Protein AF-A0A086LVJ6-F1 (afdb_monomer)

Secondary structure (DSSP, 8-state):
---PPP----S-TTSTTSS----------------PPPPPP------------------PPPP-----------------------------------------------------------------------------PPP----PPPPPSS--HHHHHHHHHHHHHHTTHHHHHHHHTTTSPB-----PPPBTTS---HHHHHHHHHHHHHHHHHHHTT-B---EEEEB--SHHHHHHHHHHHT--SHHHHHHH-HHHHHHHHHHHHHHHHHHHHHHHHHTT---EEEEEEETTSHHHHHHHHHHHHHHHHTT----------EETTTTEE--HHHHTT---------EEEEEEB-S-STTS-EEEEEEES-GGGGGG--EEEE-SSSEEEEEEETTT--EEEEEGGGHHHHHHHHT--HHHHEEEEEEEEGGGGTT-BB--S-TTSSS---TTS-----TTTSSEEEE-TT--SSSTTSEEEE-TTT-HHHHHHHHHH-

Radius of gyration: 41.01 Å; Cα contacts (8 Å, |Δi|>4): 515; chains: 1; bounding box: 78×89×133 Å

InterPro domains:
  IPR001412 Aminoacyl-tRNA synthetase, class I, conserved site [PS00178] (194-205)
  IPR002300 Aminoacyl-tRNA synthetase, class Ia [PF00133] (164-378)
  IPR002301 Isoleucine-tRNA ligase [PR00984] (187-198)
  IPR002301 Isoleucine-tRNA ligase [PR00984] (370-393)
  IPR009008 Valyl/Leucyl/Isoleucyl-tRNA synthetase, editing domain [G3DSA:3.90.740.10] (355-503)
  IPR009008 Valyl/Leucyl/Isoleucyl-tRNA synthetase, editing domain [SSF50677] (345-502)
  IPR014729 Rossmann-like alpha/beta/alpha sandwich fold [G3DSA:3.40.50.620] (151-354)
  IPR023586 Isoleucine-tRNA ligase, type 2 [PTHR42780] (150-502)

pLDDT: mean 73.52, std 30.36, range [18.77, 98.62]

Sequence (503 aa):
MVLLLPRTSFRNPATAAICFIPEFRFLSSQAHELKFFRIPGDQRTSLPSSQGLVSSSQWVLPRYSALSSASLAVISASKSAAPRLLQYRPSARFSSRLSVVSRGLSFLRTPNGSASSPLPSFVNSGPTVENFRAKSDATMASPCATTFEPLPERPDFPKEEERILAEWKDRNTFKRSVELSKGKPIFTFYDGPPFATGLPHYGHILAGTIKDVVTRYAHQTGHYVDRRFGWDCHGLPVEFEIDKSLGITSRHEIVEMGIDKYNDKCRSIVMRYASEWRSVIERMGRWIDFDNDYKTLDTRFMESVWWVFKQLFDKGLVYRANKIMPFSTACSTPLSNFEANQNYKDVKDPSIVIAFSCVEENGGVPLEFLAWTTTPWTLPSNLALCVNPELTYIQIRNKETKKDWVLCESRLDWLLKQLKMDLAKDFEVVDRFPGVALKGKKYQPLFDFFNKEPRKDENIVTFRGTAFRVVADAYVSDDSGTGIVHCAPAFGEDDFRVCMEQG

Organism: NCBI:txid935652

Structure (mmCIF, N/CA/C/O backbone):
data_AF-A0A086LVJ6-F1
#
_entry.id   AF-A0A086LVJ6-F1
#
loop_
_atom_site.group_PDB
_atom_site.id
_atom_site.type_symbol
_atom_site.label_atom_id
_atom_site.label_alt_id
_atom_site.label_comp_id
_atom_site.label_asym_id
_atom_site.label_entity_id
_atom_site.label_seq_id
_atom_site.pdbx_PDB_ins_code
_atom_site.Cartn_x
_atom_site.Cartn_y
_atom_site.Cartn_z
_atom_site.occupancy
_atom_site.B_iso_or_equiv
_atom_site.auth_seq_id
_atom_site.auth_comp_id
_atom_site.auth_asym_id
_atom_site.auth_atom_id
_atom_site.pdbx_PDB_model_num
ATOM 1 N N . MET A 1 1 ? -26.951 11.316 -7.668 1.00 23.91 1 MET A N 1
ATOM 2 C CA . MET A 1 1 ? -26.385 12.597 -8.136 1.00 23.91 1 MET A CA 1
ATOM 3 C C . MET A 1 1 ? -25.229 12.940 -7.207 1.00 23.91 1 MET A C 1
ATOM 5 O O . MET A 1 1 ? -25.466 13.288 -6.060 1.00 23.91 1 MET A O 1
ATOM 9 N N . VAL A 1 2 ? -23.995 12.679 -7.643 1.00 18.77 2 VAL A N 1
ATOM 10 C CA . VAL A 1 2 ? -22.772 12.906 -6.855 1.00 18.77 2 VAL A CA 1
ATOM 11 C C . VAL A 1 2 ? -22.325 14.342 -7.114 1.00 18.77 2 VAL A C 1
ATOM 13 O O . VAL A 1 2 ? -22.003 14.688 -8.246 1.00 18.77 2 VAL A O 1
ATOM 16 N N . LEU A 1 3 ? -22.368 15.190 -6.088 1.00 20.80 3 LEU A N 1
ATOM 17 C CA . LEU A 1 3 ? -21.875 16.565 -6.147 1.00 20.80 3 LEU A CA 1
ATOM 18 C C . LEU A 1 3 ? -20.362 16.558 -5.894 1.00 20.80 3 LEU A C 1
ATOM 20 O O . LEU A 1 3 ? -19.912 16.350 -4.770 1.00 20.80 3 LEU A O 1
ATOM 24 N N . LEU A 1 4 ? -19.584 16.765 -6.956 1.00 23.31 4 LEU A N 1
ATOM 25 C CA . LEU A 1 4 ? -18.157 17.072 -6.886 1.00 23.31 4 LEU A CA 1
ATOM 26 C C . LEU A 1 4 ? -17.997 18.568 -6.579 1.00 23.31 4 LEU A C 1
ATOM 28 O O . LEU A 1 4 ? -18.450 19.404 -7.358 1.00 23.31 4 LEU A O 1
ATOM 32 N N . LEU A 1 5 ? -17.352 18.908 -5.461 1.00 24.28 5 LEU A N 1
ATOM 33 C CA . LEU A 1 5 ? -16.943 20.281 -5.148 1.00 24.28 5 LEU A CA 1
ATOM 34 C C . LEU A 1 5 ? -15.443 20.471 -5.451 1.00 24.28 5 LEU A C 1
ATOM 36 O O . LEU A 1 5 ? -14.646 19.578 -5.152 1.00 24.28 5 LEU A O 1
ATOM 40 N N . PRO A 1 6 ? -15.034 21.611 -6.039 1.00 24.86 6 PRO A N 1
ATOM 41 C CA . PRO A 1 6 ? -13.651 21.857 -6.430 1.00 24.86 6 PRO A CA 1
ATOM 42 C C . PRO A 1 6 ? -12.753 22.191 -5.228 1.00 24.86 6 PRO A C 1
ATOM 44 O O . PRO A 1 6 ? -13.156 22.870 -4.286 1.00 24.86 6 PRO A O 1
ATOM 47 N N . ARG A 1 7 ? -11.497 21.725 -5.287 1.00 24.19 7 ARG A N 1
ATOM 48 C CA . ARG A 1 7 ? -10.436 22.003 -4.305 1.00 24.19 7 ARG A CA 1
ATOM 49 C C . ARG A 1 7 ? -10.111 23.501 -4.261 1.00 24.19 7 ARG A C 1
ATOM 51 O O . ARG A 1 7 ? -9.489 24.016 -5.184 1.00 24.19 7 ARG A O 1
ATOM 58 N N . THR A 1 8 ? -10.421 24.176 -3.156 1.00 28.77 8 THR A N 1
ATOM 59 C CA . THR A 1 8 ? -9.794 25.458 -2.795 1.00 28.77 8 THR A CA 1
ATOM 60 C C . THR A 1 8 ? -8.758 25.238 -1.697 1.00 28.77 8 THR A C 1
ATOM 62 O O . THR A 1 8 ? -9.053 24.706 -0.630 1.00 28.77 8 THR A O 1
ATOM 65 N N . SER A 1 9 ? -7.524 25.641 -1.979 1.00 29.81 9 SER A N 1
ATOM 66 C CA . SER A 1 9 ? -6.356 25.547 -1.107 1.00 29.81 9 SER A CA 1
ATOM 67 C C . SER A 1 9 ? -6.425 26.537 0.062 1.00 29.81 9 SER A C 1
ATOM 69 O O . SER A 1 9 ? -6.272 27.740 -0.148 1.00 29.81 9 SER A O 1
ATOM 71 N N . PHE A 1 10 ? -6.571 26.043 1.294 1.00 29.78 10 PHE A N 1
ATOM 72 C CA . PHE A 1 10 ? -6.370 26.838 2.509 1.00 29.78 10 PHE A CA 1
ATOM 73 C C . PHE A 1 10 ? -4.947 26.633 3.046 1.00 29.78 10 PHE A C 1
ATOM 75 O O . PHE A 1 10 ? -4.578 25.549 3.491 1.00 29.78 10 PHE A O 1
ATOM 82 N N . ARG A 1 11 ? -4.130 27.693 3.013 1.00 31.56 11 ARG A N 1
ATOM 83 C CA . ARG A 1 11 ? -2.846 27.771 3.727 1.00 31.56 11 ARG A CA 1
ATOM 84 C C . ARG A 1 11 ? -3.122 28.233 5.161 1.00 31.56 11 ARG A C 1
ATOM 86 O O . ARG A 1 11 ? -3.096 29.435 5.384 1.00 31.56 11 ARG A O 1
ATOM 93 N N . ASN A 1 12 ? -3.440 27.304 6.070 1.00 29.16 12 ASN A N 1
ATOM 94 C CA . ASN A 1 12 ? -3.250 27.337 7.541 1.00 29.16 12 ASN A CA 1
ATOM 95 C C . ASN A 1 12 ? -4.384 26.541 8.253 1.00 29.16 12 ASN A C 1
ATOM 97 O O . ASN A 1 12 ? -5.549 26.917 8.113 1.00 29.16 12 ASN A O 1
ATOM 101 N N . PRO A 1 13 ? -4.092 25.468 9.021 1.00 31.12 13 PRO A N 1
ATOM 102 C CA . PRO A 1 13 ? -5.117 24.597 9.622 1.00 31.12 13 PRO A CA 1
ATOM 103 C C . PRO A 1 13 ? -5.964 25.228 10.742 1.00 31.12 13 PRO A C 1
ATOM 105 O O . PRO A 1 13 ? -7.003 24.680 11.092 1.00 31.12 13 PRO A O 1
ATOM 108 N N . ALA A 1 14 ? -5.555 26.363 11.317 1.00 30.62 14 ALA A N 1
ATOM 109 C CA . ALA A 1 14 ? -6.219 26.936 12.495 1.00 30.62 14 ALA A CA 1
ATOM 110 C C . ALA A 1 14 ? -7.470 27.786 12.183 1.00 30.62 14 ALA A C 1
ATOM 112 O O . ALA A 1 14 ? -8.263 28.063 13.078 1.00 30.62 14 ALA A O 1
ATOM 113 N N . THR A 1 15 ? -7.685 28.198 10.929 1.00 29.98 15 THR A N 1
ATOM 114 C CA . THR A 1 15 ? -8.781 29.123 10.565 1.00 29.98 15 THR A CA 1
ATOM 115 C C . THR A 1 15 ? -10.043 28.405 10.062 1.00 29.98 15 THR A C 1
ATOM 117 O O . THR A 1 15 ? -11.095 29.022 9.939 1.00 29.98 15 THR A O 1
ATOM 120 N N . ALA A 1 16 ? -9.980 27.092 9.823 1.00 31.84 16 ALA A N 1
ATOM 121 C CA . ALA A 1 16 ? -11.117 26.308 9.331 1.00 31.84 16 ALA A CA 1
ATOM 122 C C . ALA A 1 16 ? -12.140 25.927 10.425 1.00 31.84 16 ALA A C 1
ATOM 124 O O . ALA A 1 16 ? -13.244 25.503 10.101 1.00 31.84 16 ALA A O 1
ATOM 125 N N . ALA A 1 17 ? -11.802 26.082 1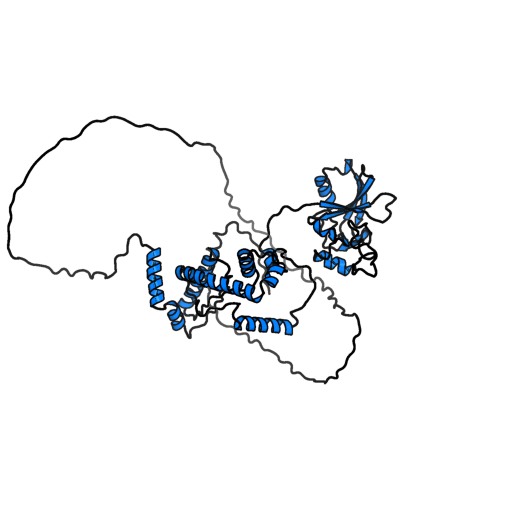1.711 1.00 28.52 17 ALA A N 1
ATOM 126 C CA . ALA A 1 17 ? -12.604 25.553 12.819 1.00 28.52 17 ALA A CA 1
ATOM 127 C C . ALA A 1 17 ? -13.659 26.521 13.404 1.00 28.52 17 ALA A C 1
ATOM 129 O O . ALA A 1 17 ? -14.406 26.111 14.286 1.00 28.52 17 ALA A O 1
ATOM 130 N N . ILE A 1 18 ? -13.741 27.784 12.957 1.00 28.16 18 ILE A N 1
ATOM 131 C CA . ILE A 1 18 ? -14.590 28.808 13.618 1.00 28.16 18 ILE A CA 1
ATOM 132 C C . ILE A 1 18 ? -15.753 29.331 12.757 1.00 28.16 18 ILE A C 1
ATOM 134 O O . ILE A 1 18 ? -16.675 29.946 13.283 1.00 28.16 18 ILE A O 1
ATOM 138 N N . CYS A 1 19 ? -15.824 29.019 11.467 1.00 29.25 19 CYS A N 1
ATOM 139 C CA . CYS A 1 19 ? -16.959 29.435 10.642 1.00 29.25 19 CYS A CA 1
ATOM 140 C C . CYS A 1 19 ? -17.582 28.214 9.987 1.00 29.25 19 CYS A C 1
ATOM 142 O O . CYS A 1 19 ? -17.048 27.793 8.980 1.00 29.25 19 CYS A O 1
ATOM 144 N N . PHE A 1 20 ? -18.647 27.650 10.570 1.00 25.62 20 PHE A N 1
ATOM 145 C CA . PHE A 1 20 ? -19.803 27.031 9.891 1.00 25.62 20 PHE A CA 1
ATOM 146 C C . PHE A 1 20 ? -20.736 26.411 10.952 1.00 25.62 20 PHE A C 1
ATOM 148 O O . PHE A 1 20 ? -20.693 25.216 11.224 1.00 25.62 20 PHE A O 1
ATOM 155 N N . ILE A 1 21 ? -21.604 27.235 11.546 1.00 25.75 21 ILE A N 1
ATOM 156 C CA . ILE A 1 21 ? -22.867 26.774 12.140 1.00 25.75 21 ILE A CA 1
ATOM 157 C C . ILE A 1 21 ? -23.967 27.296 11.209 1.00 25.75 21 ILE A C 1
ATOM 159 O O . ILE A 1 21 ? -24.221 28.500 11.223 1.00 25.75 21 ILE A O 1
ATOM 163 N N . PRO A 1 22 ? -24.601 26.467 10.363 1.00 29.28 22 PRO A N 1
ATOM 164 C CA . PRO A 1 22 ? -25.828 26.869 9.700 1.00 29.28 22 PRO A CA 1
ATOM 165 C C . PRO A 1 22 ? -27.008 26.640 10.649 1.00 29.28 22 PRO A C 1
ATOM 167 O O . PRO A 1 22 ? -27.214 25.538 11.158 1.00 29.28 22 PRO A O 1
ATOM 170 N N . GLU A 1 23 ? -27.785 27.698 10.867 1.00 24.53 23 GLU A N 1
ATOM 171 C CA . GLU A 1 23 ? -29.106 27.664 11.489 1.00 24.53 23 GLU A CA 1
ATOM 172 C C . GLU A 1 23 ? -30.005 26.622 10.796 1.00 24.53 23 GLU A C 1
ATOM 174 O O . GLU A 1 23 ? -30.375 26.774 9.632 1.00 24.53 23 GLU A O 1
ATOM 179 N N . PHE A 1 24 ? -30.401 25.570 11.513 1.00 24.80 24 PHE A N 1
ATOM 180 C CA . PHE A 1 24 ? -31.459 24.667 11.062 1.00 24.80 24 PHE A CA 1
ATOM 181 C C . PHE A 1 24 ? -32.826 25.274 11.407 1.00 24.80 24 PHE A C 1
ATOM 183 O O . PHE A 1 24 ? -33.277 25.213 12.550 1.00 24.80 24 PHE A O 1
ATOM 190 N N . ARG A 1 25 ? -33.509 25.847 10.408 1.00 23.97 25 ARG A N 1
ATOM 191 C CA . ARG A 1 25 ? -34.955 26.109 10.469 1.00 23.97 25 ARG A CA 1
ATOM 192 C C . ARG A 1 25 ? -35.716 24.878 9.977 1.00 23.97 25 ARG A C 1
ATOM 194 O O . ARG A 1 25 ? -35.499 24.415 8.862 1.00 23.97 25 ARG A O 1
ATOM 201 N N . PHE A 1 26 ? -36.631 24.380 10.806 1.00 23.83 26 PHE A N 1
ATOM 202 C CA . PHE A 1 26 ? -37.624 23.376 10.427 1.00 23.83 26 PHE A CA 1
ATOM 203 C C . PHE A 1 26 ? -38.565 23.937 9.351 1.00 23.83 26 PHE A C 1
ATOM 205 O O . PHE A 1 26 ? -39.221 24.953 9.575 1.00 23.83 26 PHE A O 1
ATOM 212 N N . LEU A 1 27 ? -38.677 23.244 8.216 1.00 25.38 27 LEU A N 1
ATOM 213 C CA . LEU A 1 27 ? -39.805 23.370 7.294 1.00 25.38 27 LEU A CA 1
ATOM 214 C C . LEU A 1 27 ? -40.456 21.996 7.123 1.00 25.38 27 LEU A C 1
ATOM 216 O O . LEU A 1 27 ? -39.793 20.988 6.884 1.00 25.38 27 LEU A O 1
ATOM 220 N N . SER A 1 28 ? -41.765 21.984 7.340 1.00 26.20 28 SER A N 1
ATOM 221 C CA . SER A 1 28 ? -42.643 20.826 7.417 1.00 26.20 28 SER A CA 1
ATOM 222 C C . SER A 1 28 ? -42.956 20.197 6.058 1.00 26.20 28 SER A C 1
ATOM 224 O O . SER A 1 28 ? -43.105 20.898 5.063 1.00 26.20 28 SER A O 1
ATOM 226 N N . SER A 1 29 ? -43.195 18.881 6.102 1.00 28.44 29 SER A N 1
ATOM 227 C CA . SER A 1 29 ? -44.107 18.089 5.262 1.00 28.44 29 SER A CA 1
ATOM 228 C C . SER A 1 29 ? -44.011 18.229 3.739 1.00 28.44 29 SER A C 1
ATOM 230 O O . SER A 1 29 ? -44.590 19.155 3.189 1.00 28.44 29 SER A O 1
ATOM 232 N N . GLN A 1 30 ? -43.486 17.200 3.063 1.00 25.70 30 GLN A N 1
ATOM 233 C CA . GLN A 1 30 ? -44.221 16.480 2.009 1.00 25.70 30 GLN A CA 1
ATOM 234 C C . GLN A 1 30 ? -43.723 15.029 1.941 1.00 25.70 30 GLN A C 1
ATOM 236 O O . GLN A 1 30 ? -42.533 14.763 1.788 1.00 25.70 30 GLN A O 1
ATOM 241 N N . ALA A 1 31 ? -44.654 14.093 2.115 1.00 25.88 31 ALA A N 1
ATOM 242 C CA . ALA A 1 31 ? -44.439 12.669 1.932 1.00 25.88 31 ALA A CA 1
ATOM 243 C C . ALA A 1 31 ? -44.519 12.333 0.436 1.00 25.88 31 ALA A C 1
ATOM 245 O O . ALA A 1 31 ? -45.499 12.684 -0.219 1.00 25.88 31 ALA A O 1
ATOM 246 N N . HIS A 1 32 ? -43.530 11.610 -0.085 1.00 26.23 32 HIS A N 1
ATOM 247 C CA . HIS A 1 32 ? -43.662 10.891 -1.347 1.00 26.23 32 HIS A CA 1
ATOM 248 C C . HIS A 1 32 ? -43.565 9.391 -1.063 1.00 26.23 32 HIS A C 1
ATOM 250 O O . HIS A 1 32 ? -42.508 8.875 -0.702 1.00 26.23 32 HIS A O 1
ATOM 256 N N . GLU A 1 33 ? -44.705 8.709 -1.188 1.00 23.59 33 GLU A N 1
ATOM 257 C CA . GLU A 1 33 ? -44.814 7.251 -1.209 1.00 23.59 33 GLU A CA 1
ATOM 258 C C . GLU A 1 33 ? -43.973 6.668 -2.355 1.00 23.59 33 GLU A C 1
ATOM 260 O O . GLU A 1 33 ? -44.194 6.980 -3.527 1.00 23.59 33 GLU A O 1
ATOM 265 N N . LEU A 1 34 ? -43.052 5.760 -2.034 1.00 22.89 34 LEU A N 1
ATOM 266 C CA . LEU A 1 34 ? -42.441 4.863 -3.012 1.00 22.89 34 LEU A CA 1
ATOM 267 C C . LEU A 1 34 ? -43.364 3.652 -3.205 1.00 22.89 34 LEU A C 1
ATOM 269 O O . LEU A 1 34 ? -43.415 2.753 -2.366 1.00 22.89 34 LEU A O 1
ATOM 273 N N . LYS A 1 35 ? -44.105 3.629 -4.317 1.00 21.64 35 LYS A N 1
ATOM 274 C CA . LYS A 1 35 ? -44.865 2.453 -4.762 1.00 21.64 35 LYS A CA 1
ATOM 275 C C . LYS A 1 35 ? -43.919 1.458 -5.438 1.00 21.64 35 LYS A C 1
ATOM 277 O O . LYS A 1 35 ? -43.360 1.748 -6.492 1.00 21.64 35 LYS A O 1
ATOM 282 N N . PHE A 1 36 ? -43.765 0.275 -4.848 1.00 22.62 36 PHE A N 1
ATOM 283 C CA . PHE A 1 36 ? -43.078 -0.858 -5.470 1.00 22.62 36 PHE A CA 1
ATOM 284 C C . PHE A 1 36 ? -44.065 -1.647 -6.340 1.00 22.62 36 PHE A C 1
ATOM 286 O O . PHE A 1 36 ? -45.081 -2.131 -5.843 1.00 22.62 36 PHE A O 1
ATOM 293 N N . PHE A 1 37 ? -43.762 -1.804 -7.629 1.00 23.91 37 PHE A N 1
ATOM 294 C CA . PHE A 1 37 ? -44.500 -2.709 -8.511 1.00 23.91 37 PHE A CA 1
ATOM 295 C C . PHE A 1 37 ? -43.884 -4.113 -8.464 1.00 23.91 37 PHE A C 1
ATOM 297 O O . PHE A 1 37 ? -42.695 -4.300 -8.716 1.00 23.91 37 PHE A O 1
ATOM 304 N N . ARG A 1 38 ? -44.720 -5.102 -8.134 1.00 21.45 38 ARG A N 1
ATOM 305 C CA . ARG A 1 38 ? -44.428 -6.541 -8.164 1.00 21.45 38 ARG A CA 1
ATOM 306 C C . ARG A 1 38 ? -44.831 -7.085 -9.535 1.00 21.45 38 ARG A C 1
ATOM 308 O O . ARG A 1 38 ? -46.000 -6.989 -9.892 1.00 21.45 38 ARG A O 1
ATOM 315 N N . ILE A 1 39 ? -43.899 -7.681 -10.273 1.00 25.17 39 ILE A N 1
ATOM 316 C CA . ILE A 1 39 ? -44.215 -8.493 -11.459 1.00 25.17 39 ILE A CA 1
ATOM 317 C C . ILE A 1 39 ? -44.351 -9.952 -10.982 1.00 25.17 39 ILE A C 1
ATOM 319 O O . ILE A 1 39 ? -43.418 -10.449 -10.345 1.00 25.17 39 ILE A O 1
ATOM 323 N N . PRO A 1 40 ? -45.494 -10.634 -11.187 1.00 26.47 40 PRO A N 1
ATOM 324 C CA . PRO A 1 40 ? -45.659 -12.033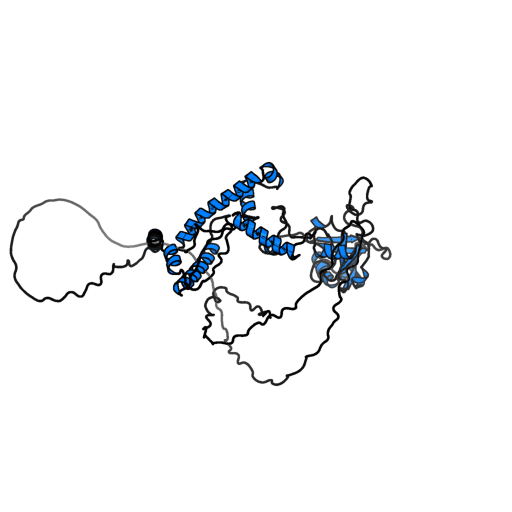 -10.804 1.00 26.47 40 PRO A CA 1
ATOM 325 C C . PRO A 1 40 ? -44.961 -12.958 -11.810 1.00 26.47 40 PRO A C 1
ATOM 327 O O . PRO A 1 40 ? -44.976 -12.704 -13.012 1.00 26.47 40 PRO A O 1
ATOM 330 N N . GLY A 1 41 ? -44.327 -14.013 -11.295 1.00 23.97 41 GLY A N 1
ATOM 331 C CA . GLY A 1 41 ? -43.616 -15.011 -12.092 1.00 23.97 41 GLY A CA 1
ATOM 332 C C . GLY A 1 41 ? -44.510 -16.132 -12.613 1.00 23.97 41 GLY A C 1
ATOM 333 O O . GLY A 1 41 ? -45.621 -16.301 -12.129 1.00 23.97 41 GLY A O 1
ATOM 334 N N . ASP A 1 42 ? -43.989 -16.902 -13.564 1.00 26.28 42 ASP A N 1
ATOM 335 C CA . ASP A 1 42 ? -43.853 -18.363 -13.479 1.00 26.28 42 ASP A CA 1
ATOM 336 C C . ASP A 1 42 ? -43.161 -18.879 -14.752 1.00 26.28 42 ASP A C 1
ATOM 338 O O . ASP A 1 42 ? -43.488 -18.446 -15.853 1.00 26.28 42 ASP A O 1
ATOM 342 N N . GLN A 1 43 ? -42.206 -19.799 -14.612 1.00 25.41 43 GLN A N 1
ATOM 343 C CA . GLN A 1 43 ? -42.388 -21.189 -15.042 1.00 25.41 43 GLN A CA 1
ATOM 344 C C . GLN A 1 43 ? -41.135 -22.020 -14.733 1.00 25.41 43 GLN A C 1
ATOM 346 O O . GLN A 1 43 ? -40.017 -21.734 -15.159 1.00 25.41 43 GLN A O 1
ATOM 351 N N . ARG A 1 44 ? -41.373 -23.081 -13.960 1.00 24.89 44 ARG A N 1
ATOM 352 C CA . ARG A 1 44 ? -40.482 -24.218 -13.734 1.00 24.89 44 ARG A CA 1
ATOM 353 C C . ARG A 1 44 ? -40.361 -25.042 -15.015 1.00 24.89 44 ARG A C 1
ATOM 355 O O . ARG A 1 44 ? -41.389 -25.436 -15.553 1.00 24.89 44 ARG A O 1
ATOM 362 N N . THR A 1 45 ? -39.151 -25.476 -15.353 1.00 26.06 45 THR A N 1
ATOM 363 C CA . THR A 1 45 ? -38.935 -26.771 -16.018 1.00 26.06 45 THR A CA 1
ATOM 364 C C . THR A 1 45 ? -37.663 -27.433 -15.494 1.00 26.06 45 THR A C 1
ATOM 366 O O . THR A 1 45 ? -36.653 -26.785 -15.236 1.00 26.06 45 THR A O 1
ATOM 369 N N . SER A 1 46 ? -37.787 -28.735 -15.274 1.00 25.06 46 SER A N 1
ATOM 370 C CA . SER A 1 46 ? -36.888 -29.686 -14.623 1.00 25.06 46 SER A CA 1
ATOM 371 C C . SER A 1 46 ? -35.607 -30.032 -15.401 1.00 25.06 46 SER A C 1
ATOM 373 O O . SER A 1 46 ? -35.574 -29.961 -16.625 1.00 25.06 46 SER A O 1
ATOM 375 N N . LEU A 1 47 ? -34.593 -30.478 -14.645 1.00 23.98 47 LEU A N 1
ATOM 376 C CA . LEU A 1 47 ? -33.296 -31.062 -15.048 1.00 23.98 47 LEU A CA 1
ATOM 377 C C . LEU A 1 47 ? -33.412 -32.292 -15.983 1.00 23.98 47 LEU A C 1
ATOM 379 O O . LEU A 1 47 ? -34.458 -32.943 -16.006 1.00 23.98 47 LEU A O 1
ATOM 383 N N . PRO A 1 48 ? -32.310 -32.677 -16.666 1.00 26.52 48 PRO A N 1
ATOM 384 C CA . PRO A 1 48 ? -31.493 -33.771 -16.118 1.00 26.52 48 PRO A CA 1
ATOM 385 C C . PRO A 1 48 ? -29.963 -33.572 -16.204 1.00 26.52 48 PRO A C 1
ATOM 387 O O . PRO A 1 48 ? -29.422 -32.830 -17.016 1.00 26.52 48 PRO A O 1
ATOM 390 N N . SER A 1 49 ? -29.280 -34.298 -15.321 1.00 25.84 49 SER A N 1
ATOM 391 C CA . SER A 1 49 ? -27.833 -34.456 -15.144 1.00 25.84 49 SER A CA 1
ATOM 392 C C . SER A 1 49 ? -27.137 -35.268 -16.249 1.00 25.84 49 SER A C 1
ATOM 394 O O . SER A 1 49 ? -27.646 -36.325 -16.613 1.00 25.84 49 SER A O 1
ATOM 396 N N . SER A 1 50 ? -25.921 -34.882 -16.663 1.00 25.67 50 SER A N 1
ATOM 397 C CA . SER A 1 50 ? -24.703 -35.733 -16.683 1.00 25.67 50 SER A CA 1
ATOM 398 C C . SER A 1 50 ? -23.528 -35.097 -17.459 1.00 25.67 50 SER A C 1
ATOM 400 O O . SER A 1 50 ? -23.710 -34.448 -18.479 1.00 25.67 50 SER A O 1
ATOM 402 N N . GLN A 1 51 ? -22.336 -35.274 -16.876 1.00 23.27 51 GLN A N 1
ATOM 403 C CA . GLN A 1 51 ? -20.964 -35.356 -17.416 1.00 23.27 51 GLN A CA 1
ATOM 404 C C . GLN A 1 51 ? -20.637 -34.856 -18.842 1.00 23.27 51 GLN A C 1
ATOM 406 O O . GLN A 1 51 ? -21.185 -35.336 -19.826 1.00 23.27 51 GLN A O 1
ATOM 411 N N . GLY A 1 52 ? -19.574 -34.044 -18.951 1.00 23.73 52 GLY A N 1
ATOM 412 C CA . GLY A 1 52 ? -18.834 -33.857 -20.206 1.00 23.73 52 GLY A CA 1
ATOM 413 C C . GLY A 1 52 ? -17.937 -32.616 -20.236 1.00 23.73 52 GLY A C 1
ATOM 414 O O . GLY A 1 52 ? -18.403 -31.516 -20.500 1.00 23.73 52 GLY A O 1
ATOM 415 N N . LEU A 1 53 ? -16.639 -32.804 -19.986 1.00 24.56 53 LEU A N 1
ATOM 416 C CA . LEU A 1 53 ? -15.558 -31.861 -20.303 1.00 24.56 53 LEU A CA 1
ATOM 417 C C . LEU A 1 53 ? -15.498 -31.595 -21.817 1.00 24.56 53 LEU A C 1
ATOM 419 O O . LEU A 1 53 ? -15.202 -32.549 -22.523 1.00 24.56 53 LEU A O 1
ATOM 423 N N . VAL A 1 54 ? -15.638 -30.343 -22.286 1.00 24.39 54 VAL A N 1
ATOM 424 C CA . VAL A 1 54 ? -14.948 -29.812 -23.490 1.00 24.39 54 VAL A CA 1
ATOM 425 C C . VAL A 1 54 ? -14.815 -28.273 -23.432 1.00 24.39 54 VAL A C 1
ATOM 427 O O . VAL A 1 54 ? -15.797 -27.546 -23.361 1.00 24.39 54 VAL A O 1
ATOM 430 N N . SER A 1 55 ? -13.554 -27.829 -23.455 1.00 22.84 55 SER A N 1
ATOM 431 C CA . SER A 1 55 ? -12.915 -26.730 -24.209 1.00 22.84 55 SER A CA 1
ATOM 432 C C . SER A 1 55 ? -13.702 -25.516 -24.757 1.00 22.84 55 SER A C 1
ATOM 434 O O . SER A 1 55 ? -14.581 -25.640 -25.601 1.00 22.84 55 SER A O 1
ATOM 436 N N . SER A 1 56 ? -13.136 -24.343 -24.427 1.00 24.03 56 SER A N 1
ATOM 437 C CA . SER A 1 56 ? -12.882 -23.145 -25.259 1.00 24.03 56 SER A CA 1
ATOM 438 C C . SER A 1 56 ? -14.024 -22.257 -25.789 1.00 24.03 56 SER A C 1
ATOM 440 O O . SER A 1 56 ? -14.770 -22.619 -26.690 1.00 24.03 56 SER A O 1
ATOM 442 N N . SER A 1 57 ? -13.940 -20.995 -25.335 1.00 22.97 57 SER A N 1
ATOM 443 C CA . SER A 1 57 ? -14.092 -19.729 -26.079 1.00 22.97 57 SER A CA 1
ATOM 444 C C . SER A 1 57 ? -15.422 -19.408 -26.765 1.00 22.97 57 SER A C 1
ATOM 446 O O . SER A 1 57 ? -15.677 -19.878 -27.866 1.00 22.97 57 SER A O 1
ATOM 448 N N . GLN A 1 58 ? -16.160 -18.456 -26.180 1.00 22.31 58 GLN A N 1
ATOM 449 C CA . GLN A 1 58 ? -16.697 -17.251 -26.837 1.00 22.31 58 GLN A CA 1
ATOM 450 C C . GLN A 1 58 ? -17.552 -16.474 -25.823 1.00 22.31 58 GLN A C 1
ATOM 452 O O . GLN A 1 58 ? -18.656 -16.889 -25.495 1.00 22.31 58 GLN A O 1
ATOM 457 N N . TRP A 1 59 ? -17.067 -15.326 -25.346 1.00 22.81 59 TRP A N 1
ATOM 458 C CA . TRP A 1 59 ? -17.940 -14.309 -24.757 1.00 22.81 59 TRP A CA 1
ATOM 459 C C . TRP A 1 59 ? -17.678 -12.987 -25.465 1.00 22.81 59 TRP A C 1
ATOM 461 O O . TRP A 1 59 ? -16.620 -12.375 -25.342 1.00 22.81 59 TRP A O 1
ATOM 471 N N . VAL A 1 60 ? -18.657 -12.613 -26.282 1.00 22.31 60 VAL A N 1
ATOM 472 C CA . VAL A 1 60 ? -18.732 -11.364 -27.031 1.00 22.31 60 VAL A CA 1
ATOM 473 C C . VAL A 1 60 ? -19.124 -10.255 -26.054 1.00 22.31 60 VAL A C 1
ATOM 475 O O . VAL A 1 60 ? -20.202 -10.297 -25.465 1.00 22.31 60 VAL A O 1
ATOM 478 N N . LEU A 1 61 ? -18.254 -9.260 -25.879 1.00 22.42 61 LEU A N 1
ATOM 479 C CA . LEU A 1 61 ? -18.589 -8.009 -25.196 1.00 22.42 61 LEU A CA 1
ATOM 480 C C . LEU A 1 61 ? -19.556 -7.193 -26.075 1.00 22.42 61 LEU A C 1
ATOM 482 O O . LEU A 1 61 ? -19.249 -6.968 -27.251 1.00 22.42 61 LEU A O 1
ATOM 486 N N . PRO A 1 62 ? -20.693 -6.697 -25.554 1.00 24.14 62 PRO A N 1
ATOM 487 C CA . PRO A 1 62 ? -21.518 -5.755 -26.296 1.00 24.14 62 PRO A CA 1
ATOM 488 C C . PRO A 1 62 ? -20.768 -4.429 -26.474 1.00 24.14 62 PRO A C 1
ATOM 490 O O . PRO A 1 62 ? -20.425 -3.754 -25.504 1.00 24.14 62 PRO A O 1
ATOM 493 N N . ARG A 1 63 ? -20.537 -4.045 -27.734 1.00 22.70 63 ARG A N 1
ATOM 494 C CA . ARG A 1 63 ? -20.138 -2.687 -28.120 1.00 22.70 63 ARG A CA 1
ATOM 495 C C . ARG A 1 63 ? -21.258 -1.719 -27.740 1.00 22.70 63 ARG A C 1
ATOM 497 O O . ARG A 1 63 ? -22.355 -1.833 -28.280 1.00 22.70 63 ARG A O 1
ATOM 504 N N . TYR A 1 64 ? -20.972 -0.732 -26.896 1.00 23.83 64 TYR A N 1
ATOM 505 C CA . TYR A 1 64 ? -21.796 0.474 -26.830 1.00 23.83 64 TYR A CA 1
ATOM 506 C C . TYR A 1 64 ? -21.251 1.497 -27.825 1.00 23.83 64 TYR A C 1
ATOM 508 O O . TYR A 1 64 ? -20.154 2.030 -27.677 1.00 23.83 64 TYR A O 1
ATOM 516 N N . SER A 1 65 ? -22.026 1.702 -28.885 1.00 24.89 65 SER A N 1
ATOM 517 C CA . SER A 1 65 ? -21.851 2.743 -29.887 1.00 24.89 65 SER A CA 1
ATOM 518 C C . SER A 1 65 ? -22.168 4.126 -29.318 1.00 24.89 65 SER A C 1
ATOM 520 O O . SER A 1 65 ? -23.071 4.286 -28.498 1.00 24.89 65 SER A O 1
ATOM 522 N N . ALA A 1 66 ? -21.431 5.111 -29.821 1.00 23.80 66 ALA A N 1
ATOM 523 C CA . ALA A 1 66 ? -21.569 6.537 -29.575 1.00 23.80 66 ALA A CA 1
ATOM 524 C C . ALA A 1 66 ? -23.013 7.064 -29.675 1.00 23.80 66 ALA A C 1
ATOM 526 O O . ALA A 1 66 ? -23.763 6.689 -30.576 1.00 23.80 66 ALA A O 1
ATOM 527 N N . LEU A 1 67 ? -23.343 8.026 -28.810 1.00 24.14 67 LEU A N 1
ATOM 528 C CA . LEU A 1 67 ? -24.397 9.007 -29.052 1.00 24.14 67 LEU A CA 1
ATOM 529 C C . LEU A 1 67 ? -23.789 10.409 -29.030 1.00 24.14 67 LEU A C 1
ATOM 531 O O . LEU A 1 67 ? -22.994 10.765 -28.161 1.00 24.14 67 LEU A O 1
ATOM 535 N N . SER A 1 68 ? -24.147 11.148 -30.071 1.00 25.14 68 SER A N 1
ATOM 536 C CA . SER A 1 68 ? -23.618 12.426 -30.513 1.00 25.14 68 SER A CA 1
ATOM 537 C C . SER A 1 68 ? -24.113 13.626 -29.708 1.00 25.14 68 SER A C 1
ATOM 539 O O . SER A 1 68 ? -25.227 13.655 -29.193 1.00 25.14 68 SER A O 1
ATOM 541 N N . SER A 1 69 ? -23.276 14.659 -29.738 1.00 24.38 69 SER A N 1
ATOM 542 C CA . SER A 1 69 ? -23.569 16.093 -29.676 1.00 24.38 69 SER A CA 1
ATOM 543 C C . SER A 1 69 ? -25.014 16.527 -29.975 1.00 24.38 69 SER A C 1
ATOM 545 O O . SER A 1 69 ? -25.441 16.499 -31.125 1.00 24.38 69 SER A O 1
ATOM 547 N N . ALA A 1 70 ? -25.702 17.060 -28.958 1.00 22.86 70 ALA A N 1
ATOM 548 C CA . ALA A 1 70 ? -26.732 18.100 -29.087 1.00 22.86 70 ALA A CA 1
ATOM 549 C C . ALA A 1 70 ? -27.093 18.675 -27.702 1.00 22.86 70 ALA A C 1
ATOM 551 O O . ALA A 1 70 ? -27.841 18.048 -26.959 1.00 22.86 70 ALA A O 1
ATOM 552 N N . SER A 1 71 ? -26.540 19.845 -27.351 1.00 23.09 71 SER A N 1
ATOM 553 C CA . SER A 1 71 ? -27.154 20.917 -26.527 1.00 23.09 71 SER A CA 1
ATOM 554 C C . SER A 1 71 ? -26.094 21.975 -26.186 1.00 23.09 71 SER A C 1
ATOM 556 O O . SER A 1 71 ? -25.647 22.117 -25.052 1.00 23.09 71 SER A O 1
ATOM 558 N N . LEU A 1 72 ? -25.660 22.697 -27.219 1.00 21.38 72 LEU A N 1
ATOM 559 C CA . LEU A 1 72 ? -24.890 23.938 -27.146 1.00 21.38 72 LEU A CA 1
ATOM 560 C C . LEU A 1 72 ? -25.775 25.023 -27.772 1.00 21.38 72 LEU A C 1
ATOM 562 O O . LEU A 1 72 ? -25.911 25.037 -28.989 1.00 21.38 72 LEU A O 1
ATOM 566 N N . ALA A 1 73 ? -26.419 25.858 -26.953 1.00 22.00 73 ALA A N 1
ATOM 567 C CA . ALA A 1 73 ? -26.890 27.225 -27.244 1.00 22.00 73 ALA A CA 1
ATOM 568 C C . ALA A 1 73 ? -27.864 27.676 -26.140 1.00 22.00 73 ALA A C 1
ATOM 570 O O . ALA A 1 73 ? -28.513 26.828 -25.540 1.00 22.00 73 ALA A O 1
ATOM 571 N N . VAL A 1 74 ? -28.013 29.002 -25.965 1.00 22.20 74 VAL A N 1
ATOM 572 C CA . VAL A 1 74 ? -28.824 29.732 -24.954 1.00 22.20 74 VAL A CA 1
ATOM 573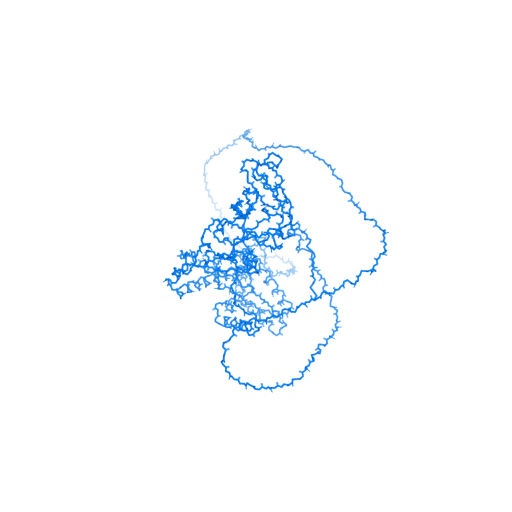 C C . VAL A 1 74 ? -27.992 29.946 -23.663 1.00 22.20 74 VAL A C 1
ATOM 575 O O . VAL A 1 74 ? -27.852 29.035 -22.868 1.00 22.20 74 VAL A O 1
ATOM 578 N N . ILE A 1 75 ? -27.318 31.074 -23.370 1.00 22.86 75 ILE A N 1
ATOM 579 C CA . ILE A 1 75 ? -27.528 32.502 -23.678 1.00 22.86 75 ILE A CA 1
ATOM 580 C C . ILE A 1 75 ? -26.184 33.256 -23.648 1.00 22.86 75 ILE A C 1
ATOM 582 O O . ILE A 1 75 ? -25.439 33.194 -22.673 1.00 22.86 75 ILE A O 1
ATOM 586 N N . SER A 1 76 ? -25.931 34.045 -24.693 1.00 20.52 76 SER A N 1
ATOM 587 C CA . SER A 1 76 ? -25.052 35.218 -24.667 1.00 20.52 76 SER A CA 1
ATOM 588 C C . SER A 1 76 ? -25.944 36.450 -24.476 1.00 20.52 76 SER A C 1
ATOM 590 O O . SER A 1 76 ? -26.775 36.693 -25.347 1.00 20.52 76 SER A O 1
ATOM 592 N N . ALA A 1 77 ? -25.788 37.194 -23.372 1.00 22.92 77 ALA A N 1
ATOM 593 C CA . ALA A 1 77 ? -25.981 38.654 -23.285 1.00 22.92 77 ALA A CA 1
ATOM 594 C C . ALA A 1 77 ? -25.886 39.159 -21.826 1.00 22.92 77 ALA A C 1
ATOM 596 O O . ALA A 1 77 ? -26.843 39.099 -21.064 1.00 22.92 77 ALA A O 1
ATOM 597 N N . SER A 1 78 ? -24.733 39.696 -21.428 1.00 23.06 78 SER A N 1
ATOM 598 C CA . SER A 1 78 ? -24.563 41.128 -21.117 1.00 23.06 78 SER A CA 1
ATOM 599 C C . SER A 1 78 ? -23.249 41.344 -20.350 1.00 23.06 78 SER A C 1
ATOM 601 O O . SER A 1 78 ? -22.996 40.786 -19.286 1.00 23.06 78 SER A O 1
ATOM 603 N N . LYS A 1 79 ? -22.362 42.137 -20.956 1.00 23.53 79 LYS A N 1
ATOM 604 C CA . LYS A 1 79 ? -21.163 42.699 -20.334 1.00 23.53 79 LYS A CA 1
ATOM 605 C C . LYS A 1 79 ? -21.540 44.088 -19.823 1.00 23.53 79 LYS A C 1
ATOM 607 O O . LYS A 1 79 ? -21.818 44.934 -20.661 1.00 23.53 79 LYS A O 1
ATOM 612 N N . SER A 1 80 ? -21.467 44.332 -18.514 1.00 23.17 80 SER A N 1
ATOM 613 C CA . SER A 1 80 ? -20.994 45.605 -17.932 1.00 23.17 80 SER A CA 1
ATOM 614 C C . SER A 1 80 ? -21.148 45.606 -16.407 1.00 23.17 80 SER A C 1
ATOM 616 O O . SER A 1 80 ? -22.251 45.795 -15.908 1.00 23.17 80 SER A O 1
ATOM 618 N N . ALA A 1 81 ? -20.046 45.441 -15.673 1.00 25.23 81 ALA A N 1
ATOM 619 C CA . ALA A 1 81 ? -19.752 46.164 -14.427 1.00 25.23 81 ALA A CA 1
ATOM 620 C C . ALA A 1 81 ? -18.393 45.693 -13.886 1.00 25.23 81 ALA A C 1
ATOM 622 O O . ALA A 1 81 ? -18.196 44.520 -13.582 1.00 25.23 81 ALA A O 1
ATOM 623 N N . ALA A 1 82 ? -17.440 46.620 -13.811 1.00 24.78 82 ALA A N 1
ATOM 624 C CA . ALA A 1 82 ? -16.086 46.400 -13.316 1.00 24.78 82 ALA A CA 1
ATOM 625 C C . ALA A 1 82 ? -16.051 46.196 -11.783 1.00 24.78 82 ALA A C 1
ATOM 627 O O . ALA A 1 82 ? -16.784 46.885 -11.070 1.00 24.78 82 ALA A O 1
ATOM 628 N N . PRO A 1 83 ? -15.165 45.336 -11.245 1.00 27.55 83 PRO A N 1
ATOM 629 C CA . PRO A 1 83 ? -14.943 45.240 -9.807 1.00 27.55 83 PRO A CA 1
ATOM 630 C C . PRO A 1 83 ? -13.937 46.302 -9.327 1.00 27.55 83 PRO A C 1
ATOM 632 O O . PRO A 1 83 ? -12.832 46.430 -9.858 1.00 27.55 83 PRO A O 1
ATOM 635 N N . ARG A 1 84 ? -14.316 47.072 -8.296 1.00 24.73 84 ARG A N 1
ATOM 636 C CA . ARG A 1 84 ? -13.431 48.017 -7.594 1.00 24.73 84 ARG A CA 1
ATOM 637 C C . ARG A 1 84 ? -12.371 47.252 -6.793 1.00 24.73 84 ARG A C 1
ATOM 639 O O . ARG A 1 84 ? -12.685 46.604 -5.801 1.00 24.73 84 ARG A O 1
ATOM 646 N N . LEU A 1 85 ? -11.116 47.384 -7.214 1.00 23.03 85 LEU A N 1
ATOM 647 C CA . LEU A 1 85 ? -9.912 47.032 -6.460 1.00 23.03 85 LEU A CA 1
ATOM 648 C C . LEU A 1 85 ? -9.589 48.149 -5.455 1.00 23.03 85 LEU A C 1
ATOM 650 O O . LEU A 1 85 ? -9.302 49.276 -5.855 1.00 23.03 85 LEU A O 1
ATOM 654 N N . LEU A 1 86 ? -9.596 47.833 -4.160 1.00 24.16 86 LEU A N 1
ATOM 655 C CA . LEU A 1 86 ? -8.967 48.658 -3.126 1.00 24.16 86 LEU A CA 1
ATOM 656 C C . LEU A 1 86 ? -7.484 48.275 -3.039 1.00 24.16 86 LEU A C 1
ATOM 658 O O . LEU A 1 86 ? -7.127 47.182 -2.605 1.00 24.16 86 LEU A O 1
ATOM 662 N N . GLN A 1 87 ? -6.631 49.183 -3.515 1.00 22.86 87 GLN A N 1
ATOM 663 C CA . GLN A 1 87 ? -5.177 49.131 -3.391 1.00 22.86 87 GLN A CA 1
ATOM 664 C C . GLN A 1 87 ? -4.750 49.459 -1.954 1.00 22.86 87 GLN A C 1
ATOM 666 O O . GLN A 1 87 ? -5.214 50.445 -1.387 1.00 22.86 87 GLN A O 1
ATOM 671 N N . TYR A 1 88 ? -3.781 48.716 -1.416 1.00 21.05 88 TYR A N 1
ATOM 672 C CA . TYR A 1 88 ? -2.932 49.190 -0.322 1.00 21.05 88 TYR A CA 1
ATOM 673 C C . TYR A 1 88 ? -1.473 49.158 -0.793 1.00 21.05 88 TYR A C 1
ATOM 675 O O . TYR A 1 88 ? -0.994 48.138 -1.290 1.00 21.05 88 TYR A O 1
ATOM 683 N N . ARG A 1 89 ? -0.797 50.313 -0.722 1.00 22.91 89 ARG A N 1
ATOM 684 C CA . ARG A 1 89 ? 0.580 50.535 -1.196 1.00 22.91 89 ARG A CA 1
ATOM 685 C C . ARG A 1 89 ? 1.623 50.210 -0.107 1.00 22.91 89 ARG A C 1
ATOM 687 O O . ARG A 1 89 ? 1.341 50.441 1.066 1.00 22.91 89 ARG A O 1
ATOM 694 N N . PRO A 1 90 ? 2.839 49.762 -0.486 1.00 28.47 90 PRO A N 1
ATOM 695 C CA . PRO A 1 90 ? 3.953 49.483 0.422 1.00 28.47 90 PRO A CA 1
ATOM 696 C C . PRO A 1 90 ? 5.027 50.595 0.438 1.00 28.47 90 PRO A C 1
ATOM 698 O O . PRO A 1 90 ? 5.285 51.224 -0.586 1.00 28.47 90 PRO A O 1
ATOM 701 N N . SER A 1 91 ? 5.716 50.763 1.573 1.00 23.59 91 SER A N 1
ATOM 702 C CA . SER A 1 91 ? 7.039 51.419 1.737 1.00 23.59 91 SER A CA 1
ATOM 703 C C . SER A 1 91 ? 7.450 51.319 3.220 1.00 23.59 91 SER A C 1
ATOM 705 O O . SER A 1 91 ? 6.571 51.463 4.059 1.00 23.59 91 SER A O 1
ATOM 707 N N . ALA A 1 92 ? 8.690 51.138 3.683 1.00 25.52 92 ALA A N 1
ATOM 708 C CA . ALA A 1 92 ? 10.007 50.861 3.110 1.00 25.52 92 ALA A CA 1
ATOM 709 C C . ALA A 1 92 ? 10.941 50.376 4.260 1.00 25.52 92 ALA A C 1
ATOM 711 O O . ALA A 1 92 ? 10.610 50.504 5.436 1.00 25.52 92 ALA A O 1
ATOM 712 N N . ARG A 1 93 ? 12.091 49.794 3.893 1.00 23.09 93 ARG A N 1
ATOM 713 C CA . ARG A 1 93 ? 13.146 49.167 4.727 1.00 23.09 93 ARG A CA 1
ATOM 714 C C . ARG A 1 93 ? 13.974 50.155 5.572 1.00 23.09 93 ARG A C 1
ATOM 716 O O . ARG A 1 93 ? 14.190 51.255 5.094 1.00 23.09 93 ARG A O 1
ATOM 723 N N . PHE A 1 94 ? 14.579 49.675 6.673 1.00 21.09 94 PHE A N 1
ATOM 724 C CA . PHE A 1 94 ? 15.962 49.940 7.172 1.00 21.09 94 PHE A CA 1
ATOM 725 C C . PHE A 1 94 ? 16.262 48.905 8.305 1.00 21.09 94 PHE A C 1
ATOM 727 O O . PHE A 1 94 ? 15.452 48.781 9.213 1.00 21.09 94 PHE A O 1
ATOM 734 N N . SER A 1 95 ? 17.153 47.901 8.144 1.00 22.67 95 SER A N 1
ATOM 735 C CA . SER A 1 95 ? 18.589 47.829 8.560 1.00 22.67 95 SER A CA 1
ATOM 736 C C . SER A 1 95 ? 18.817 48.151 10.058 1.00 22.67 95 SER A C 1
ATOM 738 O O . SER A 1 95 ? 18.340 49.183 10.491 1.00 22.67 95 SER A O 1
ATOM 740 N N . SER A 1 96 ? 19.533 47.422 10.934 1.00 23.17 96 SER A N 1
ATOM 741 C CA . SER A 1 96 ? 20.617 46.420 10.839 1.00 23.17 96 SER A CA 1
ATOM 742 C C . SER A 1 96 ? 20.963 45.838 12.236 1.00 23.17 96 SER A C 1
ATOM 744 O O . SER A 1 96 ? 20.883 46.560 13.217 1.00 23.17 96 SER A O 1
ATOM 746 N N . ARG A 1 97 ? 21.463 44.587 12.259 1.00 23.09 97 ARG A N 1
ATOM 747 C CA . ARG A 1 97 ? 22.560 44.000 13.085 1.00 23.09 97 ARG A CA 1
ATOM 748 C C . ARG A 1 97 ? 22.627 44.156 14.631 1.00 23.09 97 ARG A C 1
ATOM 750 O O . ARG A 1 97 ? 22.855 45.236 15.146 1.00 23.09 97 ARG A O 1
ATOM 757 N N . LEU A 1 98 ? 22.694 42.973 15.272 1.00 21.94 98 LEU A N 1
ATOM 758 C CA . LEU A 1 98 ? 23.647 42.486 16.305 1.00 21.94 98 LEU A CA 1
ATOM 759 C C . LEU A 1 98 ? 23.889 43.301 17.595 1.00 21.94 98 LEU A C 1
ATOM 761 O O . LEU A 1 98 ? 24.506 44.357 17.561 1.00 21.94 98 LEU A O 1
ATOM 765 N N . SER A 1 99 ? 23.691 42.670 18.760 1.00 22.38 99 SER A N 1
ATOM 766 C CA . SER A 1 99 ? 24.795 42.045 19.528 1.00 22.38 99 SER A CA 1
ATOM 767 C C . SER A 1 99 ? 24.346 41.511 20.899 1.00 22.38 99 SER A C 1
ATOM 769 O O . SER A 1 99 ? 23.381 41.974 21.498 1.00 22.38 99 SER A O 1
ATOM 771 N N . VAL A 1 100 ? 25.070 40.491 21.357 1.00 21.81 100 VAL A N 1
ATOM 772 C CA . VAL A 1 100 ? 24.964 39.794 22.644 1.00 21.81 100 VAL A CA 1
ATOM 773 C C . VAL A 1 100 ? 26.316 39.987 23.366 1.00 21.81 100 VAL A C 1
ATOM 775 O O . VAL A 1 100 ? 27.351 39.996 22.705 1.00 21.81 100 VAL A O 1
ATOM 778 N N . VAL A 1 101 ? 26.276 40.053 24.708 1.00 22.61 101 VAL A N 1
ATOM 779 C CA . VAL A 1 101 ? 27.356 39.908 25.727 1.00 22.61 101 VAL A CA 1
ATOM 780 C C . VAL A 1 101 ? 28.325 41.091 25.978 1.00 22.61 101 VAL A C 1
ATOM 782 O O . VAL A 1 101 ? 29.184 41.401 25.162 1.00 22.61 101 VAL A O 1
ATOM 785 N N . SER A 1 102 ? 28.337 41.638 27.209 1.00 22.89 102 SER A N 1
ATOM 786 C CA . SER A 1 102 ? 29.359 41.356 28.255 1.00 22.89 102 SER A CA 1
ATOM 787 C C . SER A 1 102 ? 29.605 42.499 29.270 1.00 22.89 102 SER A C 1
ATOM 789 O O . SER A 1 102 ? 29.580 43.669 28.910 1.00 22.89 102 SER A O 1
ATOM 791 N N . ARG A 1 103 ? 29.978 42.085 30.503 1.00 24.22 103 ARG A N 1
ATOM 792 C CA . ARG A 1 103 ? 30.593 42.829 31.641 1.00 24.22 103 ARG A CA 1
ATOM 793 C C . ARG A 1 103 ? 29.628 43.684 32.485 1.00 24.22 103 ARG A C 1
ATOM 795 O O . ARG A 1 103 ? 28.777 44.361 31.944 1.00 24.22 103 ARG A O 1
ATOM 802 N N . GLY A 1 104 ? 29.665 43.704 33.819 1.00 21.94 104 GLY A N 1
ATOM 803 C CA . GLY A 1 104 ? 30.686 43.293 34.786 1.00 21.94 104 GLY A CA 1
ATOM 804 C C . GLY A 1 104 ? 31.037 44.476 35.708 1.00 21.94 104 GLY A C 1
ATOM 805 O O . GLY A 1 104 ? 31.348 45.543 35.201 1.00 21.94 104 GLY A O 1
ATOM 806 N N . LEU A 1 105 ? 31.049 44.223 37.024 1.00 23.45 105 LEU A N 1
ATOM 807 C CA . LEU A 1 105 ? 31.577 45.026 38.150 1.00 23.45 105 LEU A CA 1
ATOM 808 C C . LEU A 1 105 ? 30.739 46.146 38.828 1.00 23.45 105 LEU A C 1
ATOM 810 O O . LEU A 1 105 ? 30.646 47.273 38.364 1.00 23.45 105 LEU A O 1
ATOM 814 N N . SER A 1 106 ? 30.188 45.777 39.992 1.00 22.77 106 SER A N 1
ATOM 815 C CA . SER A 1 106 ? 30.481 46.227 41.375 1.00 22.77 106 SER A CA 1
ATOM 816 C C . SER A 1 106 ? 30.888 47.672 41.775 1.00 22.77 106 SER A C 1
ATOM 818 O O . SER A 1 106 ? 31.900 48.183 41.307 1.00 22.77 106 SER A O 1
ATOM 820 N N . PHE A 1 107 ? 30.255 48.103 42.897 1.00 25.78 107 PHE A N 1
ATOM 821 C CA . PHE A 1 107 ? 30.802 48.789 44.109 1.00 25.78 107 PHE A CA 1
ATOM 822 C C . PHE A 1 107 ? 31.158 50.300 44.015 1.00 25.78 107 PHE A C 1
ATOM 824 O O . PHE A 1 107 ? 31.598 50.748 42.972 1.00 25.78 107 PHE A O 1
ATOM 831 N N . LEU A 1 108 ? 31.000 51.207 45.007 1.00 27.20 108 LEU A N 1
ATOM 832 C CA . LEU A 1 108 ? 31.123 51.263 46.495 1.00 27.20 108 LEU A CA 1
ATOM 833 C C . LEU A 1 108 ? 30.606 52.677 46.958 1.00 27.20 108 LEU A C 1
ATOM 835 O O . LEU A 1 108 ? 30.531 53.554 46.105 1.00 27.20 108 LEU A O 1
ATOM 839 N N . ARG A 1 109 ? 30.236 53.060 48.203 1.00 24.28 109 ARG A N 1
ATOM 840 C CA . ARG A 1 109 ? 30.816 52.937 49.578 1.00 24.28 109 ARG A CA 1
ATOM 841 C C . ARG A 1 109 ? 29.738 53.435 50.604 1.00 24.28 109 ARG A C 1
ATOM 843 O O . ARG A 1 109 ? 29.174 54.488 50.339 1.00 24.28 109 ARG A O 1
ATOM 850 N N . THR A 1 110 ? 29.236 52.673 51.602 1.00 26.41 110 THR A N 1
ATOM 851 C CA . THR A 1 110 ? 29.670 52.425 53.027 1.00 26.41 110 THR A CA 1
ATOM 852 C C . THR A 1 110 ? 29.534 53.628 54.005 1.00 26.41 110 THR A C 1
ATOM 854 O O . THR A 1 110 ? 29.622 54.741 53.498 1.00 26.41 110 THR A O 1
ATOM 857 N N . PRO A 1 111 ? 29.481 53.478 55.365 1.00 44.47 111 PRO A N 1
ATOM 858 C CA . PRO A 1 111 ? 29.846 52.277 56.147 1.00 44.47 111 PRO A CA 1
ATOM 859 C C . PRO A 1 111 ? 29.080 51.961 57.476 1.00 44.47 111 PRO A C 1
ATOM 861 O O . PRO A 1 111 ? 28.381 52.799 58.030 1.00 44.47 111 PRO A O 1
ATOM 864 N N . ASN A 1 112 ? 29.405 50.767 58.014 1.00 28.98 112 ASN A N 1
ATOM 865 C CA . ASN A 1 112 ? 29.502 50.343 59.435 1.00 28.98 112 ASN A CA 1
ATOM 866 C C . ASN A 1 112 ? 28.216 50.149 60.266 1.00 28.98 112 ASN A C 1
ATOM 868 O O . ASN A 1 112 ? 27.277 50.918 60.166 1.00 28.98 112 ASN A O 1
ATOM 872 N N . GLY A 1 113 ? 28.110 49.170 61.170 1.00 25.61 113 GLY A N 1
ATOM 873 C CA . GLY A 1 113 ? 29.082 48.219 61.724 1.00 25.61 113 GLY A CA 1
ATOM 874 C C . GLY A 1 113 ? 28.500 47.560 62.990 1.00 25.61 113 GLY A C 1
ATOM 875 O O . GLY A 1 113 ? 27.578 48.082 63.604 1.00 25.61 113 GLY A O 1
ATOM 876 N N . SER A 1 114 ? 29.008 46.380 63.322 1.00 25.22 114 SER A N 1
ATOM 877 C CA . SER A 1 114 ? 28.451 45.307 64.158 1.00 25.22 114 SER A CA 1
ATOM 878 C C . SER A 1 114 ? 28.733 45.353 65.675 1.00 25.22 114 SER A C 1
ATOM 880 O O . SER A 1 114 ? 29.803 45.787 66.076 1.00 25.22 114 SER A O 1
ATOM 882 N N . ALA A 1 115 ? 27.824 44.711 66.434 1.00 26.67 115 ALA A N 1
ATOM 883 C CA . ALA A 1 115 ? 28.003 43.766 67.565 1.00 26.67 115 ALA A CA 1
ATOM 884 C C . ALA A 1 115 ? 28.738 44.153 68.876 1.00 26.67 115 ALA A C 1
ATOM 886 O O . ALA A 1 115 ? 29.922 44.455 68.842 1.00 26.67 115 ALA A O 1
ATOM 887 N N . SER A 1 116 ? 28.082 43.913 70.036 1.00 25.03 116 SER A N 1
ATOM 888 C CA . SER A 1 116 ? 28.522 42.967 71.104 1.00 25.03 116 SER A CA 1
ATOM 889 C C . SER A 1 116 ? 27.622 42.972 72.378 1.00 25.03 116 SER A C 1
ATOM 891 O O . SER A 1 116 ? 27.226 44.027 72.853 1.00 25.03 116 SER A O 1
ATOM 893 N N . SER A 1 117 ? 27.357 41.757 72.885 1.00 25.52 117 SER A N 1
ATOM 894 C CA . SER A 1 117 ? 26.689 41.149 74.086 1.00 25.52 117 SER A CA 1
ATOM 895 C C . SER A 1 117 ? 26.981 41.715 75.519 1.00 25.52 117 SER A C 1
ATOM 897 O O . SER A 1 117 ? 27.827 42.601 75.589 1.00 25.52 117 SER A O 1
ATOM 899 N N . PRO A 1 118 ? 26.516 41.140 76.688 1.00 44.09 118 PRO A N 1
ATOM 900 C CA . PRO A 1 118 ? 25.336 40.291 77.077 1.00 44.09 118 PRO A CA 1
ATOM 901 C C . PRO A 1 118 ? 24.661 40.558 78.500 1.00 44.09 118 PRO A C 1
ATOM 903 O O . PRO A 1 118 ? 25.239 41.256 79.323 1.00 44.09 118 PRO A O 1
ATOM 906 N N . LEU A 1 119 ? 23.523 39.862 78.815 1.00 23.14 119 LEU A N 1
ATOM 907 C CA . LEU A 1 119 ? 22.879 39.490 80.144 1.00 23.14 119 LEU A CA 1
ATOM 908 C C . LEU A 1 119 ? 22.191 40.576 81.055 1.00 23.14 119 LEU A C 1
ATOM 910 O O . LEU A 1 119 ? 22.572 41.735 80.953 1.00 23.14 119 LEU A O 1
ATOM 914 N N . PRO A 1 120 ? 21.325 40.255 82.077 1.00 42.25 120 PRO A N 1
ATOM 915 C CA . PRO A 1 120 ? 20.229 39.251 82.227 1.00 42.25 120 PRO A CA 1
ATOM 916 C C . PRO A 1 120 ? 18.929 39.707 83.011 1.00 42.25 120 PRO A C 1
ATOM 918 O O . PRO A 1 120 ? 18.877 40.774 83.609 1.00 42.25 120 PRO A O 1
ATOM 921 N N . SER A 1 121 ? 17.930 38.792 83.081 1.00 27.61 121 SER A N 1
ATOM 922 C CA . SER A 1 121 ? 16.978 38.439 84.193 1.00 27.61 121 SER A CA 1
ATOM 923 C C . SER A 1 121 ? 15.723 39.266 84.625 1.00 27.61 121 SER A C 1
ATOM 925 O O . SER A 1 121 ? 15.842 40.369 85.134 1.00 27.61 121 SER A O 1
ATOM 927 N N . PHE A 1 122 ? 14.552 38.585 84.545 1.00 28.53 122 PHE A N 1
ATOM 928 C CA . PHE A 1 122 ? 13.458 38.323 85.535 1.00 28.53 122 PHE A CA 1
ATOM 929 C C . PHE A 1 122 ? 12.745 39.421 86.390 1.00 28.53 122 PHE A C 1
ATOM 931 O O . PHE A 1 122 ? 13.398 40.147 87.125 1.00 28.53 122 PHE A O 1
ATOM 938 N N . VAL A 1 123 ? 11.384 39.391 86.429 1.00 33.00 123 VAL A N 1
ATOM 939 C CA . VAL A 1 123 ? 10.466 39.045 87.579 1.00 33.00 123 VAL A CA 1
ATOM 940 C C 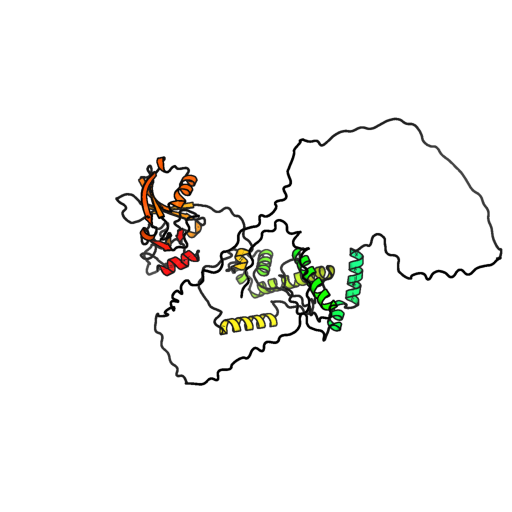. VAL A 1 123 ? 9.048 39.711 87.501 1.00 33.00 123 VAL A C 1
ATOM 942 O O . VAL A 1 123 ? 8.961 40.930 87.493 1.00 33.00 123 VAL A O 1
ATOM 945 N N . ASN A 1 124 ? 7.989 38.857 87.541 1.00 31.28 124 ASN A N 1
ATOM 946 C CA . ASN A 1 124 ? 6.606 38.887 88.137 1.00 31.28 124 ASN A CA 1
ATOM 947 C C . ASN A 1 124 ? 5.647 40.111 88.027 1.00 31.28 124 ASN A C 1
ATOM 949 O O . ASN A 1 124 ? 6.089 41.233 87.864 1.00 31.28 124 ASN A O 1
ATOM 953 N N . SER A 1 125 ? 4.301 40.007 88.118 1.00 29.50 125 SER A N 1
ATOM 954 C CA . SER A 1 125 ? 3.380 39.120 88.892 1.00 29.50 125 SER A CA 1
ATOM 955 C C . SER A 1 125 ? 1.906 39.191 88.395 1.00 29.50 125 SER A C 1
ATOM 957 O O . SER A 1 125 ? 1.473 40.257 87.968 1.00 29.50 125 SER A O 1
ATOM 959 N N . GLY A 1 126 ? 1.110 38.109 88.533 1.00 23.27 126 GLY A N 1
ATOM 960 C CA . GLY A 1 126 ? -0.384 38.117 88.515 1.00 23.27 126 GLY A CA 1
ATOM 961 C C . GLY A 1 126 ? -1.001 38.331 89.923 1.00 23.27 126 GLY A C 1
ATOM 962 O O . GLY A 1 126 ? -0.253 38.803 90.780 1.00 23.27 126 GLY A O 1
ATOM 963 N N . PRO A 1 127 ? -2.262 37.921 90.248 1.00 40.25 127 PRO A N 1
ATOM 964 C CA . PRO A 1 127 ? -3.330 37.340 89.406 1.00 40.25 127 PRO A CA 1
ATOM 965 C C . PRO A 1 127 ? -4.807 37.815 89.686 1.00 40.25 127 PRO A C 1
ATOM 967 O O . PRO A 1 127 ? -5.113 38.420 90.705 1.00 40.25 127 PRO A O 1
ATOM 970 N N . THR A 1 128 ? -5.724 37.403 88.786 1.00 29.38 128 THR A N 1
ATOM 971 C CA . THR A 1 128 ? -7.140 36.940 88.965 1.00 29.38 128 THR A CA 1
ATOM 972 C C . THR A 1 128 ? -8.352 37.829 89.365 1.00 29.38 128 THR A C 1
ATOM 974 O O . THR A 1 128 ? -8.424 38.355 90.465 1.00 29.38 128 THR A O 1
ATOM 977 N N . VAL A 1 129 ? -9.392 37.693 88.507 1.00 28.27 129 VAL A N 1
ATOM 978 C CA . VAL A 1 129 ? -10.846 37.446 88.753 1.00 28.27 129 VAL A CA 1
ATOM 979 C C . VAL A 1 129 ? -11.843 38.626 88.846 1.00 28.27 129 VAL A C 1
ATOM 981 O O . VAL A 1 129 ? -11.696 39.547 89.633 1.00 28.27 129 VAL A O 1
ATOM 984 N N . GLU A 1 130 ? -12.907 38.460 88.036 1.00 30.11 130 GLU A N 1
ATOM 985 C CA . GLU A 1 130 ? -14.262 39.054 88.044 1.00 30.11 130 GLU A CA 1
ATOM 986 C C . GLU A 1 130 ? -14.455 40.557 87.762 1.00 30.11 130 GLU A C 1
ATOM 988 O O . GLU A 1 130 ? -14.035 41.419 88.522 1.00 30.11 130 GLU A O 1
ATOM 993 N N . ASN A 1 131 ? -15.247 40.876 86.720 1.00 29.56 131 ASN A N 1
ATOM 994 C CA . ASN A 1 131 ? -16.592 41.427 86.946 1.00 29.56 131 ASN A CA 1
ATOM 995 C C . ASN A 1 131 ? -17.451 41.626 85.676 1.00 29.56 131 ASN A C 1
ATOM 997 O O . ASN A 1 131 ? -17.069 42.259 84.697 1.00 29.56 131 ASN A O 1
ATOM 1001 N N . PHE A 1 132 ? -18.653 41.057 85.773 1.00 27.20 132 PHE A N 1
ATOM 1002 C CA . PHE A 1 132 ? -19.966 41.472 85.273 1.00 27.20 132 PHE A CA 1
ATOM 1003 C C . PHE A 1 132 ? -20.130 42.734 84.388 1.00 27.20 132 PHE A C 1
ATOM 1005 O O . PHE A 1 132 ? -19.980 43.869 84.825 1.00 27.20 132 PHE A O 1
ATOM 1012 N N . ARG A 1 133 ? -20.633 42.475 83.169 1.00 34.28 133 ARG A N 1
ATOM 1013 C CA . ARG A 1 133 ? -21.875 42.983 82.525 1.00 34.28 133 ARG A CA 1
ATOM 1014 C C . ARG A 1 133 ? -22.458 44.358 82.919 1.00 34.28 133 ARG A C 1
ATOM 1016 O O . ARG A 1 133 ? -22.979 44.520 84.015 1.00 34.28 133 ARG A O 1
ATOM 1023 N N . ALA A 1 134 ? -22.628 45.207 81.895 1.00 31.42 134 ALA A N 1
ATOM 1024 C CA . ALA A 1 134 ? -23.809 46.039 81.556 1.00 31.42 134 ALA A CA 1
ATOM 1025 C C . ALA A 1 134 ? -23.420 46.888 80.317 1.00 31.42 134 ALA A C 1
ATOM 1027 O O . ALA A 1 134 ? -22.332 47.443 80.326 1.00 31.42 134 ALA A O 1
ATOM 1028 N N . LYS A 1 135 ? -24.156 47.047 79.206 1.00 30.59 135 LYS A N 1
ATOM 1029 C CA . LYS A 1 135 ? -25.600 47.212 78.957 1.00 30.59 135 LYS A CA 1
ATOM 1030 C C . LYS A 1 135 ? -25.853 47.170 77.422 1.00 30.59 135 LYS A C 1
ATOM 1032 O O . LYS A 1 135 ? -24.964 47.576 76.683 1.00 30.59 135 LYS A O 1
ATOM 1037 N N . SER A 1 136 ? -27.029 46.658 77.016 1.00 35.66 136 SER A N 1
ATOM 1038 C CA . SER A 1 136 ? -27.943 47.086 75.912 1.00 35.66 136 SER A CA 1
ATOM 1039 C C . SER A 1 136 ? -27.353 47.873 74.717 1.00 35.66 136 SER A C 1
ATOM 1041 O O . SER A 1 136 ? -26.658 48.854 74.929 1.00 35.66 136 SER A O 1
ATOM 1043 N N . ASP A 1 137 ? -27.660 47.643 73.439 1.00 35.19 137 ASP A N 1
ATOM 1044 C CA . ASP A 1 137 ? -28.911 47.228 72.792 1.00 35.19 137 ASP A CA 1
ATOM 1045 C C . ASP A 1 137 ? -28.659 47.021 71.278 1.00 35.19 137 ASP A C 1
ATOM 1047 O O . ASP A 1 137 ? -27.616 47.417 70.762 1.00 35.19 137 ASP A O 1
ATOM 1051 N N . ALA A 1 138 ? -29.683 46.513 70.582 1.00 36.94 138 ALA A N 1
ATOM 1052 C CA . ALA A 1 138 ? -29.878 46.471 69.125 1.00 36.94 138 ALA A CA 1
ATOM 1053 C C . ALA A 1 138 ? -29.428 45.190 68.398 1.00 36.94 138 ALA A C 1
ATOM 1055 O O . ALA A 1 138 ? -28.336 45.053 67.850 1.00 36.94 138 ALA A O 1
ATOM 1056 N N . THR A 1 139 ? -30.389 44.273 68.315 1.00 47.59 139 THR A N 1
ATOM 1057 C CA . THR A 1 139 ? -30.558 43.271 67.262 1.00 47.59 139 THR A CA 1
ATOM 1058 C C . THR A 1 139 ? -30.471 43.911 65.870 1.00 47.59 139 THR A C 1
ATOM 1060 O O . THR A 1 139 ? -31.460 44.399 65.328 1.00 47.59 139 THR A O 1
ATOM 1063 N N . MET A 1 140 ? -29.291 43.854 65.257 1.00 41.22 140 MET A N 1
ATOM 1064 C CA . MET A 1 140 ? -29.161 43.839 63.802 1.00 41.22 140 MET A CA 1
ATOM 1065 C C . MET A 1 140 ? -29.228 42.380 63.358 1.00 41.22 140 MET A C 1
ATOM 1067 O O . MET A 1 140 ? -28.380 41.570 63.729 1.00 41.22 140 MET A O 1
ATOM 1071 N N . ALA A 1 141 ? -30.269 42.030 62.607 1.00 45.59 141 ALA A N 1
ATOM 1072 C CA . ALA A 1 141 ? -30.374 40.728 61.968 1.00 45.59 141 ALA A CA 1
ATOM 1073 C C . ALA A 1 141 ? -29.124 40.483 61.104 1.00 45.59 141 ALA A C 1
ATOM 1075 O O . ALA A 1 141 ? -28.843 41.260 60.190 1.00 45.59 141 ALA A O 1
ATOM 1076 N N . SER A 1 142 ? -28.374 39.416 61.403 1.00 47.84 142 SER A N 1
ATOM 1077 C CA . SER A 1 142 ? -27.284 38.954 60.541 1.00 47.84 142 SER A CA 1
ATOM 1078 C C . SER A 1 142 ? -27.820 38.721 59.128 1.00 47.84 142 SER A C 1
ATOM 1080 O O . SER A 1 142 ? -28.837 38.033 58.983 1.00 47.84 142 SER A O 1
ATOM 1082 N N . PRO A 1 143 ? -27.156 39.232 58.077 1.00 50.69 143 PRO A N 1
ATOM 1083 C CA . PRO A 1 143 ? -27.490 38.836 56.722 1.00 50.69 143 PRO A CA 1
ATOM 1084 C C . PRO A 1 143 ? -27.266 37.326 56.606 1.00 50.69 143 PRO A C 1
ATOM 1086 O O . PRO A 1 143 ? -26.251 36.801 57.066 1.00 50.69 143 PRO A O 1
ATOM 1089 N N . CYS A 1 144 ? -28.261 36.635 56.049 1.00 52.12 144 CYS A N 1
ATOM 1090 C CA . CYS A 1 144 ? -28.249 35.205 55.767 1.00 52.12 144 CYS A CA 1
ATOM 1091 C C . CYS A 1 144 ? -26.901 34.820 55.138 1.00 52.12 144 CYS A C 1
ATOM 1093 O O . CYS A 1 144 ? -26.607 35.216 54.010 1.00 52.12 144 CYS A O 1
ATOM 1095 N N . ALA A 1 145 ? -26.057 34.119 55.900 1.00 59.91 145 ALA A N 1
ATOM 1096 C CA . ALA A 1 145 ? -24.773 33.649 55.415 1.00 59.91 145 ALA A CA 1
ATOM 1097 C C . ALA A 1 145 ? -25.046 32.671 54.271 1.00 59.91 145 ALA A C 1
ATOM 1099 O O . ALA A 1 145 ? -25.594 31.592 54.488 1.00 59.91 145 ALA A O 1
ATOM 1100 N N . THR A 1 146 ? -24.707 33.057 53.046 1.00 56.56 146 THR A N 1
ATOM 1101 C CA . THR A 1 146 ? -24.699 32.144 51.907 1.00 56.56 146 THR A CA 1
ATOM 1102 C C . THR A 1 146 ? -23.738 31.001 52.217 1.00 56.56 146 THR A C 1
ATOM 1104 O O . THR A 1 146 ? -22.531 31.206 52.315 1.00 56.56 146 THR A O 1
ATOM 1107 N N . THR A 1 147 ? -24.297 29.811 52.406 1.00 69.44 147 THR A N 1
ATOM 1108 C CA . THR A 1 147 ? -23.669 28.553 52.839 1.00 69.44 147 THR A CA 1
ATOM 1109 C C . THR A 1 147 ? -22.845 27.868 51.740 1.00 69.44 147 THR A C 1
ATOM 1111 O O . THR A 1 147 ? -22.871 26.646 51.614 1.00 69.44 147 THR A O 1
ATOM 1114 N N . PHE A 1 148 ? -22.133 28.630 50.910 1.00 81.75 148 PHE A N 1
ATOM 1115 C CA . PHE A 1 148 ? -21.234 28.058 49.907 1.00 81.75 148 PHE A CA 1
ATOM 1116 C C . PHE A 1 148 ? -19.819 27.948 50.467 1.00 81.75 148 PHE A C 1
ATOM 1118 O O . PHE A 1 148 ? -19.330 28.871 51.120 1.00 81.75 148 PHE A O 1
ATOM 1125 N N . GLU A 1 149 ? -19.161 26.820 50.203 1.00 82.19 149 GLU A N 1
ATOM 1126 C CA . GLU A 1 149 ? -17.749 26.668 50.538 1.00 82.19 149 GLU A CA 1
ATOM 1127 C C . GLU A 1 149 ? -16.899 27.673 49.740 1.00 82.19 149 GLU A C 1
ATOM 1129 O O . GLU A 1 149 ? -17.130 27.861 48.539 1.00 82.19 149 GLU A O 1
ATOM 1134 N N . PRO A 1 150 ? -15.925 28.342 50.382 1.00 82.75 150 PRO A N 1
ATOM 1135 C CA . PRO A 1 150 ? -15.041 29.271 49.695 1.00 82.75 150 PRO A CA 1
ATOM 1136 C C . PRO A 1 150 ? -14.138 28.517 48.709 1.00 82.75 150 PRO A C 1
ATOM 1138 O O . PRO A 1 150 ? -13.449 27.567 49.079 1.00 82.75 150 PRO A O 1
ATOM 1141 N N . LEU A 1 151 ? -14.121 28.959 47.448 1.00 85.25 151 LEU A N 1
ATOM 1142 C CA . LEU A 1 151 ? -13.266 28.380 46.411 1.00 85.25 151 LEU A CA 1
ATOM 1143 C C . LEU A 1 151 ? -11.816 28.877 46.548 1.00 85.25 151 LEU A C 1
ATOM 1145 O O . LEU A 1 151 ? -11.601 30.066 46.801 1.00 85.25 151 LEU A O 1
ATOM 1149 N N . PRO A 1 152 ? -10.811 28.008 46.339 1.00 87.69 152 PRO A N 1
ATOM 1150 C CA . PRO A 1 152 ? -9.415 28.426 46.333 1.00 87.69 152 PRO A CA 1
ATOM 1151 C C . PRO A 1 152 ? -9.129 29.356 45.145 1.00 87.69 152 PRO A C 1
ATOM 1153 O O . PRO A 1 152 ? -9.570 29.098 44.027 1.00 87.69 152 PRO A O 1
ATOM 1156 N N . GLU A 1 153 ? -8.319 30.399 45.359 1.00 87.00 153 GLU A N 1
ATOM 1157 C CA . GLU A 1 153 ? -7.915 31.338 44.293 1.00 87.00 153 GLU A CA 1
ATOM 1158 C C . GLU A 1 153 ? -7.171 30.651 43.136 1.00 87.00 153 GLU A C 1
ATOM 1160 O O . GLU A 1 153 ? -7.213 31.105 41.993 1.00 87.00 153 GLU A O 1
ATOM 1165 N N . ARG A 1 154 ? -6.472 29.550 43.434 1.00 88.94 154 ARG A N 1
ATOM 1166 C CA . ARG A 1 154 ? -5.789 28.702 42.453 1.00 88.94 154 ARG A CA 1
ATOM 1167 C C . ARG A 1 154 ? -6.269 27.262 42.614 1.00 88.94 154 ARG A C 1
ATOM 1169 O O . ARG A 1 154 ? -5.717 26.544 43.449 1.00 88.94 154 ARG A O 1
ATOM 1176 N N . PRO A 1 155 ? -7.294 26.841 41.860 1.00 89.94 155 PRO A N 1
ATOM 1177 C CA . PRO A 1 155 ? -7.770 25.467 41.918 1.00 89.94 155 PRO A CA 1
ATOM 1178 C C . PRO A 1 155 ? -6.715 24.494 41.375 1.00 89.94 155 PRO A C 1
ATOM 1180 O O . PRO A 1 155 ? -6.081 24.739 40.347 1.00 89.94 155 PRO A O 1
ATOM 1183 N N . ASP A 1 156 ? -6.546 23.370 42.068 1.00 94.25 156 ASP A N 1
ATOM 1184 C CA . ASP A 1 156 ? -5.730 22.236 41.627 1.00 94.25 156 ASP A CA 1
ATOM 1185 C C . ASP A 1 156 ? -6.593 21.329 40.738 1.00 94.25 156 ASP A C 1
ATOM 1187 O O . ASP A 1 156 ? -7.210 20.374 41.210 1.00 94.25 156 ASP A O 1
ATOM 1191 N N . PHE A 1 157 ? -6.696 21.677 39.450 1.00 95.12 157 PHE A N 1
ATOM 1192 C CA . PHE A 1 157 ? -7.536 20.940 38.500 1.00 95.12 157 PHE A CA 1
ATOM 1193 C C . PHE A 1 157 ? -7.204 19.441 38.419 1.00 95.12 157 PHE A C 1
ATOM 1195 O O . PHE A 1 157 ? -8.147 18.655 38.448 1.00 95.12 157 PHE A O 1
ATOM 1202 N N . PRO A 1 158 ? -5.927 18.998 38.380 1.00 97.06 158 PRO A N 1
ATOM 1203 C CA . PRO A 1 158 ? -5.614 17.570 38.369 1.00 97.06 158 PRO A CA 1
ATOM 1204 C C . PRO A 1 158 ? -6.203 16.796 39.553 1.00 97.06 158 PRO A C 1
ATOM 1206 O O . PRO A 1 158 ? -6.789 15.735 39.340 1.00 97.06 158 PRO A O 1
ATOM 1209 N N . LYS A 1 159 ? -6.090 17.326 40.781 1.00 95.31 159 LYS A N 1
ATOM 1210 C CA . LYS A 1 159 ? -6.673 16.678 41.968 1.00 95.31 159 LYS A CA 1
ATOM 1211 C C . LYS A 1 159 ? -8.192 16.764 41.991 1.00 95.31 159 LYS A C 1
ATOM 1213 O O . LYS A 1 159 ? -8.854 15.824 42.424 1.00 95.31 159 LYS A O 1
ATOM 1218 N N . GLU A 1 160 ? -8.750 17.878 41.530 1.00 95.00 160 GLU A N 1
ATOM 1219 C CA . GLU A 1 160 ? -10.199 18.037 41.463 1.00 95.00 160 GLU A CA 1
ATOM 1220 C C . GLU A 1 160 ? -10.821 17.072 40.443 1.00 95.00 160 GLU A C 1
ATOM 1222 O O . GLU A 1 160 ? -11.846 16.454 40.720 1.00 95.00 160 GLU A O 1
ATOM 1227 N N . GLU A 1 161 ? -10.164 16.843 39.304 1.00 97.19 161 GLU A N 1
ATOM 1228 C CA . GLU A 1 161 ? -10.554 15.809 38.343 1.00 97.19 161 GLU A CA 1
ATOM 1229 C C . GLU A 1 161 ? -10.522 14.410 38.970 1.00 97.19 161 GLU A C 1
ATOM 1231 O O . GLU A 1 161 ? -11.483 13.661 38.817 1.00 97.19 161 GLU A O 1
ATOM 1236 N N . GLU A 1 162 ? -9.467 14.053 39.711 1.00 97.44 162 GLU A N 1
ATOM 1237 C CA . GLU A 1 162 ? -9.384 12.766 40.422 1.00 97.44 162 GLU A CA 1
ATOM 1238 C C . GLU A 1 162 ? -10.529 12.589 41.427 1.00 97.44 162 GLU A C 1
ATOM 1240 O O . GLU A 1 162 ? -11.157 11.526 41.478 1.00 97.44 162 GLU A O 1
ATOM 1245 N N . ARG A 1 163 ? -10.856 13.649 42.179 1.00 96.31 163 ARG A N 1
ATOM 1246 C CA . ARG A 1 163 ? -11.983 13.668 43.119 1.00 96.31 163 ARG A CA 1
ATOM 1247 C C . ARG A 1 163 ? -13.316 13.434 42.400 1.00 96.31 163 ARG A C 1
ATOM 1249 O O . ARG A 1 163 ? -14.109 12.598 42.834 1.00 96.31 163 ARG A O 1
ATOM 1256 N N . ILE A 1 164 ? -13.558 14.139 41.294 1.00 97.12 164 ILE A N 1
ATOM 1257 C CA . ILE A 1 164 ? -14.784 14.010 40.491 1.00 97.12 164 ILE A CA 1
ATOM 1258 C C . ILE A 1 164 ? -14.879 12.632 39.822 1.00 97.12 164 ILE A C 1
ATOM 1260 O O . ILE A 1 164 ? -15.956 12.034 39.802 1.00 97.12 164 ILE A O 1
ATOM 1264 N N . LEU A 1 165 ? -13.772 12.088 39.311 1.00 97.50 165 LEU A N 1
ATOM 1265 C CA . LEU A 1 165 ? -13.729 10.742 38.733 1.00 97.50 165 LEU A CA 1
ATOM 1266 C C . LEU A 1 165 ? -14.075 9.673 39.780 1.00 97.50 165 LEU A C 1
ATOM 1268 O O . LEU A 1 165 ? -14.845 8.756 39.482 1.00 97.50 165 LEU A O 1
ATOM 1272 N N . ALA A 1 166 ? -13.564 9.808 41.009 1.00 97.38 166 ALA A N 1
ATOM 1273 C CA . ALA A 1 166 ? -13.915 8.923 42.117 1.00 97.38 166 ALA A CA 1
ATOM 1274 C C . ALA A 1 166 ? -15.415 8.997 42.452 1.00 97.38 166 ALA A C 1
ATOM 1276 O O . ALA A 1 166 ? -16.062 7.958 42.593 1.00 97.38 166 ALA A O 1
ATOM 1277 N N . GLU A 1 167 ? -15.992 10.202 42.490 1.00 97.50 167 GLU A N 1
ATOM 1278 C CA . GLU A 1 167 ? -17.433 10.404 42.697 1.00 97.50 167 GLU A CA 1
ATOM 1279 C C . GLU A 1 167 ? -18.273 9.777 41.570 1.00 97.50 167 GLU A C 1
ATOM 1281 O O . GLU A 1 167 ? -19.274 9.105 41.830 1.00 97.50 167 GLU A O 1
ATOM 1286 N N . TRP A 1 168 ? -17.870 9.948 40.306 1.00 97.50 168 TRP A N 1
ATOM 1287 C CA . TRP A 1 168 ? -18.564 9.336 39.170 1.00 97.50 168 TRP A CA 1
ATOM 1288 C C . TRP A 1 168 ? -18.528 7.811 39.204 1.00 97.50 168 TRP A C 1
ATOM 1290 O O . TRP A 1 168 ? -19.504 7.171 38.801 1.00 97.50 168 TRP A O 1
ATOM 1300 N N . LYS A 1 169 ? -17.417 7.236 39.670 1.00 94.56 169 LYS A N 1
ATOM 1301 C CA . LYS A 1 169 ? -17.246 5.792 39.814 1.00 94.56 169 LYS A CA 1
ATOM 1302 C C . LYS A 1 169 ? -18.127 5.235 40.929 1.00 94.56 169 LYS A C 1
ATOM 1304 O O . LYS A 1 169 ? -18.875 4.297 40.674 1.00 94.56 169 LYS A O 1
ATOM 1309 N N . ASP A 1 170 ? -18.089 5.843 42.114 1.00 97.19 170 ASP A N 1
ATOM 1310 C CA . ASP A 1 170 ? -18.913 5.454 43.268 1.00 97.19 170 ASP A CA 1
ATOM 1311 C C . ASP A 1 170 ? -20.412 5.457 42.922 1.00 97.19 170 ASP A C 1
ATOM 1313 O O . ASP A 1 170 ? -21.135 4.488 43.156 1.00 97.19 170 ASP A O 1
ATOM 1317 N N . ARG A 1 171 ? -20.865 6.506 42.229 1.00 96.81 171 ARG A N 1
ATOM 1318 C CA . ARG A 1 171 ? -22.273 6.670 41.836 1.00 96.81 171 ARG A CA 1
ATOM 1319 C C . ARG A 1 171 ? -22.669 5.934 40.560 1.00 96.81 171 ARG A C 1
ATOM 1321 O O . ARG A 1 171 ? -23.824 6.028 40.144 1.00 96.81 171 ARG A O 1
ATOM 1328 N N . ASN A 1 172 ? -21.738 5.236 39.906 1.00 95.44 172 ASN A N 1
ATOM 1329 C CA . ASN A 1 172 ? -21.947 4.628 38.590 1.00 95.44 172 ASN A CA 1
ATOM 1330 C C . ASN A 1 172 ? -22.576 5.606 37.572 1.00 95.44 172 ASN A C 1
ATOM 1332 O O . ASN A 1 172 ? -23.458 5.234 36.793 1.00 95.44 172 ASN A O 1
ATOM 1336 N N . THR A 1 173 ? -22.130 6.869 37.568 1.00 96.12 173 THR A N 1
ATOM 1337 C CA . THR A 1 173 ? -22.788 7.982 36.858 1.00 96.12 173 THR A CA 1
ATOM 1338 C C . THR A 1 173 ? -22.999 7.697 35.371 1.00 96.12 173 THR A C 1
ATOM 1340 O O . THR A 1 173 ? -24.072 7.978 34.836 1.00 96.12 173 THR A O 1
ATOM 1343 N N . PHE A 1 174 ? -22.015 7.088 34.700 1.00 95.38 174 PHE A N 1
ATOM 1344 C CA . PHE A 1 174 ? -22.148 6.710 33.291 1.00 95.38 174 PHE A CA 1
ATOM 1345 C C . PHE A 1 174 ? -23.273 5.686 33.073 1.00 95.38 174 PHE A C 1
ATOM 1347 O O . PHE A 1 174 ? -24.201 5.965 32.311 1.00 95.38 174 PHE A O 1
ATOM 1354 N N . LYS A 1 175 ? -23.248 4.543 33.774 1.00 94.12 175 LYS A N 1
ATOM 1355 C CA . LYS A 1 175 ? -24.288 3.501 33.656 1.00 94.12 175 LYS A CA 1
ATOM 1356 C C . LYS A 1 175 ? -25.667 4.072 33.992 1.00 94.12 175 LYS A C 1
ATOM 1358 O O . LYS A 1 175 ? -26.625 3.855 33.250 1.00 94.12 175 LYS A O 1
ATOM 1363 N N . ARG A 1 176 ? -25.745 4.913 35.027 1.00 95.06 176 ARG A N 1
ATOM 1364 C CA . ARG A 1 176 ? -26.980 5.602 35.405 1.00 95.06 176 ARG A CA 1
ATOM 1365 C C . ARG A 1 176 ? -27.495 6.536 34.307 1.00 95.06 176 ARG A C 1
ATOM 1367 O O . ARG A 1 176 ? -28.697 6.563 34.057 1.00 95.06 176 ARG A O 1
ATOM 1374 N N . SER A 1 177 ? -26.618 7.263 33.614 1.00 94.44 177 SER A N 1
ATOM 1375 C CA . SER A 1 177 ? -27.014 8.117 32.481 1.00 94.44 177 SER A CA 1
ATOM 1376 C C . SER A 1 177 ? -27.640 7.304 31.336 1.00 94.44 177 SER A C 1
ATOM 1378 O O . SER A 1 177 ? -28.669 7.688 30.772 1.00 94.44 177 SER A O 1
ATOM 1380 N N . VAL A 1 178 ? -27.092 6.122 31.041 1.00 93.38 178 VAL A N 1
ATOM 1381 C CA . VAL A 1 178 ? -27.635 5.213 30.021 1.00 93.38 178 VAL A CA 1
ATOM 1382 C C . VAL A 1 178 ? -29.001 4.673 30.455 1.00 93.38 178 VAL A C 1
ATOM 1384 O O . VAL A 1 178 ? -29.947 4.686 29.672 1.00 93.38 178 VAL A O 1
ATOM 1387 N N . GLU A 1 179 ? -29.158 4.278 31.720 1.00 94.50 179 GLU A N 1
ATOM 1388 C CA . GLU A 1 179 ? -30.448 3.836 32.268 1.00 94.50 179 GLU A CA 1
ATOM 1389 C C . GLU A 1 179 ? -31.535 4.912 32.191 1.00 94.50 179 GLU A C 1
ATOM 1391 O O . GLU A 1 179 ? -32.640 4.628 31.736 1.00 94.50 179 GLU A O 1
ATOM 1396 N N . LEU A 1 180 ? -31.218 6.147 32.592 1.00 94.06 180 LEU A N 1
ATOM 1397 C CA . LEU A 1 180 ? -32.153 7.280 32.589 1.00 94.06 180 LEU A CA 1
ATOM 1398 C C . LEU A 1 180 ? -32.600 7.697 31.182 1.00 94.06 180 LEU A C 1
ATOM 1400 O O . LEU A 1 180 ? -33.584 8.422 31.028 1.00 94.06 180 LEU A O 1
ATOM 1404 N N . SER A 1 181 ? -31.865 7.283 30.152 1.00 94.44 181 SER A N 1
ATOM 1405 C CA . SER A 1 181 ? -32.208 7.566 28.761 1.00 94.44 181 SER A CA 1
ATOM 1406 C C . SER A 1 181 ? -32.935 6.416 28.062 1.00 94.44 181 SER A C 1
ATOM 1408 O O . SER A 1 181 ? -33.348 6.592 26.919 1.00 94.44 181 SER A O 1
ATOM 1410 N N . LYS A 1 182 ? -33.168 5.270 28.722 1.00 94.44 182 LYS A N 1
ATOM 1411 C CA . LYS A 1 182 ? -33.952 4.165 28.140 1.00 94.44 182 LYS A CA 1
ATOM 1412 C C . LYS A 1 182 ? -35.349 4.643 27.719 1.00 94.44 182 LYS A C 1
ATOM 1414 O O . LYS A 1 182 ? -36.019 5.359 28.455 1.00 94.44 182 LYS A O 1
ATOM 1419 N N . GLY A 1 183 ? -35.782 4.236 26.524 1.00 95.56 183 GLY A N 1
ATOM 1420 C CA . GLY A 1 183 ? -37.076 4.616 25.937 1.00 95.56 183 GLY A CA 1
ATOM 1421 C C . GLY A 1 183 ? -37.082 5.954 25.188 1.00 95.56 183 GLY A C 1
ATOM 1422 O O . GLY A 1 183 ? -38.072 6.276 24.535 1.00 95.56 183 GLY A O 1
ATOM 1423 N N . LYS A 1 184 ? -35.988 6.722 25.237 1.00 96.88 184 LYS A N 1
ATOM 1424 C CA . LYS A 1 184 ? -35.816 7.935 24.429 1.00 96.88 184 LYS A CA 1
ATOM 1425 C C . LYS A 1 184 ? -35.393 7.603 22.986 1.00 96.88 184 LYS A C 1
ATOM 1427 O O . LYS A 1 184 ? -34.946 6.480 22.737 1.00 96.88 184 LYS A O 1
ATOM 1432 N N . PRO A 1 185 ? -35.485 8.557 22.035 1.00 97.75 185 PRO A N 1
ATOM 1433 C CA . PRO A 1 185 ? -34.995 8.360 20.672 1.00 97.75 185 PRO A CA 1
ATOM 1434 C C . PRO A 1 185 ? -33.535 7.898 20.646 1.00 97.75 185 PRO A C 1
ATOM 1436 O O . PRO A 1 185 ? -32.692 8.448 21.355 1.00 97.75 185 PRO A O 1
ATOM 1439 N N . ILE A 1 186 ? -33.241 6.879 19.839 1.00 97.50 186 ILE A N 1
ATOM 1440 C CA . ILE A 1 186 ? -31.905 6.281 19.759 1.00 97.50 186 ILE A CA 1
ATOM 1441 C C . ILE A 1 186 ? -30.986 7.195 18.949 1.00 97.50 186 ILE A C 1
ATOM 1443 O O . ILE A 1 186 ? -31.305 7.571 17.823 1.00 97.50 186 ILE A O 1
ATOM 1447 N N . PHE A 1 187 ? -29.816 7.490 19.504 1.00 97.38 187 PHE A N 1
ATOM 1448 C CA . PHE A 1 187 ? -28.684 8.038 18.773 1.00 97.38 187 PHE A CA 1
ATOM 1449 C C . PHE A 1 187 ? -27.606 6.955 18.688 1.00 97.38 187 PHE A C 1
ATOM 1451 O O . PHE A 1 187 ? -26.947 6.628 19.678 1.00 97.38 187 PHE A O 1
ATOM 1458 N N . THR A 1 188 ? -27.455 6.364 17.504 1.00 94.88 188 THR A N 1
ATOM 1459 C CA . THR A 1 188 ? -26.472 5.307 17.261 1.00 94.88 188 THR A CA 1
ATOM 1460 C C . THR A 1 188 ? -25.094 5.913 17.039 1.00 94.88 188 THR A C 1
ATOM 1462 O O . THR A 1 188 ? -24.897 6.743 16.155 1.00 94.88 188 THR A O 1
ATOM 1465 N N . PHE A 1 189 ? -24.130 5.456 17.829 1.00 93.88 189 PHE A N 1
ATOM 1466 C CA . PHE A 1 189 ? -22.737 5.863 17.749 1.00 93.88 189 PHE A CA 1
ATOM 1467 C C . PHE A 1 189 ? -21.862 4.638 17.479 1.00 93.88 189 PHE A C 1
ATOM 1469 O O . PHE A 1 189 ? -21.971 3.630 18.175 1.00 93.88 189 PHE A O 1
ATOM 1476 N N . TYR A 1 190 ? -20.981 4.735 16.482 1.00 94.19 190 TYR A N 1
ATOM 1477 C CA . TYR A 1 190 ? -19.989 3.703 16.193 1.00 94.19 190 TYR A CA 1
ATOM 1478 C C . TYR A 1 190 ? -18.605 4.175 16.608 1.00 94.19 190 TYR A C 1
ATOM 1480 O O . TYR A 1 190 ? -18.093 5.182 16.113 1.00 94.19 190 TYR A O 1
ATOM 1488 N N . ASP A 1 191 ? -17.992 3.418 17.513 1.00 92.88 191 ASP A N 1
ATOM 1489 C CA . ASP A 1 191 ? -16.624 3.666 17.923 1.00 92.88 191 ASP A CA 1
ATOM 1490 C C . ASP A 1 191 ? -15.672 2.944 16.976 1.00 92.88 191 ASP A C 1
ATOM 1492 O O . ASP A 1 191 ? -15.607 1.720 17.000 1.00 92.88 191 ASP A O 1
ATOM 1496 N N . GLY A 1 192 ? -14.949 3.690 16.136 1.00 92.50 192 GLY A N 1
ATOM 1497 C CA . GLY A 1 192 ? -13.871 3.115 15.327 1.00 92.50 192 GLY A CA 1
ATOM 1498 C C . GLY A 1 192 ? -12.834 2.447 16.244 1.00 92.50 192 GLY A C 1
ATOM 1499 O O . GLY A 1 192 ? -12.262 3.174 17.068 1.00 92.50 192 GLY A O 1
ATOM 1500 N N . PRO A 1 193 ? -12.629 1.120 16.141 1.00 92.69 193 PRO A N 1
ATOM 1501 C CA . PRO A 1 193 ? -11.841 0.363 17.104 1.00 92.69 193 PRO A CA 1
ATOM 1502 C C . PRO A 1 193 ? -10.343 0.653 16.911 1.00 92.69 193 PRO A C 1
ATOM 1504 O O . PRO A 1 193 ? -9.844 0.509 15.795 1.00 92.69 193 PRO A O 1
ATOM 1507 N N . PRO A 1 194 ? -9.600 1.094 17.942 1.00 90.94 194 PRO A N 1
ATOM 1508 C CA . PRO A 1 194 ? -8.148 1.195 17.850 1.00 90.94 194 PRO A CA 1
ATOM 1509 C C . PRO A 1 194 ? -7.483 -0.185 17.774 1.00 90.94 194 PRO A C 1
ATOM 1511 O O . PRO A 1 194 ? -7.981 -1.166 18.335 1.00 90.94 194 PRO A O 1
ATOM 1514 N N . PHE A 1 195 ? -6.304 -0.223 17.149 1.00 84.88 195 PHE A N 1
ATOM 1515 C CA . PHE A 1 195 ? -5.406 -1.372 17.235 1.00 84.88 195 PHE A CA 1
ATOM 1516 C C . PHE A 1 195 ? -4.872 -1.526 18.660 1.00 84.88 195 PHE A C 1
ATOM 1518 O O . PHE A 1 195 ? -4.371 -0.571 19.260 1.00 84.88 195 PHE A O 1
ATOM 1525 N N . ALA A 1 196 ? -4.926 -2.745 19.191 1.00 78.38 196 ALA A N 1
ATOM 1526 C CA . ALA A 1 196 ? -4.403 -3.067 20.517 1.00 78.38 196 ALA A CA 1
ATOM 1527 C C . ALA A 1 196 ? -2.892 -3.383 20.488 1.00 78.38 196 ALA A C 1
ATOM 1529 O O . ALA A 1 196 ? -2.465 -4.445 20.936 1.00 78.38 196 ALA A O 1
ATOM 1530 N N . THR A 1 197 ? -2.086 -2.481 19.921 1.00 79.81 197 THR A N 1
ATOM 1531 C CA . THR A 1 197 ? -0.650 -2.704 19.648 1.00 79.81 197 THR A CA 1
ATOM 1532 C C . THR A 1 197 ? 0.289 -1.758 20.393 1.00 79.81 197 THR A C 1
ATOM 1534 O O . THR A 1 197 ? 1.503 -1.927 20.345 1.00 79.81 197 THR A O 1
ATOM 1537 N N . GLY A 1 198 ? -0.242 -0.768 21.112 1.00 84.69 198 GLY A N 1
ATOM 1538 C CA . GLY A 1 198 ? 0.571 0.215 21.822 1.00 84.69 198 GLY A CA 1
ATOM 1539 C C . GLY A 1 198 ? -0.235 1.080 22.781 1.00 84.69 198 GLY A C 1
ATOM 1540 O O . GLY A 1 198 ? -1.449 0.932 22.907 1.00 84.69 198 GLY A O 1
ATOM 1541 N N . LEU A 1 199 ? 0.449 2.001 23.462 1.00 88.94 199 LEU A N 1
ATOM 1542 C CA . LEU A 1 199 ? -0.180 2.984 24.347 1.00 88.94 199 LEU A CA 1
ATOM 1543 C C . LEU A 1 199 ? -0.896 4.088 23.547 1.00 88.94 199 LEU A C 1
ATOM 1545 O O . LEU A 1 199 ? -0.486 4.412 22.426 1.00 88.94 199 LEU A O 1
ATOM 1549 N N . PRO A 1 200 ? -1.950 4.710 24.105 1.00 90.94 200 PRO A N 1
ATOM 1550 C CA . PRO A 1 200 ? -2.628 5.809 23.437 1.00 90.94 200 PRO A CA 1
ATOM 1551 C C . PRO A 1 200 ? -1.710 7.039 23.291 1.00 90.94 200 PRO A C 1
ATOM 1553 O O . PRO A 1 200 ? -0.986 7.397 24.216 1.00 90.94 200 PRO A O 1
ATOM 1556 N N . HIS A 1 201 ? -1.767 7.724 22.143 1.00 91.06 201 HIS A N 1
ATOM 1557 C CA . HIS A 1 201 ? -1.072 8.993 21.892 1.00 91.06 201 HIS A CA 1
ATOM 1558 C C . HIS A 1 201 ? -2.086 10.131 21.689 1.00 91.06 201 HIS A C 1
ATOM 1560 O O . HIS A 1 201 ? -3.295 9.898 21.635 1.00 91.06 201 HIS A O 1
ATOM 1566 N N . TYR A 1 202 ? -1.618 11.372 21.519 1.00 94.25 202 TYR A N 1
ATOM 1567 C CA . TYR A 1 202 ? -2.487 12.557 21.408 1.00 94.25 202 TYR A CA 1
ATOM 1568 C C . TYR A 1 202 ? -3.556 12.484 20.304 1.00 94.25 202 TYR A C 1
ATOM 1570 O O . TYR A 1 202 ? -4.608 13.104 20.432 1.00 94.25 202 TYR A O 1
ATOM 1578 N N . GLY A 1 203 ? -3.332 11.697 19.247 1.00 93.88 203 GLY A N 1
ATOM 1579 C CA . GLY A 1 203 ? -4.339 11.455 18.209 1.00 93.88 203 GLY A CA 1
ATOM 1580 C C . GLY A 1 203 ? -5.530 10.648 18.731 1.00 93.88 203 GLY A C 1
ATOM 1581 O O . GLY A 1 203 ? -6.678 10.993 18.456 1.00 93.88 203 GLY A O 1
ATOM 1582 N N . HIS A 1 204 ? -5.270 9.628 19.553 1.00 93.69 204 HIS A N 1
ATOM 1583 C CA . HIS A 1 204 ? -6.310 8.849 20.227 1.00 93.69 204 HIS A CA 1
ATOM 1584 C C . HIS A 1 204 ? -7.092 9.699 21.232 1.00 93.69 204 HIS A C 1
ATOM 1586 O O . HIS A 1 204 ? -8.316 9.598 21.290 1.00 93.69 204 HIS A O 1
ATOM 1592 N N . ILE A 1 205 ? -6.395 10.571 21.970 1.00 94.94 205 ILE A N 1
ATOM 1593 C CA . ILE A 1 205 ? -7.010 11.507 22.922 1.00 94.94 205 ILE A CA 1
ATOM 1594 C C . ILE A 1 205 ? -7.949 12.461 22.176 1.00 94.94 205 ILE A C 1
ATOM 1596 O O . ILE A 1 205 ? -9.130 12.516 22.498 1.00 94.94 205 ILE A O 1
ATOM 1600 N N . LEU A 1 206 ? -7.475 13.123 21.114 1.00 96.56 206 LEU A N 1
ATOM 1601 C CA . LEU A 1 206 ? -8.285 14.033 20.296 1.00 96.56 206 LEU A CA 1
ATOM 1602 C C . LEU A 1 206 ? -9.559 13.362 19.761 1.00 96.56 206 LEU A C 1
ATOM 1604 O O . LEU A 1 206 ? -10.661 13.889 19.929 1.00 96.56 206 LEU A O 1
ATOM 1608 N N . ALA A 1 207 ? -9.422 12.191 19.131 1.00 95.81 207 ALA A N 1
ATOM 1609 C CA . ALA A 1 207 ? -10.567 11.455 18.603 1.00 95.81 207 ALA A CA 1
ATOM 1610 C C . ALA A 1 207 ? -11.533 11.039 19.724 1.00 95.81 207 ALA A C 1
ATOM 1612 O O . ALA A 1 207 ? -12.749 11.168 19.577 1.00 95.81 207 ALA A O 1
ATOM 1613 N N . GLY A 1 208 ? -10.999 10.572 20.856 1.00 95.62 208 GLY A N 1
ATOM 1614 C CA . GLY A 1 208 ? -11.771 10.201 22.037 1.00 95.62 208 GLY A CA 1
ATOM 1615 C C . GLY A 1 208 ? -12.557 11.373 22.629 1.00 95.62 208 GLY A C 1
ATOM 1616 O O . GLY A 1 208 ? -13.735 11.204 22.937 1.00 95.62 208 GLY A O 1
ATOM 1617 N N . THR A 1 209 ? -11.951 12.559 22.729 1.00 97.31 209 THR A N 1
ATOM 1618 C CA . THR A 1 209 ? -12.606 13.782 23.214 1.00 97.31 209 THR A CA 1
ATOM 1619 C C . THR A 1 209 ? -13.786 14.171 22.327 1.00 97.31 209 THR A C 1
ATOM 1621 O O . THR A 1 209 ? -14.877 14.401 22.839 1.00 97.31 209 THR A O 1
ATOM 1624 N N . ILE A 1 210 ? -13.616 14.188 21.000 1.00 97.50 210 ILE A N 1
ATOM 1625 C CA . ILE A 1 210 ? -14.704 14.536 20.067 1.00 97.50 210 ILE A CA 1
ATOM 1626 C C . ILE A 1 210 ? -15.874 13.552 20.211 1.00 97.50 210 ILE A C 1
ATOM 1628 O O . ILE A 1 210 ? -17.029 13.965 20.327 1.00 97.50 210 ILE A O 1
ATOM 1632 N N . LYS A 1 211 ? -15.574 12.247 20.248 1.00 97.25 211 LYS A N 1
ATOM 1633 C CA . LYS A 1 211 ? -16.577 11.183 20.416 1.00 97.25 211 LYS A CA 1
ATOM 1634 C C . LYS A 1 211 ? -17.347 11.330 21.736 1.00 97.25 211 LYS A C 1
ATOM 1636 O O . LYS A 1 211 ? -18.568 11.171 21.766 1.00 97.25 211 LYS A O 1
ATOM 1641 N N . ASP A 1 212 ? -16.658 11.658 22.826 1.00 97.88 212 ASP A N 1
ATOM 1642 C CA . ASP A 1 212 ? -17.284 11.853 24.136 1.00 97.88 212 ASP A CA 1
ATOM 1643 C C . ASP A 1 212 ? -18.167 13.111 24.177 1.00 97.88 212 ASP A C 1
ATOM 1645 O O . ASP A 1 212 ? -19.319 13.041 24.602 1.00 97.88 212 ASP A O 1
ATOM 1649 N N . VAL A 1 213 ? -17.687 14.239 23.644 1.00 98.12 213 VAL A N 1
ATOM 1650 C CA . VAL A 1 213 ? -18.454 15.496 23.579 1.00 98.12 213 VAL A CA 1
ATOM 1651 C C . VAL A 1 213 ? -19.761 15.307 22.805 1.00 98.12 213 VAL A C 1
ATOM 1653 O O . VAL A 1 213 ? -20.830 15.658 23.306 1.00 98.12 213 VAL A O 1
ATOM 1656 N N . VAL A 1 214 ? -19.703 14.699 21.615 1.00 97.81 214 VAL A N 1
ATOM 1657 C CA . VAL A 1 214 ? -20.892 14.465 20.776 1.00 97.81 214 VAL A CA 1
ATOM 1658 C C . VAL A 1 214 ? -21.897 13.553 21.478 1.00 97.81 214 VAL A C 1
ATOM 1660 O O . VAL A 1 214 ? -23.093 13.845 21.507 1.00 97.81 214 VAL A O 1
ATOM 1663 N N . THR A 1 215 ? -21.432 12.461 22.086 1.00 97.31 215 THR A N 1
ATOM 1664 C CA . THR A 1 215 ? -22.327 11.499 22.744 1.00 97.31 215 THR A CA 1
ATOM 1665 C C . THR A 1 215 ? -22.922 12.044 24.045 1.00 97.31 215 THR A C 1
ATOM 1667 O O . THR A 1 215 ? -24.079 11.745 24.360 1.00 97.31 215 THR A O 1
ATOM 1670 N N . ARG A 1 216 ? -22.191 12.883 24.793 1.00 97.56 216 ARG A N 1
ATOM 1671 C CA . ARG A 1 216 ? -22.729 13.632 25.942 1.00 97.56 216 ARG A CA 1
ATOM 1672 C C . ARG A 1 216 ? -23.790 14.637 25.516 1.00 97.56 216 ARG A C 1
ATOM 1674 O O . ARG A 1 216 ? -24.858 14.656 26.123 1.00 97.56 216 ARG A O 1
ATOM 1681 N N . TYR A 1 217 ? -23.536 15.402 24.457 1.00 97.94 217 TYR A N 1
ATOM 1682 C CA . TYR A 1 217 ? -24.506 16.347 23.909 1.00 97.94 217 TYR A CA 1
ATOM 1683 C C . TYR A 1 217 ? -25.793 15.643 23.447 1.00 97.94 217 TYR A C 1
ATOM 1685 O O . TYR A 1 217 ? -26.896 16.064 23.798 1.00 97.94 217 TYR A O 1
ATOM 1693 N N . ALA A 1 218 ? -25.677 14.516 22.738 1.00 97.31 218 ALA A N 1
ATOM 1694 C CA . ALA A 1 218 ? -26.829 13.705 22.338 1.00 97.31 218 ALA A CA 1
ATOM 1695 C C . ALA A 1 218 ? -27.649 13.224 23.554 1.00 97.31 218 ALA A C 1
ATOM 1697 O O . ALA A 1 218 ? -28.876 13.325 23.570 1.00 97.31 218 ALA A O 1
ATOM 1698 N N . HIS A 1 219 ? -26.981 12.771 24.619 1.00 96.81 219 HIS A N 1
ATOM 1699 C CA . HIS A 1 219 ? -27.659 12.383 25.858 1.00 96.81 219 HIS A CA 1
ATOM 1700 C C . HIS A 1 219 ? -28.393 13.566 26.517 1.00 96.81 219 HIS A C 1
ATOM 1702 O O . HIS A 1 219 ? -29.563 13.445 26.886 1.00 96.81 219 HIS A O 1
ATOM 1708 N N . GLN A 1 220 ? -27.734 14.725 26.622 1.00 96.75 220 GLN A N 1
ATOM 1709 C CA . GLN A 1 220 ? -28.305 15.944 27.210 1.00 96.75 220 GLN A CA 1
ATOM 1710 C C . GLN A 1 220 ? -29.497 16.489 26.412 1.00 96.75 220 GLN A C 1
ATOM 1712 O O . GLN A 1 220 ? -30.427 17.037 26.997 1.00 96.75 220 GLN A O 1
ATOM 1717 N N . THR A 1 221 ? -29.516 16.282 25.095 1.00 96.88 221 THR A N 1
ATOM 1718 C CA . THR A 1 221 ? -30.641 16.643 24.212 1.00 96.88 221 THR A CA 1
ATOM 1719 C C . THR A 1 221 ? -31.767 15.608 24.202 1.00 96.88 221 THR A C 1
ATOM 1721 O O . THR A 1 221 ? -32.702 15.716 23.415 1.00 96.88 221 THR A O 1
ATOM 1724 N N . GLY A 1 222 ? -31.721 14.619 25.100 1.00 96.69 222 GLY A N 1
ATOM 1725 C CA . GLY A 1 222 ? -32.816 13.681 25.300 1.00 96.69 222 GLY A CA 1
ATOM 1726 C C . GLY A 1 222 ? -32.756 12.442 24.415 1.00 96.69 222 GLY A C 1
ATOM 1727 O O . GLY A 1 222 ? -33.809 11.880 24.143 1.00 96.69 222 GLY A O 1
ATOM 1728 N N . HIS A 1 223 ? -31.569 11.987 24.012 1.00 98.31 223 HIS A N 1
ATOM 1729 C CA . HIS A 1 223 ? -31.405 10.728 23.279 1.00 98.31 223 HIS A CA 1
ATOM 1730 C C . HIS A 1 223 ? -30.910 9.588 24.176 1.00 98.31 223 HIS A C 1
ATOM 1732 O O . HIS A 1 223 ? -30.207 9.800 25.170 1.00 98.31 223 HIS A O 1
ATOM 1738 N N . TYR A 1 224 ? -31.255 8.362 23.787 1.00 97.81 224 TYR A N 1
ATOM 1739 C CA . TYR A 1 224 ? -30.610 7.143 24.257 1.00 97.81 224 TYR A CA 1
ATOM 1740 C C . TYR A 1 224 ? -29.336 6.910 23.448 1.00 97.81 224 TYR A C 1
ATOM 1742 O O . TYR A 1 224 ? -29.397 6.740 22.231 1.00 97.81 224 TYR A O 1
ATOM 1750 N N . VAL A 1 225 ? -28.186 6.915 24.121 1.00 96.25 225 VAL A N 1
ATOM 1751 C CA . VAL A 1 225 ? -26.873 6.771 23.482 1.00 96.25 225 VAL A CA 1
ATOM 1752 C C . VAL A 1 225 ? -26.163 5.569 24.087 1.00 96.25 225 VAL A C 1
ATOM 1754 O O . VAL A 1 225 ? -25.619 5.672 25.188 1.00 96.25 225 VAL A O 1
ATOM 1757 N N . ASP A 1 226 ? -26.161 4.447 23.372 1.00 92.31 226 ASP A N 1
ATOM 1758 C CA . ASP A 1 226 ? -25.338 3.293 23.735 1.00 92.31 226 ASP A CA 1
ATOM 1759 C C . ASP A 1 226 ? -23.895 3.508 23.259 1.00 92.31 226 ASP A C 1
ATOM 1761 O O . ASP A 1 226 ? -23.651 4.006 22.156 1.00 92.31 226 ASP A O 1
ATOM 1765 N N . ARG A 1 227 ? -22.929 3.198 24.123 1.00 95.50 227 ARG A N 1
ATOM 1766 C CA . ARG A 1 227 ? -21.518 3.560 23.946 1.00 95.50 227 ARG A CA 1
ATOM 1767 C C . ARG A 1 227 ? -20.649 2.375 24.317 1.00 95.50 227 ARG A C 1
ATOM 1769 O O . ARG A 1 227 ? -20.257 2.238 25.471 1.00 95.50 227 ARG A O 1
ATOM 1776 N N . ARG A 1 228 ? -20.302 1.562 23.324 1.00 94.81 228 ARG A N 1
ATOM 1777 C CA . ARG A 1 228 ? -19.453 0.379 23.495 1.00 94.81 228 ARG A CA 1
ATOM 1778 C C . ARG A 1 228 ? -18.076 0.622 22.893 1.00 94.81 228 ARG A C 1
ATOM 1780 O O . ARG A 1 228 ? -17.984 1.079 21.753 1.00 94.81 228 ARG A O 1
ATOM 1787 N N . PHE A 1 229 ? -17.026 0.343 23.660 1.00 94.88 229 PHE A N 1
ATOM 1788 C CA . PHE A 1 229 ? -15.658 0.406 23.155 1.00 94.88 229 PHE A CA 1
ATOM 1789 C C . PHE A 1 229 ? -15.413 -0.757 22.183 1.00 94.88 229 PHE A C 1
ATOM 1791 O O . PHE A 1 229 ? -15.975 -1.840 22.349 1.00 94.88 229 PHE A O 1
ATOM 1798 N N . GLY A 1 230 ? -14.595 -0.527 21.161 1.00 93.81 230 GLY A N 1
ATOM 1799 C CA . GLY A 1 230 ? -14.212 -1.545 20.184 1.00 93.81 230 GLY A CA 1
ATOM 1800 C C . GLY A 1 230 ? -12.718 -1.816 20.200 1.00 93.81 230 GLY A C 1
ATOM 1801 O O . GLY A 1 230 ? -11.946 -0.889 20.406 1.00 93.81 230 GLY A O 1
ATOM 1802 N N . TRP A 1 231 ? -12.303 -3.046 19.921 1.00 92.56 231 TRP A N 1
ATOM 1803 C CA . TRP A 1 231 ? -10.894 -3.401 19.760 1.00 92.56 231 TRP A CA 1
ATOM 1804 C C . TRP A 1 231 ? -10.640 -4.084 18.430 1.00 92.56 231 TRP A C 1
ATOM 1806 O O . TRP A 1 231 ? -11.301 -5.077 18.112 1.00 92.56 231 TRP A O 1
ATOM 1816 N N . ASP A 1 232 ? -9.645 -3.583 17.699 1.00 93.44 232 ASP A N 1
ATOM 1817 C CA . ASP A 1 232 ? -9.116 -4.279 16.537 1.00 93.44 232 ASP A CA 1
ATOM 1818 C C . ASP A 1 232 ? -7.902 -5.115 16.951 1.00 93.44 232 ASP A C 1
ATOM 1820 O O . ASP A 1 232 ? -6.874 -4.604 17.408 1.00 93.44 232 ASP A O 1
ATOM 1824 N N . CYS A 1 233 ? -8.082 -6.429 16.879 1.00 92.19 233 CYS A N 1
ATOM 1825 C CA . CYS A 1 233 ? -7.224 -7.426 17.500 1.00 92.19 233 CYS A CA 1
ATOM 1826 C C . CYS A 1 233 ? -6.508 -8.339 16.501 1.00 92.19 233 CYS A C 1
ATOM 1828 O O . CYS A 1 233 ? -5.784 -9.234 16.931 1.00 92.19 233 CYS A O 1
ATOM 1830 N N . HIS A 1 234 ? -6.743 -8.169 15.201 1.00 92.12 234 HIS A N 1
ATOM 1831 C CA . HIS A 1 234 ? -6.182 -9.021 14.156 1.00 92.12 234 HIS A CA 1
ATOM 1832 C C . HIS A 1 234 ? -5.338 -8.210 13.167 1.00 92.12 234 HIS A C 1
ATOM 1834 O O . HIS A 1 234 ? -5.361 -6.980 13.154 1.00 92.12 234 HIS A O 1
ATOM 1840 N N . GLY A 1 235 ? -4.620 -8.925 12.303 1.00 90.69 235 GLY A N 1
ATOM 1841 C CA . GLY A 1 235 ? -3.908 -8.353 11.169 1.00 90.69 235 GLY A CA 1
ATOM 1842 C C . GLY A 1 235 ? -2.478 -7.916 11.475 1.00 90.69 235 GLY A C 1
ATOM 1843 O O . GLY A 1 235 ? -1.946 -8.094 12.571 1.00 90.69 235 GLY A O 1
ATOM 1844 N N . LEU A 1 236 ? -1.864 -7.313 10.460 1.00 88.44 236 LEU A N 1
ATOM 1845 C CA . LEU A 1 236 ? -0.434 -7.018 10.431 1.00 88.44 236 LEU A CA 1
ATOM 1846 C C . LEU A 1 236 ? 0.092 -6.179 11.603 1.00 88.44 236 LEU A C 1
ATOM 1848 O O . LEU A 1 236 ? 1.198 -6.471 12.048 1.00 88.44 236 LEU A O 1
ATOM 1852 N N . PRO A 1 237 ? -0.624 -5.169 12.140 1.00 87.69 237 PRO A N 1
ATOM 1853 C CA . PRO A 1 237 ? -0.079 -4.370 13.234 1.00 87.69 237 PRO A CA 1
ATOM 1854 C C . PRO A 1 237 ? 0.247 -5.189 14.487 1.00 87.69 237 PRO A C 1
ATOM 1856 O O . PRO A 1 237 ? 1.268 -4.939 15.123 1.00 87.69 237 PRO A O 1
ATOM 1859 N N . VAL A 1 238 ? -0.602 -6.158 14.853 1.00 89.94 238 VAL A N 1
ATOM 1860 C CA . VAL A 1 238 ? -0.364 -6.991 16.043 1.00 89.94 238 VAL A CA 1
ATOM 1861 C C . VAL A 1 238 ? 0.676 -8.071 15.771 1.00 89.94 238 VAL A C 1
ATOM 1863 O O . VAL A 1 238 ? 1.553 -8.283 16.605 1.00 89.94 238 VAL A O 1
ATOM 1866 N N . GLU A 1 239 ? 0.629 -8.693 14.593 1.00 90.94 239 GLU A N 1
ATOM 1867 C CA . GLU A 1 239 ? 1.608 -9.699 14.165 1.00 90.94 239 GLU A CA 1
ATOM 1868 C C . GLU A 1 239 ? 3.017 -9.097 14.101 1.00 90.94 239 GLU A C 1
ATOM 1870 O O . GLU A 1 239 ? 3.952 -9.656 14.661 1.00 90.94 239 GLU A O 1
ATOM 1875 N N . PHE A 1 240 ? 3.162 -7.888 13.553 1.00 87.88 240 PHE A N 1
ATOM 1876 C CA . PHE A 1 240 ? 4.451 -7.206 13.444 1.00 87.88 240 PHE A CA 1
ATOM 1877 C C . PHE A 1 240 ? 5.076 -6.856 14.804 1.00 87.88 240 PHE A C 1
ATOM 1879 O O . PHE A 1 240 ? 6.286 -7.004 14.990 1.00 87.88 240 PHE A O 1
ATOM 1886 N N . GLU A 1 241 ? 4.280 -6.404 15.779 1.00 87.62 241 GLU A N 1
ATOM 1887 C CA . GLU A 1 241 ? 4.792 -6.150 17.134 1.00 87.62 241 GLU A CA 1
ATOM 1888 C C . GLU A 1 241 ? 5.207 -7.451 17.836 1.00 87.62 241 GLU A C 1
ATOM 1890 O O . GLU A 1 241 ? 6.215 -7.481 18.550 1.00 87.62 241 GLU A O 1
ATOM 1895 N N . ILE A 1 242 ? 4.478 -8.548 17.600 1.00 91.31 242 ILE A N 1
ATOM 1896 C CA . ILE A 1 242 ? 4.859 -9.868 18.105 1.00 91.31 242 ILE A CA 1
ATOM 1897 C C . ILE A 1 242 ? 6.145 -10.353 17.444 1.00 91.31 242 ILE A C 1
ATOM 1899 O O . ILE A 1 242 ? 7.063 -10.743 18.171 1.00 91.31 242 ILE A O 1
ATOM 1903 N N . ASP A 1 243 ? 6.263 -10.245 16.123 1.00 91.38 243 ASP A N 1
ATOM 1904 C CA . ASP A 1 243 ? 7.463 -10.618 15.379 1.00 91.38 243 ASP A CA 1
ATOM 1905 C C . ASP A 1 243 ? 8.682 -9.870 15.912 1.00 91.38 243 ASP A C 1
ATOM 1907 O O . ASP A 1 243 ? 9.694 -10.479 16.253 1.00 91.38 243 ASP A O 1
ATOM 1911 N N . LYS A 1 244 ? 8.558 -8.556 16.116 1.00 89.00 244 LYS A N 1
ATOM 1912 C CA . LYS A 1 244 ? 9.618 -7.733 16.702 1.00 89.00 244 LYS A CA 1
ATOM 1913 C C . LYS A 1 244 ? 9.973 -8.156 18.128 1.00 89.00 244 LYS A C 1
ATOM 1915 O O . LYS A 1 244 ? 11.149 -8.172 18.482 1.00 89.00 244 LYS A O 1
ATOM 1920 N N . SER A 1 245 ? 8.978 -8.484 18.952 1.00 89.56 245 SER A N 1
ATOM 1921 C CA . SER A 1 245 ? 9.203 -8.909 20.340 1.00 89.56 245 SER A CA 1
ATOM 1922 C C . SER A 1 245 ? 9.879 -10.279 20.452 1.00 89.56 245 SER A C 1
ATOM 1924 O O . SER A 1 245 ? 10.618 -10.521 21.406 1.00 89.56 245 SER A O 1
ATOM 1926 N N . LEU A 1 246 ? 9.631 -11.161 19.480 1.00 91.56 246 LEU A N 1
ATOM 1927 C CA . LEU A 1 246 ? 10.168 -12.520 19.421 1.00 91.56 246 LEU A CA 1
ATOM 1928 C C . LEU A 1 246 ? 11.413 -12.629 18.530 1.00 91.56 246 LEU A C 1
ATOM 1930 O O . LEU 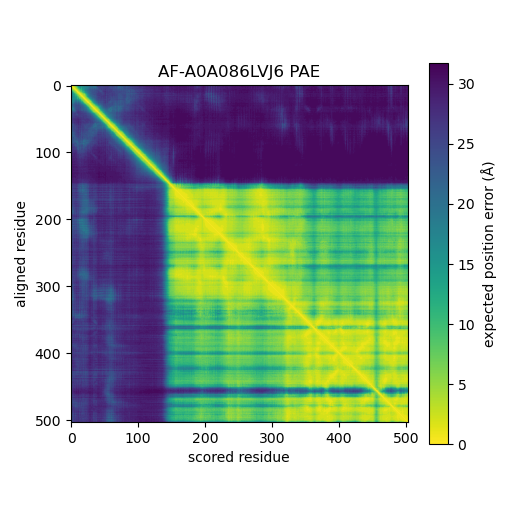A 1 246 ? 12.058 -13.673 18.527 1.00 91.56 246 LEU A O 1
ATOM 1934 N N . GLY A 1 247 ? 11.767 -11.562 17.808 1.00 92.19 247 GLY A N 1
ATOM 1935 C CA . GLY A 1 247 ? 12.869 -11.552 16.849 1.00 92.19 247 GLY A CA 1
ATOM 1936 C C . GLY A 1 247 ? 12.598 -12.392 15.599 1.00 92.19 247 GLY A C 1
ATOM 1937 O O . GLY A 1 247 ? 13.550 -12.872 14.994 1.00 92.19 247 GLY A O 1
ATOM 1938 N N . ILE A 1 248 ? 11.327 -12.585 15.233 1.00 90.12 248 ILE A N 1
ATOM 1939 C CA . ILE A 1 248 ? 10.923 -13.388 14.078 1.00 90.12 248 ILE A CA 1
ATOM 1940 C C . ILE A 1 248 ? 11.220 -12.614 12.797 1.00 90.12 248 ILE A C 1
ATOM 1942 O O . ILE A 1 248 ? 10.800 -11.466 12.641 1.00 90.12 248 ILE A O 1
ATOM 1946 N N . THR A 1 249 ? 11.937 -13.250 11.872 1.00 85.75 249 THR A N 1
ATOM 1947 C CA . THR A 1 249 ? 12.309 -12.626 10.587 1.00 85.75 249 THR A CA 1
ATOM 1948 C C . THR A 1 249 ? 11.713 -13.317 9.373 1.00 85.75 249 THR A C 1
ATOM 1950 O O . THR A 1 249 ? 11.716 -12.759 8.274 1.00 85.75 249 THR A O 1
ATOM 1953 N N . SER A 1 250 ? 11.188 -14.528 9.553 1.00 86.06 250 SER A N 1
ATOM 1954 C CA . SER A 1 250 ? 10.648 -15.325 8.464 1.00 86.06 250 SER A CA 1
ATOM 1955 C C . SER A 1 250 ? 9.424 -16.129 8.887 1.00 86.06 250 SER A C 1
ATOM 1957 O O . SER A 1 250 ? 9.282 -16.572 10.025 1.00 86.06 250 SER A O 1
ATOM 1959 N N . ARG A 1 251 ? 8.547 -16.405 7.915 1.00 87.31 251 ARG A N 1
ATOM 1960 C CA . ARG A 1 251 ? 7.369 -17.262 8.117 1.00 87.31 251 ARG A CA 1
ATOM 1961 C C . ARG A 1 251 ? 7.736 -18.669 8.606 1.00 87.31 251 ARG A C 1
ATOM 1963 O O . ARG A 1 251 ? 6.938 -19.296 9.298 1.00 87.31 251 ARG A O 1
ATOM 1970 N N . HIS A 1 252 ? 8.909 -19.179 8.230 1.00 89.81 252 HIS A N 1
ATOM 1971 C CA . HIS A 1 252 ? 9.354 -20.515 8.628 1.00 89.81 252 HIS A CA 1
ATOM 1972 C C . HIS A 1 252 ? 9.506 -20.636 10.148 1.00 89.81 252 HIS A C 1
ATOM 1974 O O . HIS A 1 252 ? 9.065 -21.635 10.709 1.00 89.81 252 HIS A O 1
ATOM 1980 N N . GLU A 1 253 ? 10.009 -19.595 10.812 1.00 91.69 253 GLU A N 1
ATOM 1981 C CA . GLU A 1 253 ? 10.158 -19.555 12.272 1.00 91.69 253 GLU A CA 1
ATOM 1982 C C . GLU A 1 253 ? 8.799 -19.598 12.994 1.00 91.69 253 GLU A C 1
ATOM 1984 O O . GLU A 1 253 ? 8.661 -20.261 14.021 1.00 91.69 253 GLU A O 1
ATOM 1989 N N . ILE A 1 254 ? 7.761 -18.961 12.432 1.00 91.12 254 ILE A N 1
ATOM 1990 C CA . ILE A 1 254 ? 6.386 -19.026 12.967 1.00 91.12 254 ILE A CA 1
ATOM 1991 C C . ILE A 1 254 ? 5.848 -20.459 12.888 1.00 91.12 254 ILE A C 1
ATOM 1993 O O . ILE A 1 254 ? 5.249 -20.969 13.837 1.00 91.12 254 ILE A O 1
ATOM 1997 N N . VAL A 1 255 ? 6.061 -21.122 11.748 1.00 92.94 255 VAL A N 1
ATOM 1998 C CA . VAL A 1 255 ? 5.615 -22.506 11.543 1.00 92.94 255 VAL A CA 1
ATOM 1999 C C . VAL A 1 255 ? 6.363 -23.464 12.473 1.00 92.94 255 VAL A C 1
ATOM 2001 O O . VAL A 1 255 ? 5.738 -24.363 13.029 1.00 92.94 255 VAL A O 1
ATOM 2004 N N . GLU A 1 256 ? 7.663 -23.252 12.684 1.00 94.38 256 GLU A N 1
ATOM 2005 C CA . GLU A 1 256 ? 8.486 -24.037 13.610 1.00 94.38 256 GLU A CA 1
ATOM 2006 C C . GLU A 1 256 ? 8.068 -23.841 15.076 1.00 94.38 256 GLU A C 1
ATOM 2008 O O . GLU A 1 256 ? 7.973 -24.810 15.832 1.00 94.38 256 GLU A O 1
ATOM 2013 N N . MET A 1 257 ? 7.744 -22.607 15.477 1.00 94.19 257 MET A N 1
ATOM 2014 C CA . MET A 1 257 ? 7.218 -22.302 16.812 1.00 94.19 257 MET A CA 1
ATOM 2015 C C . MET A 1 257 ? 5.881 -23.008 17.086 1.00 94.19 257 MET A C 1
ATOM 2017 O O . MET A 1 257 ? 5.640 -23.476 18.208 1.00 94.19 257 MET A O 1
ATOM 2021 N N . GLY A 1 258 ? 5.031 -23.076 16.060 1.00 96.25 258 GLY A N 1
ATOM 2022 C CA . GLY A 1 258 ? 3.642 -23.514 16.132 1.00 96.25 258 GLY A CA 1
ATOM 2023 C C . GLY A 1 258 ? 2.683 -22.328 16.019 1.00 96.25 258 GLY A C 1
ATOM 2024 O O . GLY A 1 258 ? 2.762 -21.365 16.785 1.00 96.25 258 GLY A O 1
ATOM 2025 N N . ILE A 1 259 ? 1.757 -22.409 15.057 1.00 95.56 259 ILE A N 1
ATOM 2026 C CA . ILE A 1 259 ? 0.778 -21.347 14.757 1.00 95.56 259 ILE A CA 1
ATOM 2027 C C . ILE A 1 259 ? -0.133 -21.074 15.963 1.00 95.56 259 ILE A C 1
ATOM 2029 O O . ILE A 1 259 ? -0.499 -19.932 16.224 1.00 95.56 259 ILE A O 1
ATOM 2033 N N . ASP A 1 260 ? -0.482 -22.112 16.718 1.00 96.69 260 ASP A N 1
ATOM 2034 C CA . ASP A 1 260 ? -1.252 -22.013 17.958 1.00 96.69 260 ASP A CA 1
ATOM 2035 C C . ASP A 1 260 ? -0.543 -21.135 18.999 1.00 96.69 260 ASP A C 1
ATOM 2037 O O . ASP A 1 260 ? -1.121 -20.164 19.490 1.00 96.69 260 ASP A O 1
ATOM 2041 N N . LYS A 1 261 ? 0.740 -21.408 19.265 1.00 96.06 261 LYS A N 1
ATOM 2042 C CA . LYS A 1 261 ? 1.547 -20.642 20.220 1.00 96.06 261 LYS A CA 1
ATOM 2043 C C . LYS A 1 261 ? 1.750 -19.204 19.767 1.00 96.06 261 LYS A C 1
ATOM 2045 O O . LYS A 1 261 ? 1.685 -18.297 20.596 1.00 96.06 261 LYS A O 1
ATOM 2050 N N . TYR A 1 262 ? 1.984 -18.993 18.474 1.00 95.88 262 TYR A N 1
ATOM 2051 C CA . TYR A 1 262 ? 2.102 -17.655 17.902 1.00 95.88 262 TYR A CA 1
ATOM 2052 C C . TYR A 1 262 ? 0.804 -16.855 18.095 1.00 95.88 262 TYR A C 1
ATOM 2054 O O . TYR A 1 262 ? 0.822 -15.759 18.657 1.00 95.88 262 TYR A O 1
ATOM 2062 N N . ASN A 1 263 ? -0.345 -17.446 17.758 1.00 95.19 263 ASN A N 1
ATOM 2063 C CA . ASN A 1 263 ? -1.652 -16.813 17.930 1.00 95.19 263 ASN A CA 1
ATOM 2064 C C . ASN A 1 263 ? -1.970 -16.504 19.402 1.00 95.19 263 ASN A C 1
ATOM 2066 O O . ASN A 1 263 ? -2.547 -15.456 19.702 1.00 95.19 263 ASN A O 1
ATOM 2070 N N . ASP A 1 264 ? -1.567 -17.367 20.339 1.00 94.75 264 ASP A N 1
ATOM 2071 C CA . ASP A 1 264 ? -1.721 -17.103 21.773 1.00 94.75 264 ASP A CA 1
ATOM 2072 C C . ASP A 1 264 ? -0.863 -15.917 22.241 1.00 94.75 264 ASP A C 1
ATOM 2074 O O . ASP A 1 264 ? -1.305 -15.121 23.079 1.00 94.75 264 ASP A O 1
ATOM 2078 N N . LYS A 1 265 ? 0.333 -15.727 21.664 1.00 93.31 265 LYS A N 1
ATOM 2079 C CA . LYS A 1 265 ? 1.147 -14.526 21.909 1.00 93.31 265 LYS A CA 1
ATOM 2080 C C . LYS A 1 265 ? 0.454 -13.273 21.377 1.00 93.31 265 LYS A C 1
ATOM 2082 O O . LYS A 1 265 ? 0.316 -12.320 22.151 1.00 93.31 265 LYS A O 1
ATOM 2087 N N . CYS A 1 266 ? -0.074 -13.304 20.152 1.00 92.88 266 CYS A N 1
ATOM 2088 C CA . CYS A 1 266 ? -0.882 -12.217 19.581 1.00 92.88 266 CYS A CA 1
ATOM 2089 C C . CYS A 1 266 ? -2.114 -11.894 20.439 1.00 92.88 266 CYS A C 1
ATOM 2091 O O . CYS A 1 266 ? -2.422 -10.732 20.688 1.00 92.88 266 CYS A O 1
ATOM 2093 N N . ARG A 1 267 ? -2.797 -12.901 20.992 1.00 91.94 267 ARG A N 1
ATOM 2094 C CA . ARG A 1 267 ? -3.928 -12.667 21.902 1.00 91.94 267 ARG A CA 1
ATOM 2095 C C . ARG A 1 267 ? -3.487 -12.005 23.212 1.00 91.94 267 ARG A C 1
ATOM 2097 O O . ARG A 1 267 ? -4.181 -11.133 23.734 1.00 91.94 267 ARG A O 1
ATOM 2104 N N . SER A 1 268 ? -2.336 -12.399 23.755 1.00 89.94 268 SER A N 1
ATOM 2105 C CA . SER A 1 268 ? -1.858 -11.900 25.052 1.00 89.94 268 SER A CA 1
ATOM 2106 C C . SER A 1 268 ? -1.504 -10.405 25.049 1.00 89.94 268 SER A C 1
ATOM 2108 O O . SER A 1 268 ? -1.716 -9.723 26.055 1.00 89.94 268 SER A O 1
ATOM 2110 N N . ILE A 1 269 ? -0.994 -9.881 23.928 1.00 86.12 269 ILE A N 1
ATOM 2111 C CA . ILE A 1 269 ? -0.606 -8.469 23.810 1.00 86.12 269 ILE A CA 1
ATOM 2112 C C . ILE A 1 269 ? -1.833 -7.549 23.745 1.00 86.12 269 ILE A C 1
ATOM 2114 O O . ILE A 1 269 ? -1.848 -6.509 24.406 1.00 86.12 269 ILE A O 1
ATOM 2118 N N . VAL A 1 270 ? -2.903 -7.990 23.074 1.00 82.56 270 VAL A N 1
ATOM 2119 C CA . VAL A 1 270 ? -4.189 -7.275 23.001 1.00 82.56 270 VAL A CA 1
ATOM 2120 C C . VAL A 1 270 ? -4.754 -7.035 24.402 1.00 82.56 270 VAL A C 1
ATOM 2122 O O . VAL A 1 270 ? -5.132 -5.916 24.749 1.00 82.56 270 VAL A O 1
ATOM 2125 N N . MET A 1 271 ? -4.761 -8.078 25.238 1.00 80.44 271 MET A N 1
ATOM 2126 C CA . MET A 1 271 ? -5.297 -8.001 26.601 1.00 80.44 271 MET A CA 1
ATOM 2127 C C . MET A 1 271 ? -4.478 -7.063 27.494 1.00 80.44 271 MET A C 1
ATOM 2129 O O . MET A 1 271 ? -5.049 -6.352 28.319 1.00 80.44 271 MET A O 1
ATOM 2133 N N . ARG A 1 272 ? -3.151 -7.025 27.311 1.00 83.69 272 ARG A N 1
ATOM 2134 C CA . ARG A 1 272 ? -2.258 -6.130 28.060 1.00 83.69 272 ARG A CA 1
ATOM 2135 C C . ARG A 1 272 ? -2.521 -4.662 27.735 1.00 83.69 272 ARG A C 1
ATOM 2137 O O . ARG A 1 272 ? -2.610 -3.844 28.643 1.00 83.69 272 ARG A O 1
ATOM 2144 N N . TYR A 1 273 ? -2.646 -4.312 26.457 1.00 85.75 273 TYR A N 1
ATOM 2145 C CA . TYR A 1 273 ? -2.894 -2.918 26.091 1.00 85.75 273 TYR A CA 1
ATOM 2146 C C . TYR A 1 273 ? -4.312 -2.469 26.445 1.00 85.75 273 TYR A C 1
ATOM 2148 O O . TYR A 1 273 ? -4.500 -1.308 26.804 1.00 85.75 273 TYR A O 1
ATOM 2156 N N . ALA A 1 274 ? -5.293 -3.373 26.454 1.00 85.19 274 ALA A N 1
ATOM 2157 C CA . ALA A 1 274 ? -6.657 -3.026 26.839 1.00 85.19 274 ALA A CA 1
ATOM 2158 C C . ALA A 1 274 ? -6.765 -2.442 28.261 1.00 85.19 274 ALA A C 1
ATOM 2160 O O . ALA A 1 274 ? -7.503 -1.475 28.469 1.00 85.19 274 ALA A O 1
ATOM 2161 N N . SER A 1 275 ? -6.007 -2.969 29.233 1.00 86.56 275 SER A N 1
ATOM 2162 C CA . SER A 1 275 ? -6.005 -2.435 30.604 1.00 86.56 275 SER A CA 1
ATOM 2163 C C . SER A 1 275 ? -5.353 -1.055 30.702 1.00 86.56 275 SER A C 1
ATOM 2165 O O . SER A 1 275 ? -5.897 -0.167 31.358 1.00 86.56 275 SER A O 1
ATOM 2167 N N . GLU A 1 276 ? -4.228 -0.851 30.014 1.00 90.94 276 GLU A N 1
ATOM 2168 C CA . GLU A 1 276 ? -3.524 0.441 29.981 1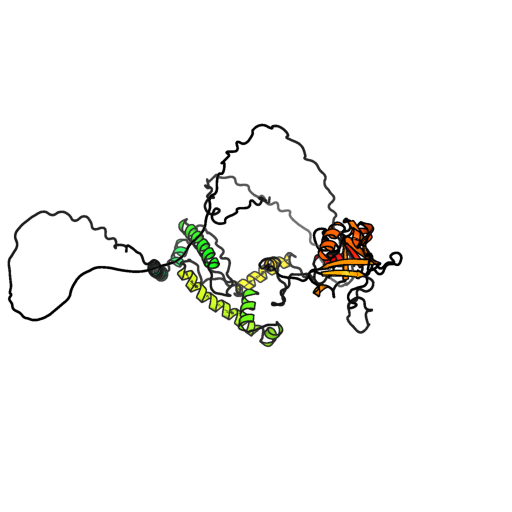.00 90.94 276 GLU A CA 1
ATOM 2169 C C . GLU A 1 276 ? -4.398 1.535 29.358 1.00 90.94 276 GLU A C 1
ATOM 2171 O O . GLU A 1 276 ? -4.525 2.642 29.883 1.00 90.94 276 GLU A O 1
ATOM 2176 N N . TRP A 1 277 ? -5.082 1.208 28.262 1.00 93.25 277 TRP A N 1
ATOM 2177 C CA . TRP A 1 277 ? -6.020 2.123 27.623 1.00 93.25 277 TRP A CA 1
ATOM 2178 C C . TRP A 1 277 ? -7.205 2.465 28.512 1.00 93.25 277 TRP A C 1
ATOM 2180 O O . TRP A 1 277 ? -7.595 3.630 28.548 1.00 93.25 277 TRP A O 1
ATOM 2190 N N . ARG A 1 278 ? -7.770 1.491 29.237 1.00 92.69 278 ARG A N 1
ATOM 2191 C CA . ARG A 1 278 ? -8.872 1.757 30.170 1.00 92.69 278 ARG A CA 1
ATOM 2192 C C . ARG A 1 278 ? -8.467 2.835 31.179 1.00 92.69 278 ARG A C 1
ATOM 2194 O O . ARG A 1 278 ? -9.191 3.814 31.319 1.00 92.69 278 ARG A O 1
ATOM 2201 N N . SER A 1 279 ? -7.279 2.719 31.776 1.00 93.00 279 SER A N 1
ATOM 2202 C CA . SER A 1 279 ? -6.740 3.711 32.720 1.00 93.00 279 SER A CA 1
ATOM 2203 C C . SER A 1 279 ? -6.650 5.118 32.111 1.00 93.00 279 SER A C 1
ATOM 2205 O O . SER A 1 279 ? -7.150 6.089 32.682 1.00 93.00 279 SER A O 1
ATOM 2207 N N . VAL A 1 280 ? -6.084 5.241 30.904 1.00 94.44 280 VAL A N 1
ATOM 2208 C CA . VAL A 1 280 ? -5.928 6.546 30.236 1.00 94.44 280 VAL A CA 1
ATOM 2209 C C . VAL A 1 280 ? -7.276 7.147 29.825 1.00 94.44 280 VAL A C 1
ATOM 2211 O O . VAL A 1 280 ? -7.494 8.348 29.983 1.00 94.44 280 VAL A O 1
ATOM 2214 N N . ILE A 1 281 ? -8.195 6.333 29.305 1.00 94.94 281 ILE A N 1
ATOM 2215 C CA . ILE A 1 281 ? -9.513 6.792 28.848 1.00 94.94 281 ILE A CA 1
ATOM 2216 C C . ILE A 1 281 ? -10.403 7.192 30.032 1.00 94.94 281 ILE A C 1
ATOM 2218 O O . ILE A 1 281 ? -11.095 8.211 29.947 1.00 94.94 281 ILE A O 1
ATOM 2222 N N . GLU A 1 282 ? -10.339 6.454 31.144 1.00 94.38 282 GLU A N 1
ATOM 2223 C CA . GLU A 1 282 ? -10.979 6.838 32.405 1.00 94.38 282 GLU A CA 1
ATOM 2224 C C . GLU A 1 282 ? -10.400 8.155 32.930 1.00 94.38 282 GLU A C 1
ATOM 2226 O O . GLU A 1 282 ? -11.164 9.060 33.266 1.00 94.38 282 GLU A O 1
ATOM 2231 N N . ARG A 1 283 ? -9.069 8.321 32.915 1.00 96.12 283 ARG A N 1
ATOM 2232 C CA . ARG A 1 283 ? -8.420 9.567 33.352 1.00 96.12 283 ARG A CA 1
ATOM 2233 C C . ARG A 1 283 ? -8.788 10.767 32.480 1.00 96.12 283 ARG A C 1
ATOM 2235 O O . ARG A 1 283 ? -8.898 11.873 33.003 1.00 96.12 283 ARG A O 1
ATOM 2242 N N . MET A 1 284 ? -8.998 10.559 31.181 1.00 95.44 284 MET A N 1
ATOM 2243 C CA . MET A 1 284 ? -9.494 11.578 30.246 1.00 95.44 284 MET A CA 1
ATOM 2244 C C . MET A 1 284 ? -10.966 11.954 30.509 1.00 95.44 284 MET A C 1
ATOM 2246 O O . MET A 1 284 ? -11.442 12.966 30.004 1.00 95.44 284 MET A O 1
ATOM 2250 N N . GLY A 1 285 ? -11.706 11.144 31.275 1.00 96.25 285 GLY A N 1
ATOM 2251 C CA . GLY A 1 285 ? -13.112 11.379 31.596 1.00 96.25 285 GLY A CA 1
ATOM 2252 C C . GLY A 1 285 ? -14.093 10.962 30.497 1.00 96.25 285 GLY A C 1
ATOM 2253 O O . GLY A 1 285 ? -15.254 11.378 30.529 1.00 96.25 285 GLY A O 1
ATOM 2254 N N . ARG A 1 286 ? -13.676 10.135 29.529 1.00 96.88 286 ARG A N 1
ATOM 2255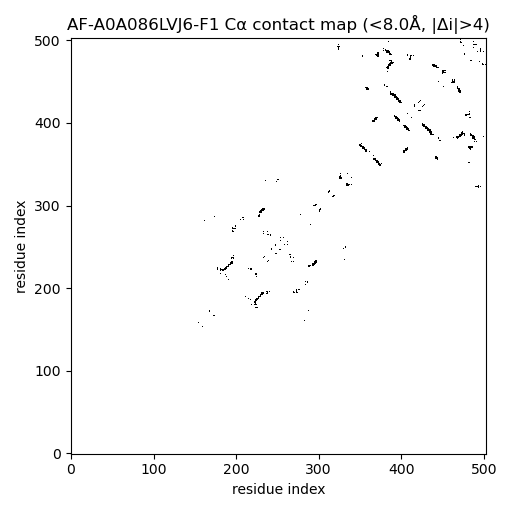 C CA . ARG A 1 286 ? -14.568 9.658 28.460 1.00 96.88 286 ARG A CA 1
ATOM 2256 C C . ARG A 1 286 ? -15.498 8.561 28.966 1.00 96.88 286 ARG A C 1
ATOM 2258 O O . ARG A 1 286 ? -15.055 7.536 29.473 1.00 96.88 286 ARG A O 1
ATOM 2265 N N . TRP A 1 287 ? -16.799 8.755 28.773 1.00 96.62 287 TRP A N 1
ATOM 2266 C CA . TRP A 1 287 ? -17.833 7.798 29.161 1.00 96.62 287 TRP A CA 1
ATOM 2267 C C . TRP A 1 287 ? -18.097 6.798 28.037 1.00 96.62 287 TRP A C 1
ATOM 2269 O O . TRP A 1 287 ? -18.799 7.101 27.067 1.00 96.62 287 TRP A O 1
ATOM 2279 N N . ILE A 1 288 ? -17.531 5.604 28.188 1.00 95.62 288 ILE A N 1
ATOM 2280 C CA . ILE A 1 288 ? -17.625 4.490 27.244 1.00 95.62 288 ILE A CA 1
ATOM 2281 C C . ILE A 1 288 ? -17.599 3.166 28.024 1.00 95.62 288 ILE A C 1
ATOM 2283 O O . ILE A 1 288 ? -16.921 3.061 29.046 1.00 95.62 288 ILE A O 1
ATOM 2287 N N . ASP A 1 289 ? -18.348 2.167 27.565 1.00 94.19 289 ASP A N 1
ATOM 2288 C CA . ASP A 1 289 ? -18.390 0.841 28.179 1.00 94.19 289 ASP A CA 1
ATOM 2289 C C . ASP A 1 289 ? -17.212 -0.019 27.698 1.00 94.19 289 ASP A C 1
ATOM 2291 O O . ASP A 1 289 ? -17.116 -0.354 26.514 1.00 94.19 289 ASP A O 1
ATOM 2295 N N . PHE A 1 290 ? -16.318 -0.356 28.630 1.00 91.44 290 PHE A N 1
ATOM 2296 C CA . PHE A 1 290 ? -15.202 -1.282 28.421 1.00 91.44 290 PHE A CA 1
ATOM 2297 C C . PHE A 1 290 ? -15.503 -2.714 28.885 1.00 91.44 290 PHE A C 1
ATOM 2299 O O . PHE A 1 290 ? -14.683 -3.600 28.650 1.00 91.44 290 PHE A O 1
ATOM 2306 N N . ASP A 1 291 ? -16.598 -2.938 29.613 1.00 90.75 291 ASP A N 1
ATOM 2307 C CA . ASP A 1 291 ? -16.957 -4.256 30.144 1.00 90.75 291 ASP A CA 1
ATOM 2308 C C . ASP A 1 291 ? -17.785 -5.035 29.117 1.00 90.75 291 ASP A C 1
ATOM 2310 O O . ASP A 1 291 ? -17.553 -6.221 28.899 1.00 90.75 291 ASP A O 1
ATOM 2314 N N . ASN A 1 292 ? -18.715 -4.352 28.445 1.00 91.44 292 ASN A N 1
ATOM 2315 C CA . ASN A 1 292 ? -19.453 -4.867 27.293 1.00 91.44 292 ASN A CA 1
ATOM 2316 C C . ASN A 1 292 ? -18.859 -4.328 25.983 1.00 91.44 292 ASN A C 1
ATOM 2318 O O . ASN A 1 292 ? -19.574 -3.808 25.121 1.00 91.44 292 ASN A O 1
ATOM 2322 N N . ASP A 1 293 ? -17.539 -4.407 25.838 1.00 91.12 293 ASP A N 1
ATOM 2323 C CA . ASP A 1 293 ? -16.858 -4.020 24.605 1.00 91.12 293 ASP A CA 1
ATOM 2324 C C . ASP A 1 293 ? -17.161 -5.006 23.457 1.00 91.12 293 ASP A C 1
ATOM 2326 O O . ASP A 1 293 ? -17.964 -5.937 23.588 1.00 91.12 293 ASP A O 1
ATOM 2330 N N . TYR A 1 294 ? -16.601 -4.751 22.280 1.00 93.00 294 TYR A N 1
ATOM 2331 C CA . TYR A 1 294 ? -16.556 -5.734 21.202 1.00 93.00 294 TYR A CA 1
ATOM 2332 C C . TYR A 1 294 ? -15.117 -5.881 20.721 1.00 93.00 294 TYR A C 1
ATOM 2334 O O . TYR A 1 294 ? -14.419 -4.885 20.526 1.00 93.00 294 TYR A O 1
ATOM 2342 N N . LYS A 1 295 ? -14.662 -7.118 20.521 1.00 92.94 295 LYS A N 1
ATOM 2343 C CA . LYS A 1 295 ? -13.319 -7.397 20.012 1.00 92.94 295 LYS A CA 1
ATOM 2344 C C . LYS A 1 295 ? -13.416 -8.182 18.717 1.00 92.94 295 LYS A C 1
ATOM 2346 O O . LYS A 1 295 ? -14.218 -9.108 18.607 1.00 92.94 295 LYS A O 1
ATOM 2351 N N . THR A 1 296 ? -12.573 -7.866 17.736 1.00 94.81 296 THR A N 1
ATOM 2352 C CA . THR A 1 296 ? -12.581 -8.606 16.461 1.00 94.81 296 THR A CA 1
ATOM 2353 C C . THR A 1 296 ? -12.147 -10.072 16.612 1.00 94.81 296 THR A C 1
ATOM 2355 O O . THR A 1 296 ? -12.453 -10.885 15.740 1.00 94.81 296 THR A O 1
ATOM 2358 N N . LEU A 1 297 ? -11.514 -10.425 17.741 1.00 93.94 297 LEU A N 1
ATOM 2359 C CA . LEU A 1 297 ? -11.165 -11.800 18.126 1.00 93.94 297 LEU A CA 1
ATOM 2360 C C . LEU A 1 297 ? -12.325 -12.611 18.727 1.00 93.94 297 LEU A C 1
ATOM 2362 O O . LEU A 1 297 ? -12.188 -13.822 18.909 1.00 93.94 297 LEU A O 1
ATOM 2366 N N . ASP A 1 298 ? -13.452 -11.974 19.064 1.00 94.06 298 ASP A N 1
ATOM 2367 C CA . ASP A 1 298 ? -14.598 -12.671 19.645 1.00 94.06 298 ASP A CA 1
ATOM 2368 C C . ASP A 1 298 ? -15.264 -13.565 18.591 1.00 94.06 298 ASP A C 1
ATOM 2370 O O . ASP A 1 298 ? -15.576 -13.133 17.479 1.00 94.06 298 ASP A O 1
ATOM 2374 N N . THR A 1 299 ? -15.569 -14.813 18.950 1.00 96.50 299 THR A N 1
ATOM 2375 C CA . THR A 1 299 ? -16.088 -15.811 17.996 1.00 96.50 299 THR A CA 1
ATOM 2376 C C . THR A 1 299 ? -17.400 -15.389 17.334 1.00 96.50 299 THR A C 1
ATOM 2378 O O . THR A 1 299 ? -17.578 -15.611 16.140 1.00 96.50 299 THR A O 1
ATOM 2381 N N . ARG A 1 300 ? -18.292 -14.707 18.064 1.00 97.12 300 ARG A N 1
ATOM 2382 C CA . ARG A 1 300 ? -19.547 -14.154 17.513 1.00 97.12 300 ARG A CA 1
ATOM 2383 C C . ARG A 1 300 ? -19.302 -13.038 16.492 1.00 97.12 300 ARG A C 1
ATOM 2385 O O . ARG A 1 300 ? -20.062 -12.896 15.531 1.00 97.12 300 ARG A O 1
ATOM 2392 N N . PHE A 1 301 ? -18.249 -12.243 16.690 1.00 96.56 301 PHE A N 1
ATOM 2393 C CA . PHE A 1 301 ? -17.845 -11.217 15.731 1.00 96.56 301 PHE A CA 1
ATOM 2394 C C . PHE A 1 301 ? -17.311 -11.882 14.457 1.00 96.56 301 PHE A C 1
ATOM 2396 O O . PHE A 1 301 ? -17.769 -11.570 13.360 1.00 96.56 301 PHE A O 1
ATOM 2403 N N . MET A 1 302 ? -16.416 -12.863 14.605 1.00 97.69 302 MET A N 1
ATOM 2404 C CA . MET A 1 302 ? -15.861 -13.633 13.486 1.00 97.69 302 MET A CA 1
ATOM 2405 C C . MET A 1 302 ? -16.947 -14.373 12.688 1.00 97.69 302 MET A C 1
ATOM 2407 O O . MET A 1 302 ? -16.928 -14.346 11.461 1.00 97.69 302 MET A O 1
ATOM 2411 N N . GLU A 1 303 ? -17.932 -14.972 13.362 1.00 98.38 303 GLU A N 1
ATOM 2412 C CA . GLU A 1 303 ? -19.086 -15.618 12.721 1.00 98.38 303 GLU A CA 1
ATOM 2413 C C . GLU A 1 303 ? -19.910 -14.619 11.893 1.00 98.38 303 GLU A C 1
ATOM 2415 O O . GLU A 1 303 ? -20.297 -14.909 10.759 1.00 98.38 303 GLU A O 1
ATOM 2420 N N . SER A 1 304 ? -20.112 -13.404 12.411 1.00 98.31 304 SER A N 1
ATOM 2421 C CA . SER A 1 304 ? -20.781 -12.332 11.666 1.00 98.31 304 SER A CA 1
ATOM 2422 C C . SER A 1 304 ? -19.981 -11.929 10.421 1.00 98.31 304 SER A C 1
ATOM 2424 O O . SER A 1 304 ? -20.559 -11.736 9.351 1.00 98.31 304 SER A O 1
ATOM 2426 N N . VAL A 1 305 ? -18.648 -11.865 10.518 1.00 98.06 305 VAL A N 1
ATOM 2427 C CA . VAL A 1 305 ? -17.762 -11.611 9.368 1.00 98.06 305 VAL A CA 1
ATOM 2428 C C . VAL A 1 305 ? -17.854 -12.741 8.337 1.00 98.06 305 VAL A C 1
ATOM 2430 O O . VAL A 1 305 ? -17.940 -12.462 7.141 1.00 98.06 305 VAL A O 1
ATOM 2433 N N . TRP A 1 306 ? -17.903 -14.007 8.765 1.00 98.44 306 TRP A N 1
ATOM 2434 C CA . TRP A 1 306 ? -18.113 -15.148 7.864 1.00 98.44 306 TRP A CA 1
ATOM 2435 C C . TRP A 1 306 ? -19.456 -15.072 7.147 1.00 98.44 306 TRP A C 1
ATOM 2437 O O . TRP A 1 306 ? -19.517 -15.311 5.940 1.00 98.44 306 TRP A O 1
ATOM 2447 N N . TRP A 1 307 ? -20.520 -14.689 7.854 1.00 98.56 307 TRP A N 1
ATOM 2448 C CA . TRP A 1 307 ? -21.817 -14.449 7.235 1.00 98.56 307 TRP A CA 1
ATOM 2449 C C . TRP A 1 307 ? -21.726 -13.351 6.166 1.00 98.56 307 TRP A C 1
ATOM 2451 O O . TRP A 1 307 ? -22.162 -13.585 5.039 1.00 98.56 307 TRP A O 1
ATOM 2461 N N . VAL A 1 308 ? -21.098 -12.201 6.461 1.00 98.44 308 VAL A N 1
ATOM 2462 C CA . VAL A 1 308 ? -20.901 -11.111 5.481 1.00 98.44 308 VAL A CA 1
ATOM 2463 C C . VAL A 1 308 ? -20.125 -11.607 4.262 1.00 98.44 308 VAL A C 1
ATOM 2465 O O . VAL A 1 308 ? -20.559 -11.393 3.130 1.00 98.44 308 VAL A O 1
ATOM 2468 N N . PHE A 1 309 ? -19.007 -12.304 4.474 1.00 98.31 309 PHE A N 1
ATOM 2469 C CA . PHE A 1 309 ? -18.194 -12.845 3.388 1.00 98.31 309 PHE A CA 1
ATOM 2470 C C . PHE A 1 309 ? -18.994 -13.821 2.522 1.00 98.31 309 PHE A C 1
ATOM 2472 O O . PHE A 1 309 ? -18.969 -13.715 1.296 1.00 98.31 309 PHE A O 1
ATOM 2479 N N . LYS A 1 310 ? -19.779 -14.710 3.143 1.00 98.50 310 LYS A N 1
ATOM 2480 C CA . LYS A 1 310 ? -20.674 -15.619 2.423 1.00 98.50 310 LYS A CA 1
ATOM 2481 C C . LYS A 1 310 ? -21.711 -14.853 1.602 1.00 98.50 310 LYS A C 1
ATOM 2483 O O . LYS A 1 310 ? -21.929 -15.203 0.451 1.00 98.50 310 LYS A O 1
ATOM 2488 N N . GLN A 1 311 ? -22.311 -13.787 2.139 1.00 98.62 311 GLN A N 1
ATOM 2489 C CA . GLN A 1 311 ? -23.257 -12.963 1.376 1.00 98.62 311 GLN A CA 1
ATOM 2490 C C . GLN A 1 311 ? -22.604 -12.303 0.154 1.00 98.62 311 GLN A C 1
ATOM 2492 O O . GLN A 1 311 ? -23.243 -12.189 -0.889 1.00 98.62 311 GLN A O 1
ATOM 2497 N N . LEU A 1 312 ? -21.349 -11.856 0.260 1.00 98.56 312 LEU A N 1
ATOM 2498 C CA . LEU A 1 312 ? -20.602 -11.307 -0.878 1.00 98.56 312 LEU A CA 1
ATOM 2499 C C . LEU A 1 312 ? -20.277 -12.395 -1.908 1.00 98.56 312 LEU A C 1
ATOM 2501 O O . LEU A 1 312 ? -20.432 -12.171 -3.108 1.00 98.56 312 LEU A O 1
ATOM 2505 N N . PHE A 1 313 ? -19.876 -13.574 -1.437 1.00 98.31 313 PHE A N 1
ATOM 2506 C CA . PHE A 1 313 ? -19.585 -14.729 -2.278 1.00 98.31 313 PHE A CA 1
ATOM 2507 C C . PHE A 1 313 ? -20.827 -15.212 -3.039 1.00 98.31 313 PHE A C 1
ATOM 2509 O O . PHE A 1 313 ? -20.779 -15.338 -4.259 1.00 98.31 313 PHE A O 1
ATOM 2516 N N . ASP A 1 314 ? -21.959 -15.388 -2.351 1.00 98.38 314 ASP A N 1
ATOM 2517 C CA . ASP A 1 314 ? -23.235 -15.812 -2.945 1.00 98.38 314 ASP A CA 1
ATOM 2518 C C . ASP A 1 314 ? -23.741 -14.808 -4.002 1.00 98.38 314 ASP A C 1
ATOM 2520 O O . ASP A 1 314 ? -24.438 -15.183 -4.942 1.00 98.38 314 ASP A O 1
ATOM 2524 N N . LYS A 1 315 ? -23.368 -13.526 -3.873 1.00 98.31 315 LYS A N 1
ATOM 2525 C CA . LYS A 1 315 ? -23.661 -12.462 -4.849 1.00 98.31 315 LYS A CA 1
ATOM 2526 C C . LYS A 1 315 ? -22.659 -12.390 -6.009 1.00 98.31 315 LYS A C 1
ATOM 2528 O O . LYS A 1 315 ? -22.782 -11.499 -6.845 1.00 98.31 315 LYS A O 1
ATOM 2533 N N . GLY A 1 316 ? -21.656 -13.268 -6.054 1.00 97.88 316 GLY A N 1
ATOM 2534 C CA . GLY A 1 316 ? -20.611 -13.258 -7.081 1.00 97.88 316 GLY A CA 1
ATOM 2535 C C . GLY A 1 316 ? -19.631 -12.083 -6.975 1.00 97.88 316 GLY A C 1
ATOM 2536 O O . GLY A 1 316 ? -18.972 -11.753 -7.954 1.00 97.88 316 GLY A O 1
ATOM 2537 N N . LEU A 1 317 ? -19.528 -11.436 -5.806 1.00 98.00 317 LEU A N 1
ATOM 2538 C CA . LEU A 1 317 ? -18.634 -10.289 -5.572 1.00 98.00 317 LEU A CA 1
ATOM 2539 C C . LEU A 1 317 ? -17.233 -10.700 -5.086 1.00 98.00 317 LEU A C 1
ATOM 2541 O O . LEU A 1 317 ? -16.382 -9.843 -4.858 1.00 98.00 317 LEU A O 1
ATOM 2545 N N . VAL A 1 318 ? -16.990 -12.002 -4.915 1.00 97.19 318 VAL A N 1
ATOM 2546 C CA . VAL A 1 318 ? -15.708 -12.572 -4.483 1.00 97.19 318 VAL A CA 1
ATOM 2547 C C . VAL A 1 318 ? -15.162 -13.451 -5.601 1.00 97.19 318 VAL A C 1
ATOM 2549 O O . VAL A 1 318 ? -15.855 -14.339 -6.091 1.00 97.19 318 VAL A O 1
ATOM 2552 N N . TYR A 1 319 ? -13.906 -13.230 -5.982 1.00 95.06 319 TYR A N 1
ATOM 2553 C CA . TYR A 1 319 ? -13.214 -14.010 -7.005 1.00 95.06 319 TYR A CA 1
ATOM 2554 C C . TYR A 1 319 ? -11.754 -14.252 -6.611 1.00 95.06 319 TYR A C 1
ATOM 2556 O O . TYR A 1 319 ? -11.210 -13.591 -5.727 1.00 95.06 319 TYR A O 1
ATOM 2564 N N . ARG A 1 320 ? -11.112 -15.208 -7.288 1.00 93.81 320 ARG A N 1
ATOM 2565 C CA . ARG A 1 320 ? -9.678 -15.487 -7.167 1.00 93.81 320 ARG A CA 1
ATOM 2566 C C . ARG A 1 320 ? -9.009 -15.212 -8.508 1.00 93.81 320 ARG A C 1
ATOM 2568 O O . ARG A 1 320 ? -9.451 -15.744 -9.521 1.00 93.81 320 ARG A O 1
ATOM 2575 N N . ALA A 1 321 ? -7.945 -14.417 -8.502 1.00 87.69 321 ALA A N 1
ATOM 2576 C CA . ALA A 1 321 ? -7.154 -14.108 -9.688 1.00 87.69 321 ALA A CA 1
ATOM 2577 C C . ALA A 1 321 ? -5.664 -14.010 -9.339 1.00 87.69 321 ALA A C 1
ATOM 2579 O O . ALA A 1 321 ? -5.309 -13.698 -8.203 1.00 87.69 321 ALA A O 1
ATOM 2580 N N . ASN A 1 322 ? -4.808 -14.252 -10.331 1.00 87.94 322 ASN A N 1
ATOM 2581 C CA . ASN A 1 322 ? -3.392 -13.908 -10.254 1.00 87.94 322 ASN A CA 1
ATOM 2582 C C . ASN A 1 322 ? -3.252 -12.453 -10.703 1.00 87.94 322 ASN A C 1
ATOM 2584 O O . ASN A 1 322 ? -3.586 -12.134 -11.843 1.00 87.94 322 ASN A O 1
ATOM 2588 N N . LYS A 1 323 ? -2.813 -11.576 -9.801 1.00 88.38 323 LYS A N 1
ATOM 2589 C CA . LYS A 1 323 ? -2.687 -10.141 -10.059 1.00 88.38 323 LYS A CA 1
ATOM 2590 C C . LYS A 1 323 ? -1.367 -9.620 -9.493 1.00 88.38 323 LYS A C 1
ATOM 2592 O O . LYS A 1 323 ? -0.917 -10.100 -8.454 1.00 88.38 323 LYS A O 1
ATOM 2597 N N . ILE A 1 324 ? -0.785 -8.624 -10.158 1.00 93.00 324 ILE A N 1
ATOM 2598 C CA . ILE A 1 324 ? 0.315 -7.830 -9.605 1.00 93.00 324 ILE A CA 1
ATOM 2599 C C . ILE A 1 324 ? -0.239 -6.927 -8.503 1.00 93.00 324 ILE A C 1
ATOM 2601 O O . ILE A 1 324 ? -1.183 -6.169 -8.722 1.00 93.00 324 ILE A O 1
ATOM 2605 N N . MET A 1 325 ? 0.321 -7.052 -7.303 1.00 92.69 325 MET A N 1
ATOM 2606 C CA . MET A 1 325 ? -0.158 -6.386 -6.094 1.00 92.69 325 MET A CA 1
ATOM 2607 C C . MET A 1 325 ? 1.024 -5.767 -5.343 1.00 92.69 325 MET A C 1
ATOM 2609 O O . MET A 1 325 ? 2.119 -6.335 -5.379 1.00 92.69 325 MET A O 1
ATOM 2613 N N . PRO A 1 326 ? 0.820 -4.659 -4.609 1.00 93.06 326 PRO A N 1
ATOM 2614 C CA . PRO A 1 326 ? 1.793 -4.203 -3.624 1.00 93.06 326 PRO A CA 1
ATOM 2615 C C . PRO A 1 326 ? 2.102 -5.335 -2.640 1.00 93.06 326 PRO A C 1
ATOM 2617 O O . PRO A 1 326 ? 1.186 -5.986 -2.135 1.00 93.06 326 PRO A O 1
ATOM 2620 N N . PHE A 1 327 ? 3.381 -5.584 -2.370 1.00 92.88 327 PHE A N 1
ATOM 2621 C CA . PHE A 1 327 ? 3.818 -6.708 -1.545 1.00 92.88 327 PHE A CA 1
ATOM 2622 C C . PHE A 1 327 ? 4.850 -6.253 -0.516 1.00 92.88 327 PHE A C 1
ATOM 2624 O O . PHE A 1 327 ? 5.854 -5.635 -0.869 1.00 92.88 327 PHE A O 1
ATOM 2631 N N . SER A 1 328 ? 4.614 -6.572 0.759 1.00 90.94 328 SER A N 1
ATOM 2632 C CA . SER A 1 328 ? 5.592 -6.334 1.822 1.00 90.94 328 SER A CA 1
ATOM 2633 C C . SER A 1 328 ? 6.537 -7.524 1.912 1.00 90.94 328 SER A C 1
ATOM 2635 O O . SER A 1 328 ? 6.118 -8.622 2.273 1.00 90.94 328 SER A O 1
ATOM 2637 N N . THR A 1 329 ? 7.822 -7.317 1.625 1.00 90.31 329 THR A N 1
ATOM 2638 C CA . THR A 1 329 ? 8.848 -8.359 1.791 1.00 90.31 329 THR A CA 1
ATOM 2639 C C . THR A 1 329 ? 9.086 -8.699 3.260 1.00 90.31 329 THR A C 1
ATOM 2641 O O . THR A 1 329 ? 9.288 -9.864 3.581 1.00 90.31 329 THR A O 1
ATOM 2644 N N . ALA A 1 330 ? 8.982 -7.714 4.158 1.00 84.38 330 ALA A N 1
ATOM 2645 C CA . ALA A 1 330 ? 9.128 -7.920 5.598 1.00 84.38 330 ALA A CA 1
ATOM 2646 C C . ALA A 1 330 ? 8.000 -8.791 6.175 1.00 84.38 330 ALA A C 1
ATOM 2648 O O . ALA A 1 330 ? 8.261 -9.694 6.958 1.00 84.38 330 ALA A O 1
ATOM 2649 N N . CYS A 1 331 ? 6.757 -8.557 5.746 1.00 83.50 331 CYS A N 1
ATOM 2650 C CA . CYS A 1 331 ? 5.592 -9.308 6.230 1.00 83.50 331 CYS A CA 1
ATOM 2651 C C . CYS A 1 331 ? 5.247 -10.520 5.346 1.00 83.50 331 CYS A C 1
ATOM 2653 O O . CYS A 1 331 ? 4.312 -11.255 5.645 1.00 83.50 331 CYS A O 1
ATOM 2655 N N . SER A 1 332 ? 5.955 -10.712 4.226 1.00 85.81 332 SER A N 1
ATOM 2656 C CA . SER A 1 332 ? 5.722 -11.787 3.250 1.00 85.81 332 SER A CA 1
ATOM 2657 C C . SER A 1 332 ? 4.255 -11.935 2.802 1.00 85.81 332 SER A C 1
ATOM 2659 O O . SER A 1 332 ? 3.758 -13.051 2.640 1.00 85.81 332 SER A O 1
ATOM 2661 N N . THR A 1 333 ? 3.551 -10.817 2.594 1.00 87.75 333 THR A N 1
ATOM 2662 C CA . THR A 1 333 ? 2.121 -10.809 2.241 1.00 87.75 333 THR A CA 1
ATOM 2663 C C . THR A 1 333 ? 1.760 -9.640 1.309 1.00 87.75 333 THR A C 1
ATOM 2665 O O . THR A 1 333 ? 2.390 -8.575 1.395 1.00 87.75 333 THR A O 1
ATOM 2668 N N . PRO A 1 334 ? 0.771 -9.801 0.402 1.00 89.94 334 PRO A N 1
ATOM 2669 C CA . PRO A 1 334 ? 0.227 -8.686 -0.364 1.00 89.94 334 PRO A CA 1
ATOM 2670 C C . PRO A 1 334 ? -0.500 -7.680 0.537 1.00 89.94 334 PRO A C 1
ATOM 2672 O O . PRO A 1 334 ? -1.109 -8.047 1.540 1.00 89.94 334 PRO A O 1
ATOM 2675 N N . LEU A 1 335 ? -0.467 -6.414 0.132 1.00 89.75 335 LEU A N 1
ATOM 2676 C CA . LEU A 1 335 ? -1.150 -5.304 0.790 1.00 89.75 335 LEU A CA 1
ATOM 2677 C C . LEU A 1 335 ? -2.295 -4.782 -0.082 1.00 89.75 335 LEU A C 1
ATOM 2679 O O . LEU A 1 335 ? -2.271 -4.884 -1.313 1.00 89.75 335 LEU A O 1
ATOM 2683 N N . SER A 1 336 ? -3.291 -4.172 0.554 1.00 84.44 336 SER A N 1
ATOM 2684 C CA . SER A 1 336 ? -4.310 -3.405 -0.156 1.00 84.44 336 SER A CA 1
ATOM 2685 C C . SER A 1 336 ? -3.731 -2.115 -0.752 1.00 84.44 336 SER A C 1
ATOM 2687 O O . SER A 1 336 ? -2.700 -1.591 -0.323 1.00 84.44 336 SER A O 1
ATOM 2689 N N . ASN A 1 337 ? -4.438 -1.549 -1.732 1.00 79.31 337 ASN A N 1
ATOM 2690 C CA . ASN A 1 337 ? -4.105 -0.245 -2.309 1.00 79.31 337 ASN A CA 1
ATOM 2691 C C . ASN A 1 337 ? -4.105 0.882 -1.259 1.00 79.31 337 ASN A C 1
ATOM 2693 O O . ASN A 1 337 ? -3.277 1.788 -1.326 1.00 79.31 337 ASN A O 1
ATOM 2697 N N . PHE A 1 338 ? -5.020 0.838 -0.288 1.00 77.12 338 PHE A N 1
ATOM 2698 C CA . PHE A 1 338 ? -5.087 1.836 0.776 1.00 77.12 338 PHE A CA 1
ATOM 2699 C C . PHE A 1 338 ? -3.880 1.751 1.712 1.00 77.12 338 PHE A C 1
ATOM 2701 O O . PHE A 1 338 ? -3.333 2.793 2.055 1.00 77.12 338 PHE A O 1
ATOM 2708 N N . GLU A 1 339 ? -3.425 0.549 2.073 1.00 83.38 339 GLU A N 1
ATOM 2709 C CA . GLU A 1 339 ? -2.237 0.358 2.920 1.00 83.38 339 GLU A CA 1
ATOM 2710 C C . GLU A 1 339 ? -0.952 0.800 2.214 1.00 83.38 339 GLU A C 1
ATOM 2712 O O . GLU A 1 339 ? -0.140 1.512 2.805 1.00 83.38 339 GLU A O 1
ATOM 2717 N N . ALA A 1 340 ? -0.787 0.459 0.930 1.00 86.81 340 ALA A N 1
ATOM 2718 C CA . ALA A 1 340 ? 0.382 0.869 0.150 1.00 86.81 340 ALA A CA 1
ATOM 2719 C C . ALA A 1 340 ? 0.533 2.402 0.077 1.00 86.81 340 ALA A C 1
ATOM 2721 O O . ALA A 1 340 ? 1.647 2.923 0.104 1.00 86.81 340 ALA A O 1
ATOM 2722 N N . ASN A 1 341 ? -0.590 3.129 0.060 1.00 83.69 341 ASN A N 1
ATOM 2723 C CA . ASN A 1 341 ? -0.606 4.586 -0.050 1.00 83.69 341 ASN A CA 1
ATOM 2724 C C . ASN A 1 341 ? -0.400 5.335 1.279 1.00 83.69 341 ASN A C 1
ATOM 2726 O O . ASN A 1 341 ? -0.251 6.557 1.267 1.00 83.69 341 ASN A O 1
ATOM 2730 N N . GLN A 1 342 ? -0.399 4.649 2.427 1.00 83.00 342 GLN A N 1
ATOM 2731 C CA . GLN A 1 342 ? -0.332 5.302 3.743 1.00 83.00 342 GLN A CA 1
ATOM 2732 C C . GLN A 1 342 ? 1.076 5.751 4.155 1.00 83.00 342 GLN A C 1
ATOM 2734 O O . GLN A 1 342 ? 1.198 6.605 5.032 1.00 83.00 342 GLN A O 1
ATOM 2739 N N . ASN A 1 343 ? 2.137 5.195 3.561 1.00 89.00 343 ASN A N 1
ATOM 2740 C CA . ASN A 1 343 ? 3.506 5.355 4.067 1.00 89.00 343 ASN A CA 1
ATOM 2741 C C . ASN A 1 343 ? 4.541 5.610 2.958 1.00 89.00 343 ASN A C 1
ATOM 2743 O O . ASN A 1 343 ? 5.623 5.021 2.964 1.00 89.00 343 ASN A O 1
ATOM 2747 N N . TYR A 1 344 ? 4.211 6.480 1.999 1.00 90.75 344 TYR A N 1
ATOM 2748 C CA . TYR A 1 344 ? 5.179 6.931 0.998 1.00 90.75 344 TYR A CA 1
ATOM 2749 C C . TYR A 1 344 ? 6.355 7.660 1.651 1.00 90.75 344 TYR A C 1
ATOM 2751 O O . TYR A 1 344 ? 6.180 8.481 2.555 1.00 90.75 344 TYR A O 1
ATOM 2759 N N . LYS A 1 345 ? 7.560 7.360 1.166 1.00 90.69 345 LYS A N 1
ATOM 2760 C CA . LYS A 1 345 ? 8.812 7.950 1.636 1.00 90.69 345 LYS A CA 1
ATOM 2761 C C . LYS A 1 345 ? 9.685 8.314 0.450 1.00 90.69 345 LYS A C 1
ATOM 2763 O O . LYS A 1 345 ? 9.772 7.548 -0.506 1.00 90.69 345 LYS A O 1
ATOM 2768 N N . ASP A 1 346 ? 10.378 9.438 0.570 1.00 93.62 346 ASP A N 1
ATOM 2769 C CA . ASP A 1 346 ? 11.422 9.806 -0.376 1.00 93.62 346 ASP A CA 1
ATOM 2770 C C . ASP A 1 346 ? 12.632 8.889 -0.170 1.00 93.62 346 ASP A C 1
ATOM 2772 O O . ASP A 1 346 ? 13.209 8.821 0.921 1.00 93.62 346 ASP A O 1
ATOM 2776 N N . VAL A 1 347 ? 13.012 8.173 -1.224 1.00 92.94 347 VAL A N 1
ATOM 2777 C CA . VAL A 1 347 ? 14.157 7.259 -1.243 1.00 92.94 347 VAL A CA 1
ATOM 2778 C C . VAL A 1 347 ? 15.078 7.592 -2.411 1.00 92.94 347 VAL A C 1
ATOM 2780 O O . VAL A 1 347 ? 14.695 8.275 -3.360 1.00 92.94 347 VAL A O 1
ATOM 2783 N N . LYS A 1 348 ? 16.332 7.149 -2.318 1.00 93.06 348 LYS A N 1
ATOM 2784 C CA . LYS A 1 348 ? 17.295 7.270 -3.413 1.00 93.06 348 LYS A CA 1
ATOM 2785 C C . LYS A 1 348 ? 17.340 5.951 -4.165 1.00 93.06 348 LYS A C 1
ATOM 2787 O O . LYS A 1 348 ? 17.921 4.997 -3.656 1.00 93.06 348 LYS A O 1
ATOM 2792 N N . ASP A 1 349 ? 16.789 5.946 -5.368 1.00 92.94 349 ASP A N 1
ATOM 2793 C CA . ASP A 1 349 ? 16.875 4.811 -6.280 1.00 92.94 349 ASP A CA 1
ATOM 2794 C C . ASP A 1 349 ? 17.920 5.051 -7.377 1.00 92.94 349 ASP A C 1
ATOM 2796 O O . ASP A 1 349 ? 18.192 6.203 -7.746 1.00 92.94 349 ASP A O 1
ATOM 2800 N N . PRO A 1 350 ? 18.532 3.981 -7.914 1.00 94.12 350 PRO A N 1
ATOM 2801 C CA . PRO A 1 350 ? 19.306 4.086 -9.140 1.00 94.12 350 PRO A CA 1
ATOM 2802 C C . PRO A 1 350 ? 18.409 4.570 -10.285 1.00 94.12 350 PRO A C 1
ATOM 2804 O O . PRO A 1 350 ? 17.216 4.300 -10.321 1.00 94.12 350 PRO A O 1
ATOM 2807 N N . SER A 1 351 ? 18.997 5.272 -11.246 1.00 93.94 351 SER A N 1
ATOM 2808 C CA . SER A 1 351 ? 18.323 5.726 -12.462 1.00 93.94 351 SER A CA 1
ATOM 2809 C C . SER A 1 351 ? 19.240 5.387 -13.622 1.00 93.94 351 SER A C 1
ATOM 2811 O O . SER A 1 351 ? 20.317 5.972 -13.744 1.00 93.94 351 SER A O 1
ATOM 2813 N N . ILE A 1 352 ? 18.863 4.383 -14.412 1.00 95.50 352 ILE A N 1
ATOM 2814 C CA . ILE A 1 352 ? 19.731 3.832 -15.454 1.00 95.50 352 ILE A CA 1
ATOM 2815 C C . ILE A 1 352 ? 19.033 3.838 -16.808 1.00 95.50 352 ILE A C 1
ATOM 2817 O O . ILE A 1 352 ? 17.835 3.578 -16.911 1.00 95.50 352 ILE A O 1
ATOM 2821 N N . VAL A 1 353 ? 19.808 4.144 -17.847 1.00 96.62 353 VAL A N 1
ATOM 2822 C CA . VAL A 1 353 ? 19.415 3.997 -19.251 1.00 96.62 353 VAL A CA 1
ATOM 2823 C C . VAL A 1 353 ? 20.184 2.814 -19.813 1.00 96.62 353 VAL A C 1
ATOM 2825 O O . VAL A 1 353 ? 21.396 2.716 -19.626 1.00 96.62 353 VAL A O 1
ATOM 2828 N N . ILE A 1 354 ? 19.474 1.904 -20.467 1.00 96.88 354 ILE A N 1
ATOM 2829 C CA . ILE A 1 354 ? 20.008 0.635 -20.947 1.00 96.88 354 ILE A CA 1
ATOM 2830 C C . ILE A 1 354 ? 19.723 0.528 -22.437 1.00 96.88 354 ILE A C 1
ATOM 2832 O O . ILE A 1 354 ? 18.609 0.801 -22.888 1.00 96.88 354 ILE A O 1
ATOM 2836 N N . ALA A 1 355 ? 20.742 0.123 -23.186 1.00 97.06 355 ALA A N 1
ATOM 2837 C CA . ALA A 1 355 ? 20.655 -0.120 -24.614 1.00 97.06 355 ALA A CA 1
ATOM 2838 C C . ALA A 1 355 ? 20.263 -1.580 -24.881 1.00 97.06 355 ALA A C 1
ATOM 2840 O O . ALA A 1 355 ? 20.935 -2.503 -24.424 1.00 97.06 355 ALA A O 1
ATOM 2841 N N . PHE A 1 356 ? 19.188 -1.779 -25.640 1.00 97.81 356 PHE A N 1
ATOM 2842 C CA . PHE A 1 356 ? 18.737 -3.082 -26.121 1.00 97.81 356 PHE A CA 1
ATOM 2843 C C . PHE A 1 356 ? 19.032 -3.195 -27.616 1.00 97.81 356 PHE A C 1
ATOM 2845 O O . PHE A 1 356 ? 18.425 -2.491 -28.423 1.00 97.81 356 PHE A O 1
ATOM 2852 N N . SER A 1 357 ? 19.967 -4.064 -27.996 1.00 97.12 357 SER A N 1
ATOM 2853 C CA . SER A 1 357 ? 20.400 -4.207 -29.390 1.00 97.12 357 SER A CA 1
ATOM 2854 C C . SER A 1 357 ? 19.306 -4.836 -30.253 1.00 97.12 357 SER A C 1
ATOM 2856 O O . SER A 1 357 ? 18.856 -5.944 -29.979 1.00 97.12 357 SER A O 1
ATOM 2858 N N . CYS A 1 358 ? 18.877 -4.145 -31.305 1.00 96.25 358 CYS A N 1
ATOM 2859 C CA . CYS A 1 358 ? 17.964 -4.673 -32.312 1.00 96.25 358 CYS A CA 1
ATOM 2860 C C . CYS A 1 358 ? 18.643 -5.814 -33.086 1.00 96.25 358 CYS A C 1
ATOM 2862 O O . CYS A 1 358 ? 19.825 -5.721 -33.416 1.00 96.25 358 CYS A O 1
ATOM 2864 N N . VAL A 1 359 ? 17.902 -6.881 -33.392 1.00 93.38 359 VAL A N 1
ATOM 2865 C CA . VAL A 1 359 ? 18.434 -8.019 -34.174 1.00 93.38 359 VAL A CA 1
ATOM 2866 C C . VAL A 1 359 ? 18.212 -7.871 -35.680 1.00 93.38 359 VAL A C 1
ATOM 2868 O O . VAL A 1 359 ? 18.729 -8.670 -36.455 1.00 93.38 359 VAL A O 1
ATOM 2871 N N . GLU A 1 360 ? 17.410 -6.894 -36.101 1.00 89.81 360 GLU A N 1
ATOM 2872 C CA . GLU A 1 360 ? 17.138 -6.629 -37.515 1.00 89.81 360 GLU A CA 1
ATOM 2873 C C . GLU A 1 360 ? 18.275 -5.830 -38.161 1.00 89.81 360 GLU A C 1
ATOM 2875 O O . GLU A 1 360 ? 18.909 -4.991 -37.519 1.00 89.81 360 GLU A O 1
ATOM 2880 N N . GLU A 1 361 ? 18.505 -6.059 -39.456 1.00 85.81 361 GLU A N 1
ATOM 2881 C CA . GLU A 1 361 ? 19.471 -5.278 -40.226 1.00 85.81 361 GLU A CA 1
ATOM 2882 C C . GLU A 1 361 ? 19.032 -3.811 -40.346 1.00 85.81 361 GLU A C 1
ATOM 2884 O O . GLU A 1 361 ? 17.893 -3.504 -40.692 1.00 85.81 361 GLU A O 1
ATOM 2889 N N . ASN A 1 362 ? 19.969 -2.893 -40.107 1.00 88.94 362 ASN A N 1
ATOM 2890 C CA . ASN A 1 362 ? 19.774 -1.447 -40.225 1.00 88.94 362 ASN A CA 1
ATOM 2891 C C . ASN A 1 362 ? 20.892 -0.850 -41.096 1.00 88.94 362 ASN A C 1
ATOM 2893 O O . ASN A 1 362 ? 21.771 -0.131 -40.626 1.00 88.94 362 ASN A O 1
ATOM 2897 N N . GLY A 1 363 ? 20.938 -1.255 -42.371 1.00 83.06 363 GLY A N 1
ATOM 2898 C CA . GLY A 1 363 ? 21.949 -0.774 -43.324 1.00 83.06 363 GLY A CA 1
ATOM 2899 C C . GLY A 1 363 ? 23.397 -1.062 -42.900 1.00 83.06 363 GLY A C 1
ATOM 2900 O O . GLY A 1 363 ? 24.291 -0.273 -43.193 1.00 83.06 363 GLY A O 1
ATOM 2901 N N . GLY A 1 364 ? 23.621 -2.154 -42.160 1.00 84.31 364 GLY A N 1
ATOM 2902 C CA . GLY A 1 364 ? 24.926 -2.522 -41.596 1.00 84.31 364 GLY A CA 1
ATOM 2903 C C . GLY A 1 364 ? 25.332 -1.758 -40.328 1.00 84.31 364 GLY A C 1
ATOM 2904 O O . GLY A 1 364 ? 26.423 -1.990 -39.813 1.00 84.31 364 GLY A O 1
ATOM 2905 N N . VAL A 1 365 ? 24.476 -0.873 -39.803 1.00 90.38 365 VAL A N 1
ATOM 2906 C CA . VAL A 1 365 ? 24.738 -0.086 -38.591 1.00 90.38 365 VAL A CA 1
ATOM 2907 C C . VAL A 1 365 ? 23.987 -0.682 -37.395 1.00 90.38 365 VAL A C 1
ATOM 2909 O O . VAL A 1 365 ? 22.763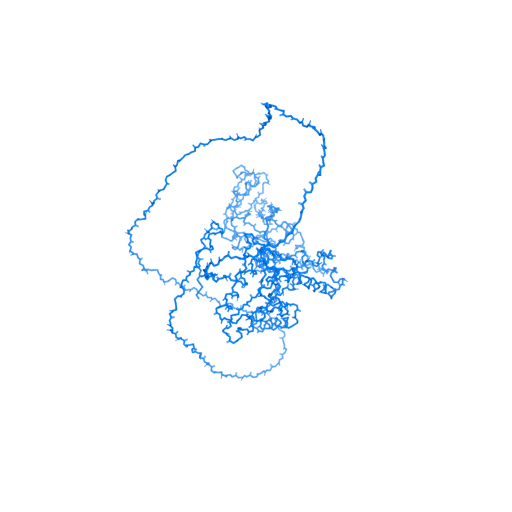 -0.811 -37.467 1.00 90.38 365 VAL A O 1
ATOM 2912 N N . PRO A 1 366 ? 24.662 -1.024 -36.279 1.00 94.31 366 PRO A N 1
ATOM 2913 C CA . PRO A 1 366 ? 23.989 -1.530 -35.085 1.00 94.31 366 PRO A CA 1
ATOM 2914 C C . PRO A 1 366 ? 22.964 -0.527 -34.542 1.00 94.31 366 PRO A C 1
ATOM 2916 O O . PRO A 1 366 ? 23.306 0.630 -34.296 1.00 94.31 366 PRO A O 1
ATOM 2919 N N . LEU A 1 367 ? 21.728 -0.986 -34.339 1.00 96.81 367 LEU A N 1
ATOM 2920 C CA . LEU A 1 367 ? 20.614 -0.198 -33.809 1.00 96.81 367 LEU A CA 1
ATOM 2921 C C . LEU A 1 367 ? 20.306 -0.626 -32.370 1.00 96.81 367 LEU A C 1
ATOM 2923 O O . LEU A 1 367 ? 20.188 -1.819 -32.098 1.00 96.81 367 LEU A O 1
ATOM 2927 N N . GLU A 1 368 ? 20.142 0.323 -31.453 1.00 98.00 368 GLU A N 1
ATOM 2928 C CA . GLU A 1 368 ? 19.841 0.069 -30.041 1.00 98.00 368 GLU A CA 1
ATOM 2929 C C . GLU A 1 368 ? 18.623 0.883 -29.577 1.00 98.00 368 GLU A C 1
ATOM 2931 O O . GLU A 1 368 ? 18.542 2.096 -29.783 1.00 98.00 368 GLU A O 1
ATOM 2936 N N . PHE A 1 369 ? 17.681 0.224 -28.903 1.00 98.12 369 PHE A N 1
ATOM 2937 C CA . PHE A 1 369 ? 16.568 0.883 -28.220 1.00 98.12 369 PHE A CA 1
ATOM 2938 C C . PHE A 1 369 ? 17.013 1.303 -26.820 1.00 98.12 369 PHE A C 1
ATOM 2940 O O . PHE A 1 369 ? 17.476 0.465 -26.044 1.00 98.12 369 PHE A O 1
ATOM 2947 N N . LEU A 1 370 ? 16.874 2.584 -26.483 1.00 97.81 370 LEU A N 1
ATOM 2948 C CA . LEU A 1 370 ? 17.249 3.092 -25.167 1.00 97.81 370 LEU A CA 1
ATOM 2949 C C . LEU A 1 370 ? 16.036 3.074 -24.241 1.00 97.81 370 LEU A C 1
ATOM 2951 O O . LEU A 1 370 ? 15.133 3.891 -24.406 1.00 97.81 370 LEU A O 1
ATOM 2955 N N . ALA A 1 371 ? 16.025 2.187 -23.249 1.00 97.69 371 ALA A N 1
ATOM 2956 C CA . ALA A 1 371 ? 14.988 2.143 -22.219 1.00 97.69 371 ALA A CA 1
ATOM 2957 C C . ALA A 1 371 ? 15.527 2.633 -20.872 1.00 97.69 371 ALA A C 1
ATOM 2959 O O . ALA A 1 371 ? 16.702 2.447 -20.551 1.00 97.69 371 ALA A O 1
ATOM 2960 N N . TRP A 1 372 ? 14.664 3.253 -20.073 1.00 96.62 372 TRP A N 1
ATOM 2961 C CA . TRP A 1 372 ? 15.009 3.775 -18.751 1.00 96.62 372 TRP A CA 1
ATOM 2962 C C . TRP A 1 372 ? 14.281 3.011 -17.645 1.00 96.62 372 TRP A C 1
ATOM 2964 O O . TRP A 1 372 ? 13.119 2.647 -17.805 1.00 96.62 372 TRP A O 1
ATOM 2974 N N . THR A 1 373 ? 14.954 2.783 -16.515 1.00 96.38 373 THR A N 1
ATOM 2975 C CA . THR A 1 373 ? 14.331 2.196 -15.321 1.00 96.38 373 THR A CA 1
ATOM 2976 C C . THR A 1 373 ? 14.972 2.702 -14.031 1.00 96.38 373 THR A C 1
ATOM 2978 O O . THR A 1 373 ? 16.169 3.007 -13.985 1.00 96.38 373 THR A O 1
ATOM 2981 N N . THR A 1 374 ? 14.171 2.747 -12.966 1.00 95.75 374 THR A N 1
ATOM 2982 C CA . THR A 1 374 ? 14.634 2.933 -11.582 1.00 95.75 374 THR A CA 1
ATOM 2983 C C . THR A 1 374 ? 14.775 1.623 -10.809 1.00 95.75 374 THR A C 1
ATOM 2985 O O . THR A 1 374 ? 15.277 1.610 -9.688 1.00 95.75 374 THR A O 1
ATOM 2988 N N . THR A 1 375 ? 14.370 0.496 -11.402 1.00 96.50 375 THR A N 1
ATOM 2989 C CA . THR A 1 375 ? 14.343 -0.821 -10.750 1.00 96.50 375 THR A CA 1
ATOM 2990 C C . THR A 1 375 ? 15.217 -1.838 -11.496 1.00 96.50 375 THR A C 1
ATOM 2992 O O . THR A 1 375 ? 14.708 -2.779 -12.090 1.00 96.50 375 THR A O 1
ATOM 2995 N N . PRO A 1 376 ? 16.562 -1.731 -11.459 1.00 96.62 376 PRO A N 1
ATOM 2996 C CA . PRO A 1 376 ? 17.448 -2.641 -12.198 1.00 96.62 376 PRO A CA 1
ATOM 2997 C C . PRO A 1 376 ? 17.229 -4.129 -11.881 1.00 96.62 376 PRO A C 1
ATOM 2999 O O . PRO A 1 376 ? 17.502 -4.997 -12.706 1.00 96.62 376 PRO A O 1
ATOM 3002 N N . TRP A 1 377 ? 16.724 -4.431 -10.683 1.00 96.44 377 TRP A N 1
ATOM 3003 C CA . TRP A 1 377 ? 16.443 -5.789 -10.224 1.00 96.44 377 TRP A CA 1
ATOM 3004 C C . TRP A 1 377 ? 15.316 -6.489 -11.006 1.00 96.44 377 TRP A C 1
ATOM 3006 O O . TRP A 1 377 ? 15.235 -7.713 -10.957 1.00 96.44 377 TRP A O 1
ATOM 3016 N N . THR A 1 378 ? 14.482 -5.761 -11.761 1.00 97.00 378 THR A N 1
ATOM 3017 C CA . THR A 1 378 ? 13.435 -6.343 -12.623 1.00 97.00 378 THR A CA 1
ATOM 3018 C C . THR A 1 378 ? 13.952 -6.716 -14.019 1.00 97.00 378 THR A C 1
ATOM 3020 O O . THR A 1 378 ? 13.300 -7.487 -14.726 1.00 97.00 378 THR A O 1
ATOM 3023 N N . LEU A 1 379 ? 15.137 -6.236 -14.426 1.00 96.94 379 LEU A N 1
ATOM 3024 C CA . LEU A 1 379 ? 15.714 -6.474 -15.758 1.00 96.94 379 LEU A CA 1
ATOM 3025 C C . LEU A 1 379 ? 15.906 -7.950 -16.125 1.00 96.94 379 LEU A C 1
ATOM 3027 O O . LEU A 1 379 ? 15.657 -8.283 -17.285 1.00 96.94 379 LEU A O 1
ATOM 3031 N N . PRO A 1 380 ? 16.292 -8.858 -15.202 1.00 95.12 380 PRO A N 1
ATOM 3032 C CA . PRO A 1 380 ? 16.346 -10.283 -15.514 1.00 95.12 380 PRO A CA 1
ATOM 3033 C C . PRO A 1 380 ? 15.012 -10.840 -16.016 1.00 95.12 380 PRO A C 1
ATOM 3035 O O . PRO A 1 380 ? 15.022 -11.787 -16.789 1.00 95.12 380 PRO A O 1
ATOM 3038 N N . SER A 1 381 ? 13.887 -10.240 -15.604 1.00 94.38 381 SER A N 1
ATOM 3039 C CA . SER A 1 381 ? 12.518 -10.628 -15.981 1.00 94.38 381 SER A CA 1
ATOM 3040 C C . SER A 1 381 ? 11.938 -9.798 -17.126 1.00 94.38 381 SER A C 1
ATOM 3042 O O . SER A 1 381 ? 10.724 -9.791 -17.329 1.00 94.38 381 SER A O 1
ATOM 3044 N N . ASN A 1 382 ? 12.782 -9.083 -17.873 1.00 96.50 382 ASN A N 1
ATOM 3045 C CA . ASN A 1 382 ? 12.346 -8.370 -19.061 1.00 96.50 382 ASN A CA 1
ATOM 3046 C C . ASN A 1 382 ? 11.871 -9.345 -20.150 1.00 96.50 382 ASN A C 1
ATOM 3048 O O . ASN A 1 382 ? 12.588 -10.284 -20.487 1.00 96.50 382 ASN A O 1
ATOM 3052 N N . LEU A 1 383 ? 10.698 -9.078 -20.731 1.00 95.81 383 LEU A N 1
ATOM 3053 C CA . LEU A 1 383 ? 10.137 -9.872 -21.834 1.00 95.81 383 LEU A CA 1
ATOM 3054 C C . LEU A 1 383 ? 9.741 -9.035 -23.059 1.00 95.81 383 LEU A C 1
ATOM 3056 O O . LEU A 1 383 ? 9.597 -9.590 -24.147 1.00 95.81 383 LEU A O 1
ATOM 3060 N N . ALA A 1 384 ? 9.581 -7.719 -22.920 1.00 97.25 384 ALA A N 1
ATOM 3061 C CA . ALA A 1 384 ? 9.272 -6.826 -24.036 1.00 97.25 384 ALA A CA 1
ATOM 3062 C C . ALA A 1 384 ? 9.803 -5.407 -23.789 1.00 97.25 384 ALA A C 1
ATOM 3064 O O . ALA A 1 384 ? 10.182 -5.055 -22.669 1.00 97.25 384 ALA A O 1
ATOM 3065 N N . LEU A 1 385 ? 9.795 -4.582 -24.835 1.00 98.06 385 LEU A N 1
ATOM 3066 C CA . LEU A 1 385 ? 9.917 -3.127 -24.725 1.00 98.06 385 LEU A CA 1
ATOM 3067 C C . LEU A 1 385 ? 8.600 -2.503 -25.173 1.00 98.06 385 LEU A C 1
ATOM 3069 O O . LEU A 1 385 ? 8.124 -2.848 -26.248 1.00 98.06 385 LEU A O 1
ATOM 3073 N N . CYS A 1 386 ? 8.019 -1.595 -24.399 1.00 97.88 386 CYS A N 1
ATOM 3074 C CA . CYS A 1 386 ? 6.802 -0.894 -24.786 1.00 97.88 386 CYS A CA 1
ATOM 3075 C C . CYS A 1 386 ? 7.096 0.530 -25.253 1.00 97.88 386 CYS A C 1
ATOM 3077 O O . CYS A 1 386 ? 7.872 1.265 -24.635 1.00 97.88 386 CYS A O 1
ATOM 3079 N N . VAL A 1 387 ? 6.438 0.912 -26.343 1.00 98.00 387 VAL A N 1
ATOM 3080 C CA . VAL A 1 387 ? 6.438 2.262 -26.909 1.00 98.00 387 VAL A CA 1
ATOM 3081 C C . VAL A 1 387 ? 5.012 2.781 -27.028 1.00 98.00 387 VAL A C 1
ATOM 3083 O O . VAL A 1 387 ? 4.066 2.002 -27.143 1.00 98.00 387 VAL A O 1
ATOM 3086 N N . ASN A 1 388 ? 4.846 4.098 -27.047 1.00 97.75 388 ASN A N 1
ATOM 3087 C CA . ASN A 1 388 ? 3.560 4.690 -27.379 1.00 97.75 388 ASN A CA 1
ATOM 3088 C C . ASN A 1 388 ? 3.388 4.700 -28.910 1.00 97.75 388 ASN A C 1
ATOM 3090 O O . ASN A 1 388 ? 4.276 5.198 -29.602 1.00 97.75 388 ASN A O 1
ATOM 3094 N N . PRO A 1 389 ? 2.286 4.176 -29.476 1.00 97.19 389 PRO A N 1
ATOM 3095 C CA . PRO A 1 389 ? 2.115 4.110 -30.928 1.00 97.19 389 PRO A CA 1
ATOM 3096 C C . PRO A 1 389 ? 2.034 5.482 -31.619 1.00 97.19 389 PRO A C 1
ATOM 3098 O O . PRO A 1 389 ? 2.386 5.571 -32.797 1.00 97.19 389 PRO A O 1
ATOM 3101 N N . GLU A 1 390 ? 1.579 6.523 -30.913 1.00 96.81 390 GLU A N 1
ATOM 3102 C CA . GLU A 1 390 ? 1.302 7.856 -31.471 1.00 96.81 390 GLU A CA 1
ATOM 3103 C C . GLU A 1 390 ? 2.455 8.852 -31.285 1.00 96.81 390 GLU A C 1
ATOM 3105 O O . GLU A 1 390 ? 2.553 9.818 -32.042 1.00 96.81 390 GLU A O 1
ATOM 3110 N N . LEU A 1 391 ? 3.340 8.627 -30.307 1.00 97.31 391 LEU A N 1
ATOM 3111 C CA . LEU A 1 391 ? 4.490 9.504 -30.076 1.00 97.31 391 LEU A CA 1
ATOM 3112 C C . LEU A 1 391 ? 5.529 9.382 -31.199 1.00 97.31 391 LEU A C 1
ATOM 3114 O O . LEU A 1 391 ? 5.698 8.325 -31.814 1.00 97.31 391 LEU A O 1
ATOM 3118 N N . THR A 1 392 ? 6.265 10.470 -31.429 1.00 98.19 392 THR A N 1
ATOM 3119 C CA . THR A 1 392 ? 7.379 10.508 -32.382 1.00 98.19 392 THR A CA 1
ATOM 3120 C C . THR A 1 392 ? 8.664 10.016 -31.725 1.00 98.19 392 THR A C 1
ATOM 3122 O O . THR A 1 392 ? 9.107 10.537 -30.698 1.00 98.19 392 THR A O 1
ATOM 3125 N N . TYR A 1 393 ? 9.298 9.038 -32.361 1.00 98.25 393 TYR A N 1
ATOM 3126 C CA . TYR A 1 393 ? 10.603 8.511 -31.993 1.00 98.25 393 TYR A CA 1
ATOM 3127 C C . TYR A 1 393 ? 11.657 9.008 -32.978 1.00 98.25 393 TYR A C 1
ATOM 3129 O O . TYR A 1 393 ? 11.381 9.215 -34.162 1.00 98.25 393 TYR A O 1
ATOM 3137 N N . ILE A 1 394 ? 12.869 9.209 -32.471 1.00 98.12 394 ILE A N 1
ATOM 3138 C CA . ILE A 1 394 ? 14.015 9.690 -33.236 1.00 98.12 394 ILE A CA 1
ATOM 3139 C C . ILE A 1 394 ? 15.120 8.637 -33.229 1.00 98.12 394 ILE A C 1
ATOM 3141 O O . ILE A 1 394 ? 15.439 8.069 -32.182 1.00 98.12 394 ILE A O 1
ATOM 3145 N N . GLN A 1 395 ? 15.710 8.400 -34.398 1.00 97.50 395 GLN A N 1
ATOM 3146 C CA . GLN A 1 395 ? 16.930 7.619 -34.555 1.00 97.50 395 GLN A CA 1
ATOM 3147 C C . GLN A 1 395 ? 18.111 8.577 -34.699 1.00 97.50 395 GLN A C 1
ATOM 3149 O O . GLN A 1 395 ? 18.157 9.388 -35.627 1.00 97.50 395 GLN A O 1
ATOM 3154 N N . ILE A 1 396 ? 19.070 8.489 -33.781 1.00 96.75 396 ILE A N 1
ATOM 3155 C CA . ILE A 1 396 ? 20.288 9.303 -33.784 1.00 96.75 396 ILE A CA 1
ATOM 3156 C C . ILE A 1 396 ? 21.519 8.411 -33.900 1.00 96.75 396 ILE A C 1
ATOM 3158 O O . ILE A 1 396 ? 21.630 7.400 -33.218 1.00 96.75 396 ILE A O 1
ATOM 3162 N N . ARG A 1 397 ? 22.471 8.799 -34.740 1.00 96.25 397 ARG A N 1
ATOM 3163 C CA . ARG A 1 397 ? 23.747 8.117 -34.922 1.00 96.25 397 ARG A CA 1
ATOM 3164 C C . ARG A 1 397 ? 24.807 8.759 -34.057 1.00 96.25 397 ARG A C 1
ATOM 3166 O O . ARG A 1 397 ? 25.118 9.933 -34.232 1.00 96.25 397 ARG A O 1
ATOM 3173 N N . ASN A 1 398 ? 25.397 7.988 -33.155 1.00 94.06 398 ASN A N 1
ATOM 3174 C CA . ASN A 1 398 ? 26.546 8.427 -32.378 1.00 94.06 398 ASN A CA 1
ATOM 3175 C C . ASN A 1 398 ? 27.794 8.468 -33.279 1.00 94.06 398 ASN A C 1
ATOM 3177 O O . ASN A 1 398 ? 28.169 7.467 -33.896 1.00 94.06 398 ASN A O 1
ATOM 3181 N N . LYS A 1 399 ? 28.450 9.630 -33.371 1.00 93.19 399 LYS A N 1
ATOM 3182 C CA . LYS A 1 399 ? 29.597 9.826 -34.271 1.00 93.19 399 LYS A CA 1
ATOM 3183 C C . LYS A 1 399 ? 30.850 9.076 -33.830 1.00 93.19 399 LYS A C 1
ATOM 3185 O O . LYS A 1 399 ? 31.661 8.758 -34.702 1.00 93.19 399 LYS A O 1
ATOM 3190 N N . GLU A 1 400 ? 31.001 8.804 -32.537 1.00 91.44 400 GLU A N 1
ATOM 3191 C CA . GLU A 1 400 ? 32.136 8.084 -31.956 1.00 91.44 400 GLU A CA 1
ATOM 3192 C C . GLU A 1 400 ? 31.941 6.572 -32.079 1.00 91.44 400 GLU A C 1
ATOM 3194 O O . GLU A 1 400 ? 32.758 5.890 -32.695 1.00 91.44 400 GLU A O 1
ATOM 3199 N N . THR A 1 401 ? 30.829 6.046 -31.561 1.00 91.88 401 THR A N 1
ATOM 3200 C CA . THR A 1 401 ? 30.588 4.593 -31.520 1.00 91.88 401 THR A CA 1
ATOM 3201 C C . THR A 1 401 ? 30.063 4.027 -32.836 1.00 91.88 401 THR A C 1
ATOM 3203 O O . THR A 1 401 ? 30.067 2.811 -33.013 1.00 91.88 401 THR A O 1
ATOM 3206 N N . LYS A 1 402 ? 29.605 4.892 -33.755 1.00 93.31 402 LYS A N 1
ATOM 3207 C CA . LYS A 1 402 ? 28.945 4.519 -35.018 1.00 93.31 402 LYS A CA 1
ATOM 3208 C C . LYS A 1 402 ? 27.729 3.608 -34.814 1.00 93.31 402 LYS A C 1
ATOM 3210 O O . LYS A 1 402 ? 27.423 2.797 -35.681 1.00 93.31 402 LYS A O 1
ATOM 3215 N N . LYS A 1 403 ? 27.047 3.741 -33.674 1.00 94.69 403 LYS A N 1
ATOM 3216 C CA . LYS A 1 403 ? 25.789 3.052 -33.366 1.00 94.69 403 LYS A CA 1
ATOM 3217 C C . LYS A 1 403 ? 24.610 4.004 -33.492 1.00 94.69 403 LYS A C 1
ATOM 3219 O O . LYS A 1 403 ? 24.744 5.192 -33.191 1.00 94.69 403 LYS A O 1
ATOM 3224 N N . ASP A 1 404 ? 23.466 3.457 -33.872 1.00 97.12 404 ASP A N 1
ATOM 3225 C CA . ASP A 1 404 ? 22.205 4.182 -33.921 1.00 97.12 404 ASP A CA 1
ATOM 3226 C C . ASP A 1 404 ? 21.403 3.925 -32.645 1.00 97.12 404 ASP A C 1
ATOM 3228 O O . ASP A 1 404 ? 21.240 2.785 -32.215 1.00 97.12 404 ASP A O 1
ATOM 3232 N N . TRP A 1 405 ? 20.887 4.991 -32.043 1.00 97.62 405 TRP A N 1
ATOM 3233 C CA . TRP A 1 405 ? 20.064 4.961 -30.842 1.00 97.62 405 TRP A CA 1
ATOM 3234 C C . TRP A 1 405 ? 18.656 5.438 -31.142 1.00 97.62 405 TRP A C 1
ATOM 3236 O O . TRP A 1 405 ? 18.472 6.444 -31.827 1.00 97.62 405 TRP A O 1
ATOM 3246 N N . VAL A 1 406 ? 17.673 4.739 -30.579 1.00 98.06 406 VAL A N 1
ATOM 3247 C CA . VAL A 1 406 ? 16.255 5.087 -30.686 1.00 98.06 406 VAL A CA 1
ATOM 3248 C C . VAL A 1 406 ? 15.696 5.435 -29.316 1.00 98.06 406 VAL A C 1
ATOM 3250 O O . VAL A 1 406 ? 15.871 4.690 -28.349 1.00 98.06 406 VAL A O 1
ATOM 3253 N N . LEU A 1 407 ? 14.993 6.564 -29.256 1.00 97.69 407 LEU A N 1
ATOM 3254 C CA . LEU A 1 407 ? 14.254 7.055 -28.097 1.00 97.69 407 LEU A CA 1
ATOM 3255 C C . LEU A 1 407 ? 13.115 7.981 -28.541 1.00 97.69 407 LEU A C 1
ATOM 3257 O O . LEU A 1 407 ? 13.048 8.379 -29.704 1.00 97.69 407 LEU A O 1
ATOM 3261 N N . CYS A 1 408 ? 12.227 8.343 -27.618 1.00 97.56 408 CYS A N 1
ATOM 3262 C CA . CYS A 1 408 ? 11.193 9.342 -27.875 1.00 97.56 408 CYS A CA 1
ATOM 3263 C C . CYS A 1 408 ? 11.833 10.723 -28.082 1.00 97.56 408 CYS A C 1
ATOM 3265 O O . CYS A 1 408 ? 12.670 11.149 -27.282 1.00 97.56 408 CYS A O 1
ATOM 3267 N N . GLU A 1 409 ? 11.439 11.434 -29.142 1.00 97.19 409 GLU A N 1
ATOM 3268 C CA . GLU A 1 409 ? 12.069 12.699 -29.545 1.00 97.19 409 GLU A CA 1
ATOM 3269 C C . GLU A 1 409 ? 11.990 13.763 -28.440 1.00 97.19 409 GLU A C 1
ATOM 3271 O O . GLU A 1 409 ? 12.982 14.429 -28.141 1.00 97.19 409 GLU A O 1
ATOM 3276 N N . SER A 1 410 ? 10.853 13.851 -27.746 1.00 96.75 410 SER A N 1
ATOM 3277 C CA . SER A 1 410 ? 10.649 14.768 -26.614 1.00 96.75 410 SER A CA 1
ATOM 3278 C C . SER A 1 410 ? 11.595 14.519 -25.428 1.00 96.75 410 SER A C 1
ATOM 3280 O O . SER A 1 410 ? 11.786 15.401 -24.589 1.00 96.75 410 SER A O 1
ATOM 3282 N N . ARG A 1 411 ? 12.216 13.333 -25.345 1.00 96.00 411 ARG A N 1
ATOM 3283 C CA . ARG A 1 411 ? 13.146 12.943 -24.273 1.00 96.00 411 ARG A CA 1
ATOM 3284 C C . ARG A 1 411 ? 14.615 13.138 -24.635 1.00 96.00 411 ARG A C 1
ATOM 3286 O O . ARG A 1 411 ? 15.477 12.939 -23.775 1.00 96.00 411 ARG A O 1
ATOM 3293 N N . LEU A 1 412 ? 14.914 13.554 -25.865 1.00 95.44 412 LEU A N 1
ATOM 3294 C CA . LEU A 1 412 ? 16.279 13.725 -26.358 1.00 95.44 412 LEU A CA 1
ATOM 3295 C C . LEU A 1 412 ? 17.081 14.725 -25.520 1.00 95.44 412 LEU A C 1
ATOM 3297 O O . LEU A 1 412 ? 18.162 14.396 -25.033 1.00 95.44 412 LEU A O 1
ATOM 3301 N N . ASP A 1 413 ? 16.518 15.906 -25.266 1.00 94.50 413 ASP A N 1
ATOM 3302 C CA . ASP A 1 413 ? 17.166 16.947 -24.460 1.00 94.50 413 ASP A CA 1
ATOM 3303 C C . ASP A 1 413 ? 17.476 16.477 -23.037 1.00 94.50 413 ASP A C 1
ATOM 3305 O O . ASP A 1 413 ? 18.494 16.853 -22.451 1.00 94.50 413 ASP A O 1
ATOM 3309 N N . TRP A 1 414 ? 16.589 15.664 -22.456 1.00 94.94 414 TRP A N 1
ATOM 3310 C CA . TRP A 1 414 ? 16.814 15.087 -21.136 1.00 94.94 414 TRP A CA 1
ATOM 3311 C C . TRP A 1 414 ? 17.993 14.111 -21.167 1.00 94.94 414 TRP A C 1
ATOM 3313 O O . TRP A 1 414 ? 18.897 14.252 -20.342 1.00 94.94 414 TRP A O 1
ATOM 3323 N N . LEU A 1 415 ? 18.025 13.182 -22.130 1.00 94.69 415 LEU A N 1
ATOM 3324 C CA . LEU A 1 415 ? 19.108 12.203 -22.262 1.00 94.69 415 LEU A CA 1
ATOM 3325 C C . LEU A 1 415 ? 20.463 12.896 -22.460 1.00 94.69 415 LEU A C 1
ATOM 3327 O O . LEU A 1 415 ? 21.417 12.594 -21.744 1.00 94.69 415 LEU A O 1
ATOM 3331 N N . LEU A 1 416 ? 20.539 13.860 -23.380 1.00 94.06 416 LEU A N 1
ATOM 3332 C CA . LEU A 1 416 ? 21.767 14.605 -23.675 1.00 94.06 416 LEU A CA 1
ATOM 3333 C C . LEU A 1 416 ? 22.302 15.342 -22.440 1.00 94.06 416 LEU A C 1
ATOM 3335 O O . LEU A 1 416 ? 23.501 15.297 -22.165 1.00 94.06 416 LEU A O 1
ATOM 3339 N N . LYS A 1 417 ? 21.415 15.939 -21.630 1.00 93.81 417 LYS A N 1
ATOM 3340 C CA . LYS A 1 417 ? 21.791 16.555 -20.346 1.00 93.81 417 LYS A CA 1
ATOM 3341 C C . LYS A 1 417 ? 22.352 15.539 -19.351 1.00 93.81 417 LYS A C 1
ATOM 3343 O O . LYS A 1 417 ? 23.334 15.854 -18.683 1.00 93.81 417 LYS A O 1
ATOM 3348 N N . GLN A 1 418 ? 21.757 14.346 -19.246 1.00 90.31 418 GLN A N 1
ATOM 3349 C CA . GLN A 1 418 ? 22.266 13.293 -18.354 1.00 90.31 418 GLN A CA 1
ATOM 3350 C C . GLN A 1 418 ? 23.648 12.796 -18.794 1.00 90.31 418 GLN A C 1
ATOM 3352 O O . GLN A 1 418 ? 24.535 12.627 -17.958 1.00 90.31 418 GLN A O 1
ATOM 3357 N N . LEU A 1 419 ? 23.850 12.616 -20.102 1.00 90.44 419 LEU A N 1
ATOM 3358 C CA . LEU A 1 419 ? 25.115 12.150 -20.676 1.00 90.44 419 LEU A CA 1
ATOM 3359 C C . LEU A 1 419 ? 26.180 13.253 -20.794 1.00 90.44 419 LEU A C 1
ATOM 3361 O O . LEU A 1 419 ? 27.346 12.943 -21.019 1.00 90.44 419 LEU A O 1
ATOM 3365 N N . LYS A 1 420 ? 25.802 14.527 -20.613 1.00 92.88 420 LYS A N 1
ATOM 3366 C CA . LYS A 1 420 ? 26.649 15.710 -20.856 1.00 92.88 420 LYS A CA 1
ATOM 3367 C C . LYS A 1 420 ? 27.176 15.768 -22.296 1.00 92.88 420 LYS A C 1
ATOM 3369 O O . LYS A 1 420 ? 28.323 16.143 -22.524 1.00 92.88 420 LYS A O 1
ATOM 3374 N N . MET A 1 421 ? 26.316 15.405 -23.242 1.00 92.38 421 MET A N 1
ATOM 3375 C CA . MET A 1 421 ? 26.598 15.388 -24.677 1.00 92.38 421 MET A CA 1
ATOM 3376 C C . MET A 1 421 ? 25.758 16.443 -25.399 1.00 92.38 421 MET A C 1
ATOM 3378 O O . MET A 1 421 ? 24.765 16.940 -24.866 1.00 92.38 421 MET A O 1
ATOM 3382 N N . ASP A 1 422 ? 26.155 16.784 -26.618 1.00 91.94 422 ASP A N 1
ATOM 3383 C CA . ASP A 1 422 ? 25.478 17.748 -27.476 1.00 91.94 422 ASP A CA 1
ATOM 3384 C C . ASP A 1 422 ? 25.062 17.092 -28.794 1.00 91.94 422 ASP A C 1
ATOM 3386 O O . ASP A 1 422 ? 25.842 16.383 -29.431 1.00 91.94 422 ASP A O 1
ATOM 3390 N N . LEU A 1 423 ? 23.824 17.348 -29.226 1.00 90.50 423 LEU A N 1
ATOM 3391 C CA . LEU A 1 423 ? 23.280 16.740 -30.438 1.00 90.50 423 LEU A CA 1
ATOM 3392 C C . LEU A 1 423 ? 24.115 17.087 -31.675 1.00 90.50 423 LEU A C 1
ATOM 3394 O O . LEU A 1 423 ? 24.424 16.204 -32.464 1.00 90.50 423 LEU A O 1
ATOM 3398 N N . ALA A 1 424 ? 24.489 18.357 -31.852 1.00 89.50 424 ALA A N 1
ATOM 3399 C CA . ALA A 1 424 ? 25.182 18.817 -33.052 1.00 89.50 424 ALA A CA 1
ATOM 3400 C C . ALA A 1 424 ? 26.634 18.327 -33.094 1.00 89.50 424 ALA A C 1
ATOM 3402 O O . ALA A 1 424 ? 27.166 18.032 -34.171 1.00 89.50 424 ALA A O 1
ATOM 3403 N N . LYS A 1 425 ? 27.283 18.227 -31.930 1.00 90.81 425 LYS A N 1
ATOM 3404 C CA . LYS A 1 425 ? 28.668 17.758 -31.823 1.00 90.81 425 LYS A CA 1
ATOM 3405 C C . LYS A 1 425 ? 28.762 16.248 -31.928 1.00 90.81 425 LYS A C 1
ATOM 3407 O O . LYS A 1 425 ? 29.493 15.771 -32.794 1.00 90.81 425 LYS A O 1
ATOM 3412 N N . ASP A 1 426 ? 27.982 15.522 -31.140 1.00 93.19 426 ASP A N 1
ATOM 3413 C CA . ASP A 1 426 ? 28.232 14.105 -30.874 1.00 93.19 426 ASP A CA 1
ATOM 3414 C C . ASP A 1 426 ? 27.348 13.164 -31.700 1.00 93.19 426 ASP A C 1
ATOM 3416 O O . ASP A 1 426 ? 27.680 11.987 -31.866 1.00 93.19 426 ASP A O 1
ATOM 3420 N N . PHE A 1 427 ? 26.257 13.677 -32.276 1.00 95.56 427 PHE A N 1
ATOM 3421 C CA . PHE A 1 427 ? 25.263 12.863 -32.967 1.00 95.56 427 PHE A CA 1
ATOM 3422 C C . PHE A 1 427 ? 24.877 13.414 -34.346 1.00 95.56 427 PHE A C 1
ATOM 3424 O O . PHE A 1 427 ? 25.129 14.566 -34.700 1.00 95.56 427 PHE A O 1
ATOM 3431 N N . GLU A 1 428 ? 24.276 12.554 -35.155 1.00 94.62 428 GLU A N 1
ATOM 3432 C CA . GLU A 1 428 ? 23.625 12.883 -36.421 1.00 94.62 428 GLU A CA 1
ATOM 3433 C C . GLU A 1 428 ? 22.196 12.340 -36.379 1.00 94.62 428 GLU A C 1
ATOM 3435 O O . GLU A 1 428 ? 21.979 11.209 -35.955 1.00 94.62 428 GLU A O 1
ATOM 3440 N N . VAL A 1 429 ? 21.204 13.133 -36.783 1.00 96.50 429 VAL A N 1
ATOM 3441 C CA . VAL A 1 429 ? 19.819 12.647 -36.838 1.00 96.50 429 VAL A CA 1
ATOM 3442 C C . VAL A 1 429 ? 19.634 11.835 -38.113 1.00 96.50 429 VAL A C 1
ATOM 3444 O O . VAL A 1 429 ? 19.790 12.375 -39.204 1.00 96.50 429 VAL A O 1
ATOM 3447 N N . VAL A 1 430 ? 19.293 10.557 -37.959 1.00 95.81 430 VAL A N 1
ATOM 3448 C CA . VAL A 1 430 ? 19.111 9.616 -39.070 1.00 95.81 430 VAL A CA 1
ATOM 3449 C C . VAL A 1 430 ? 17.672 9.645 -39.565 1.00 95.81 430 VAL A C 1
ATOM 3451 O O . VAL A 1 430 ? 17.447 9.793 -40.761 1.00 95.81 430 VAL A O 1
ATOM 3454 N N . ASP A 1 431 ? 16.703 9.516 -38.654 1.00 96.25 431 ASP A N 1
ATOM 3455 C CA . ASP A 1 431 ? 15.288 9.430 -39.020 1.00 96.25 431 ASP A CA 1
ATOM 3456 C C . ASP A 1 431 ? 14.350 9.844 -37.872 1.00 96.25 431 ASP A C 1
ATOM 3458 O O . ASP A 1 431 ? 14.759 9.922 -36.706 1.00 96.25 431 ASP A O 1
ATOM 3462 N N . ARG A 1 432 ? 13.085 10.108 -38.214 1.00 98.00 432 ARG A N 1
ATOM 3463 C CA . ARG A 1 432 ? 11.968 10.356 -37.296 1.00 98.00 432 ARG A CA 1
ATOM 3464 C C . ARG A 1 432 ? 10.736 9.593 -37.757 1.00 98.00 432 ARG A C 1
ATOM 3466 O O . ARG A 1 432 ? 10.292 9.750 -38.890 1.00 98.00 432 ARG A O 1
ATOM 3473 N N . PHE A 1 433 ? 10.130 8.836 -36.854 1.00 97.69 433 PHE A N 1
ATOM 3474 C CA . PHE A 1 433 ? 8.993 7.980 -37.183 1.00 97.69 433 PHE A CA 1
ATOM 3475 C C . PHE A 1 433 ? 8.031 7.832 -35.998 1.00 97.69 433 PHE A C 1
ATOM 3477 O O . PHE A 1 433 ? 8.432 8.006 -34.845 1.00 97.69 433 PHE A O 1
ATOM 3484 N N . PRO A 1 434 ? 6.749 7.509 -36.247 1.00 97.56 434 PRO A N 1
ATOM 3485 C CA . PRO A 1 434 ? 5.805 7.226 -35.172 1.00 97.56 434 PRO A CA 1
ATOM 3486 C C . PRO A 1 434 ? 6.154 5.906 -34.472 1.00 97.56 434 PRO A C 1
ATOM 3488 O O . PRO A 1 434 ? 6.645 4.968 -35.106 1.00 97.56 434 PRO A O 1
ATOM 3491 N N . GLY A 1 435 ? 5.851 5.791 -33.178 1.00 96.06 435 GLY A N 1
ATOM 3492 C CA . GLY A 1 435 ? 6.186 4.606 -32.380 1.00 96.06 435 GLY A CA 1
ATOM 3493 C C . GLY A 1 435 ? 5.572 3.305 -32.896 1.00 96.06 435 GLY A C 1
ATOM 3494 O O . GLY A 1 435 ? 6.167 2.239 -32.746 1.00 96.06 435 GLY A O 1
ATOM 3495 N N . VAL A 1 436 ? 4.439 3.374 -33.604 1.00 97.00 436 VAL A N 1
ATOM 3496 C CA . VAL A 1 436 ? 3.843 2.210 -34.281 1.00 97.00 436 VAL A CA 1
ATOM 3497 C C . VAL A 1 436 ? 4.804 1.528 -35.268 1.00 97.00 436 VAL A C 1
ATOM 3499 O O . VAL A 1 436 ? 4.719 0.315 -35.444 1.00 97.00 436 VAL A O 1
ATOM 3502 N N . ALA A 1 437 ? 5.758 2.262 -35.854 1.00 96.50 437 ALA A N 1
ATOM 3503 C CA . ALA A 1 437 ? 6.765 1.709 -36.764 1.00 96.50 437 ALA A CA 1
ATOM 3504 C C . ALA A 1 437 ? 7.779 0.786 -36.061 1.00 96.50 437 ALA A C 1
ATOM 3506 O O . ALA A 1 437 ? 8.430 -0.033 -36.710 1.00 96.50 437 ALA A O 1
ATOM 3507 N N . LEU A 1 438 ? 7.912 0.897 -34.734 1.00 96.19 438 LEU A N 1
ATOM 3508 C CA . LEU A 1 438 ? 8.780 0.032 -33.938 1.00 96.19 438 LEU A CA 1
ATOM 3509 C C . LEU A 1 438 ? 8.103 -1.285 -33.551 1.00 96.19 438 LEU A C 1
ATOM 3511 O O . LEU A 1 438 ? 8.798 -2.240 -33.213 1.00 96.19 438 LEU A O 1
ATOM 3515 N N . LYS A 1 439 ? 6.767 -1.364 -33.596 1.00 96.19 439 LYS A N 1
ATOM 3516 C CA . LYS A 1 439 ? 6.018 -2.541 -33.144 1.00 96.19 439 LYS A CA 1
ATOM 3517 C C . LYS A 1 439 ? 6.471 -3.800 -33.891 1.00 96.19 439 LYS A C 1
ATOM 3519 O O . LYS A 1 439 ? 6.477 -3.851 -35.115 1.00 96.19 439 LYS A O 1
ATOM 3524 N N . GLY A 1 440 ? 6.796 -4.843 -33.133 1.00 95.00 440 GLY A N 1
ATOM 3525 C CA . GLY A 1 440 ? 7.241 -6.135 -33.649 1.00 95.00 440 GLY A CA 1
ATOM 3526 C C . GLY A 1 440 ? 8.752 -6.257 -33.838 1.00 95.00 440 GLY A C 1
ATOM 3527 O O . GLY A 1 440 ? 9.226 -7.390 -33.948 1.00 95.00 440 GLY A O 1
ATOM 3528 N N . LYS A 1 441 ? 9.510 -5.148 -33.798 1.00 96.06 441 LYS A N 1
ATOM 3529 C CA . LYS A 1 441 ? 10.971 -5.197 -33.909 1.00 96.06 441 LYS A CA 1
ATOM 3530 C C . LYS A 1 441 ? 11.571 -6.022 -32.789 1.00 96.06 441 LYS A C 1
ATOM 3532 O O . LYS A 1 441 ? 11.246 -5.820 -31.619 1.00 96.06 441 LYS A O 1
ATOM 3537 N N . LYS A 1 442 ? 12.438 -6.964 -33.144 1.00 95.81 442 LYS A N 1
ATOM 3538 C CA . LYS A 1 442 ? 13.070 -7.874 -32.183 1.00 95.81 442 LYS A CA 1
ATOM 3539 C C . LYS A 1 442 ? 14.367 -7.288 -31.638 1.00 95.81 442 LYS A C 1
ATOM 3541 O O . LYS A 1 442 ? 15.090 -6.590 -32.346 1.00 95.81 442 LYS A O 1
ATOM 3546 N N . TYR A 1 443 ? 14.685 -7.616 -30.394 1.00 95.88 443 TYR A N 1
ATOM 3547 C CA . TYR A 1 443 ? 15.927 -7.204 -29.749 1.00 95.88 443 TYR A CA 1
ATOM 3548 C C . TYR A 1 443 ? 16.601 -8.379 -29.040 1.00 95.88 443 TYR A C 1
ATOM 3550 O O . TYR A 1 443 ? 15.966 -9.377 -28.698 1.00 95.88 443 TYR A O 1
ATOM 3558 N N . GLN A 1 444 ? 17.910 -8.267 -28.835 1.00 94.75 444 GLN A N 1
ATOM 3559 C CA . GLN A 1 444 ? 18.686 -9.216 -28.060 1.00 94.75 444 GLN A CA 1
ATOM 3560 C C . GLN A 1 444 ? 18.396 -9.003 -26.566 1.00 94.75 444 GLN A C 1
ATOM 3562 O O . GLN A 1 444 ? 18.594 -7.890 -26.068 1.00 94.75 444 GLN A O 1
ATOM 3567 N N . PRO A 1 445 ? 17.935 -10.031 -25.832 1.00 94.31 445 PRO A N 1
ATOM 3568 C CA . PRO A 1 445 ? 17.696 -9.901 -24.402 1.00 94.31 445 PRO A CA 1
ATOM 3569 C C . PRO A 1 445 ? 18.984 -9.584 -23.642 1.00 94.31 445 PRO A C 1
ATOM 3571 O O . PRO A 1 445 ? 20.060 -10.057 -23.997 1.00 94.31 445 PRO A O 1
ATOM 3574 N N . LEU A 1 446 ? 18.856 -8.841 -22.540 1.00 94.38 446 LEU A N 1
ATOM 3575 C CA . LEU A 1 446 ? 19.982 -8.568 -21.637 1.00 94.38 446 LEU A CA 1
ATOM 3576 C C . LEU A 1 446 ? 20.480 -9.837 -20.933 1.00 94.38 446 LEU A C 1
ATOM 3578 O O . LEU A 1 446 ? 21.661 -9.951 -20.618 1.00 94.38 446 LEU A O 1
ATOM 3582 N N . PHE A 1 447 ? 19.566 -10.776 -20.670 1.00 92.88 447 PHE A N 1
ATOM 3583 C CA . PHE A 1 447 ? 19.846 -12.036 -19.995 1.00 92.88 447 PHE A CA 1
ATOM 3584 C C . PHE A 1 447 ? 19.149 -13.197 -20.709 1.00 92.88 447 PHE A C 1
ATOM 3586 O O . PHE A 1 447 ? 17.952 -13.146 -20.985 1.00 92.88 447 PHE A O 1
ATOM 3593 N N . ASP A 1 448 ? 19.869 -14.298 -20.917 1.00 87.25 448 ASP A N 1
ATOM 3594 C CA . ASP A 1 448 ? 19.361 -15.475 -21.634 1.00 87.25 448 ASP A CA 1
ATOM 3595 C C . ASP A 1 448 ? 18.522 -16.434 -20.766 1.00 87.25 448 ASP A C 1
ATOM 3597 O O . ASP A 1 448 ? 18.320 -17.590 -21.136 1.00 87.25 448 ASP A O 1
ATOM 3601 N N . PHE A 1 449 ? 18.028 -16.009 -19.596 1.00 86.38 449 PHE A N 1
ATOM 3602 C CA . PHE A 1 449 ? 17.273 -16.892 -18.691 1.00 86.38 449 PHE A CA 1
ATOM 3603 C C . PHE A 1 449 ? 15.999 -17.453 -19.336 1.00 86.38 449 PHE A C 1
ATOM 3605 O O . PHE A 1 449 ? 15.697 -18.631 -19.168 1.00 86.38 449 PHE A O 1
ATOM 3612 N N . PHE A 1 450 ? 15.306 -16.629 -20.124 1.00 85.75 450 PHE A N 1
ATOM 3613 C CA . PHE A 1 450 ? 13.999 -16.944 -20.710 1.00 85.75 450 PHE A CA 1
ATOM 3614 C C . PHE A 1 450 ? 14.026 -17.142 -22.237 1.00 85.75 450 PHE A C 1
ATOM 3616 O O . PHE A 1 450 ? 12.983 -17.351 -22.856 1.00 85.75 450 PHE A O 1
ATOM 3623 N N . ASN A 1 451 ? 15.215 -17.081 -22.848 1.00 83.00 451 ASN A N 1
ATOM 3624 C CA . ASN A 1 451 ? 15.427 -17.187 -24.299 1.00 83.00 451 ASN A CA 1
ATOM 3625 C C . ASN A 1 451 ? 16.035 -18.542 -24.731 1.00 83.00 451 ASN A C 1
ATOM 3627 O O . ASN A 1 451 ? 16.369 -18.746 -25.897 1.00 83.00 451 ASN A O 1
ATOM 3631 N N . LYS A 1 452 ? 16.205 -19.483 -23.793 1.00 78.94 452 LYS A N 1
ATOM 3632 C CA . LYS A 1 452 ? 16.764 -20.821 -24.057 1.00 78.94 452 LYS A CA 1
ATOM 3633 C C . LYS A 1 452 ? 15.720 -21.774 -24.629 1.00 78.94 452 LYS A C 1
ATOM 3635 O O . LYS A 1 452 ? 14.521 -21.605 -24.411 1.00 78.94 452 LYS A O 1
ATOM 3640 N N . GLU A 1 453 ? 16.179 -22.798 -25.350 1.00 69.56 453 GLU A N 1
ATOM 3641 C CA . GLU A 1 453 ? 15.299 -23.910 -25.724 1.00 69.56 453 GLU A CA 1
ATOM 3642 C C . GLU A 1 453 ? 14.800 -24.635 -24.475 1.00 69.56 453 GLU A C 1
ATOM 3644 O O . GLU A 1 453 ? 15.591 -24.862 -23.554 1.00 69.56 453 GLU A O 1
ATOM 3649 N N . PRO A 1 454 ? 13.511 -25.010 -24.438 1.00 64.81 454 PRO A N 1
ATOM 3650 C CA . PRO A 1 454 ? 12.991 -25.795 -23.337 1.00 64.81 454 PRO A CA 1
ATOM 3651 C C . PRO A 1 454 ? 13.663 -27.172 -23.386 1.00 64.81 454 PRO A C 1
ATOM 3653 O O . PRO A 1 454 ? 13.506 -27.921 -24.352 1.00 64.81 454 PRO A O 1
ATOM 3656 N N . ARG A 1 455 ? 14.455 -27.506 -22.363 1.00 58.66 455 ARG A N 1
ATOM 3657 C CA . ARG A 1 455 ? 14.993 -28.862 -22.205 1.00 58.66 455 ARG A CA 1
ATOM 3658 C C . ARG A 1 455 ? 13.868 -29.768 -21.717 1.00 58.66 455 ARG A C 1
ATOM 3660 O O . ARG A 1 455 ? 13.125 -29.383 -20.823 1.00 58.66 455 ARG A O 1
ATOM 3667 N N . LYS A 1 456 ? 13.757 -30.975 -22.282 1.00 58.91 456 LYS A N 1
ATOM 3668 C CA . LYS A 1 456 ? 12.683 -31.943 -21.969 1.00 58.91 456 LYS A CA 1
ATOM 3669 C C . LYS A 1 456 ? 12.594 -32.328 -20.483 1.00 58.91 456 LYS A C 1
ATOM 3671 O O . LYS A 1 456 ? 11.538 -32.781 -20.056 1.00 58.91 456 LYS A O 1
ATOM 3676 N N . ASP A 1 457 ? 13.663 -32.099 -19.723 1.00 60.91 457 ASP A N 1
ATOM 3677 C CA . ASP A 1 457 ? 13.823 -32.580 -18.347 1.00 60.91 457 ASP A CA 1
ATOM 3678 C C . ASP A 1 457 ? 13.790 -31.445 -17.304 1.00 60.91 457 ASP A C 1
ATOM 3680 O O . ASP A 1 457 ? 13.865 -31.697 -16.103 1.00 60.91 457 ASP A O 1
ATOM 3684 N N . GLU A 1 458 ? 13.667 -30.187 -17.739 1.00 59.03 458 GLU A N 1
ATOM 3685 C CA . GLU A 1 458 ? 13.630 -29.018 -16.860 1.00 59.03 458 GLU A CA 1
ATOM 3686 C C . GLU A 1 458 ? 12.284 -28.296 -17.057 1.00 59.03 458 GLU A C 1
ATOM 3688 O O . GLU A 1 458 ? 11.932 -27.923 -18.174 1.00 59.03 458 GLU A O 1
ATOM 3693 N N . ASN A 1 459 ? 11.524 -28.064 -15.977 1.00 60.12 459 ASN A N 1
ATOM 3694 C CA . ASN A 1 459 ? 10.316 -27.219 -15.978 1.00 60.12 459 ASN A CA 1
ATOM 3695 C C . ASN A 1 459 ? 10.685 -25.728 -16.173 1.00 60.12 459 ASN A C 1
ATOM 3697 O O . ASN A 1 459 ? 10.337 -24.878 -15.353 1.00 60.12 459 ASN A O 1
ATOM 3701 N N . ILE A 1 460 ? 11.446 -25.397 -17.218 1.00 64.00 460 ILE A N 1
ATOM 3702 C CA . ILE A 1 460 ? 11.842 -24.027 -17.541 1.00 64.00 460 ILE A CA 1
ATOM 3703 C C . ILE A 1 460 ? 10.805 -23.429 -18.478 1.00 64.00 460 ILE A C 1
ATOM 3705 O O . ILE A 1 460 ? 10.612 -23.878 -19.608 1.00 64.00 460 ILE A O 1
ATOM 3709 N N . VAL A 1 461 ? 10.166 -22.366 -18.001 1.00 69.56 461 VAL A N 1
ATOM 3710 C CA . VAL A 1 461 ? 9.328 -21.503 -18.829 1.00 69.56 461 VAL A CA 1
ATOM 3711 C C . VAL A 1 461 ? 10.239 -20.748 -19.797 1.00 69.56 461 VAL A C 1
ATOM 3713 O O . VAL A 1 461 ? 11.119 -19.998 -19.376 1.00 69.56 461 VAL A O 1
ATOM 3716 N N . THR A 1 462 ? 10.037 -20.956 -21.095 1.00 78.44 462 THR A N 1
ATOM 3717 C CA . THR A 1 462 ? 10.719 -20.221 -22.166 1.00 78.44 462 THR A CA 1
ATOM 3718 C C . THR A 1 462 ? 9.717 -19.359 -22.917 1.00 78.44 462 THR A C 1
ATOM 3720 O O . THR A 1 462 ? 8.582 -19.776 -23.146 1.00 78.44 462 THR A O 1
ATOM 3723 N N . PHE A 1 463 ? 10.152 -18.171 -23.326 1.00 82.94 463 PHE A N 1
ATOM 3724 C CA . PHE A 1 463 ? 9.375 -17.268 -24.176 1.00 82.94 463 PHE A CA 1
ATOM 3725 C C . PHE A 1 463 ? 10.041 -17.069 -25.543 1.00 82.94 463 PHE A C 1
ATOM 3727 O O . PHE A 1 463 ? 9.774 -16.100 -26.259 1.00 82.94 463 PHE A O 1
ATOM 3734 N N . ARG A 1 464 ? 10.943 -17.982 -25.924 1.00 79.69 464 ARG A N 1
ATOM 3735 C CA . ARG A 1 464 ? 11.630 -17.922 -27.213 1.00 79.69 464 ARG A CA 1
ATOM 3736 C C . ARG A 1 464 ? 10.610 -17.931 -28.356 1.00 79.69 464 ARG A C 1
ATOM 3738 O O . ARG A 1 464 ? 9.792 -18.836 -28.472 1.00 79.69 464 ARG A O 1
ATOM 3745 N N . GLY A 1 465 ? 10.694 -16.928 -29.227 1.00 79.56 465 GLY A N 1
ATOM 3746 C CA . GLY A 1 465 ? 9.817 -16.777 -30.393 1.00 79.56 465 GLY A CA 1
ATOM 3747 C C . GLY A 1 465 ? 8.576 -15.911 -30.158 1.00 79.56 465 GLY A C 1
ATOM 3748 O O . GLY A 1 465 ? 8.068 -15.350 -31.129 1.00 79.56 465 GLY A O 1
ATOM 3749 N N . THR A 1 466 ? 8.137 -15.728 -28.908 1.00 86.56 466 THR A N 1
ATOM 3750 C CA . THR A 1 466 ? 7.010 -14.846 -28.552 1.00 86.56 466 THR A CA 1
ATOM 3751 C C . THR A 1 466 ? 7.457 -13.563 -27.843 1.00 86.56 466 THR A C 1
ATOM 3753 O O . THR A 1 466 ? 6.927 -12.500 -28.144 1.00 86.56 466 THR A O 1
ATOM 3756 N N . ALA A 1 467 ? 8.472 -13.610 -26.981 1.00 92.06 467 ALA A N 1
ATOM 3757 C CA . ALA A 1 467 ? 9.013 -12.438 -26.287 1.00 92.06 467 ALA A CA 1
ATOM 3758 C C . ALA A 1 467 ? 10.141 -11.729 -27.067 1.00 92.06 467 ALA A C 1
ATOM 3760 O O . ALA A 1 467 ? 10.434 -12.048 -28.223 1.00 92.06 467 ALA A O 1
ATOM 3761 N N . PHE A 1 468 ? 10.775 -10.757 -26.404 1.00 95.06 468 PHE A N 1
ATOM 3762 C CA . PHE A 1 468 ? 11.946 -9.994 -26.850 1.00 95.06 468 PHE A CA 1
ATOM 3763 C C . PHE A 1 468 ? 11.703 -9.205 -28.136 1.00 95.06 468 PHE A C 1
ATOM 3765 O O . PHE A 1 468 ? 12.503 -9.185 -29.075 1.00 95.06 468 PHE A O 1
ATOM 3772 N N . ARG A 1 469 ? 10.546 -8.546 -28.165 1.00 95.75 469 ARG A N 1
ATOM 3773 C CA . ARG A 1 469 ? 10.125 -7.642 -29.230 1.00 95.75 469 ARG A CA 1
ATOM 3774 C C . ARG A 1 469 ? 9.533 -6.364 -28.659 1.00 95.75 469 ARG A C 1
ATOM 3776 O O . ARG A 1 469 ? 9.109 -6.323 -27.503 1.00 95.75 469 ARG A O 1
ATOM 3783 N N . VAL A 1 470 ? 9.475 -5.338 -29.492 1.00 97.56 470 VAL A N 1
ATOM 3784 C CA . VAL A 1 470 ? 8.793 -4.092 -29.168 1.00 97.56 470 VAL A CA 1
ATOM 3785 C C . VAL A 1 470 ? 7.278 -4.283 -29.298 1.00 97.56 470 VAL A C 1
ATOM 3787 O O . VAL A 1 470 ? 6.779 -4.779 -30.311 1.00 97.56 470 VAL A O 1
ATOM 3790 N N . VAL A 1 471 ? 6.544 -3.879 -28.270 1.00 97.3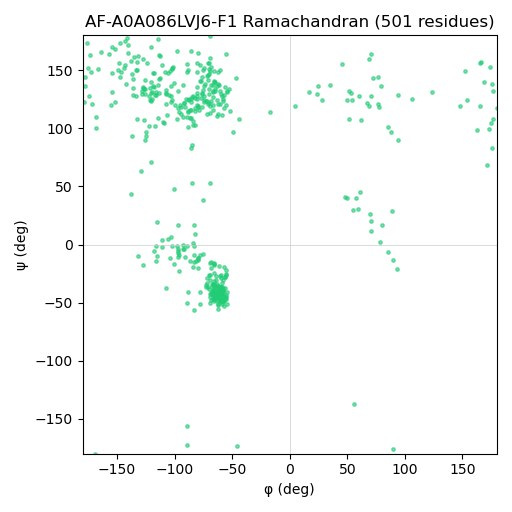1 471 VAL A N 1
ATOM 3791 C CA . VAL A 1 471 ? 5.081 -3.821 -28.202 1.00 97.31 471 VAL A CA 1
ATOM 3792 C C . VAL A 1 471 ? 4.634 -2.362 -28.121 1.00 97.31 471 VAL A C 1
ATOM 3794 O O . VAL A 1 471 ? 5.444 -1.480 -27.843 1.00 97.31 471 VAL A O 1
ATOM 3797 N N . ALA A 1 472 ? 3.361 -2.093 -28.406 1.00 96.31 472 ALA A N 1
ATOM 3798 C CA . ALA A 1 472 ? 2.841 -0.731 -28.423 1.00 96.31 472 ALA A CA 1
ATOM 3799 C C . ALA A 1 472 ? 1.588 -0.608 -27.556 1.00 96.31 472 ALA A C 1
ATOM 3801 O O . ALA A 1 472 ? 0.654 -1.388 -27.740 1.00 96.31 472 ALA A O 1
ATOM 3802 N N . ASP A 1 473 ? 1.571 0.384 -26.668 1.00 96.75 473 ASP A N 1
ATOM 3803 C CA . ASP A 1 473 ? 0.436 0.736 -25.811 1.00 96.75 473 ASP A CA 1
ATOM 3804 C C . ASP A 1 473 ? 0.517 2.221 -25.415 1.00 96.75 473 ASP A C 1
ATOM 3806 O O . ASP A 1 473 ? 1.601 2.790 -25.285 1.00 96.75 473 ASP A O 1
ATOM 3810 N N . ALA A 1 474 ? -0.638 2.864 -25.249 1.00 95.38 474 ALA A N 1
ATOM 3811 C CA . ALA A 1 474 ? -0.733 4.298 -24.994 1.00 95.38 474 ALA A CA 1
ATOM 3812 C C . ALA A 1 474 ? -0.361 4.710 -23.554 1.00 95.38 474 ALA A C 1
ATOM 3814 O O . ALA A 1 474 ? -0.263 5.907 -23.292 1.00 95.38 474 ALA A O 1
ATOM 3815 N N . TYR A 1 475 ? -0.145 3.765 -22.624 1.00 94.62 475 TYR A N 1
ATOM 3816 C CA . TYR A 1 475 ? 0.250 4.093 -21.243 1.00 94.62 475 TYR A CA 1
ATOM 3817 C C . TYR A 1 475 ? 1.641 4.734 -21.141 1.00 94.62 475 TYR A C 1
ATOM 3819 O O . TYR A 1 475 ? 1.925 5.444 -20.176 1.00 94.62 475 TYR A O 1
ATOM 3827 N N . VAL A 1 476 ? 2.513 4.489 -22.125 1.00 95.31 476 VAL A N 1
ATOM 3828 C CA . VAL A 1 476 ? 3.857 5.069 -22.159 1.00 95.31 476 VAL A CA 1
ATOM 3829 C C . VAL A 1 476 ? 3.754 6.576 -22.393 1.00 95.31 476 VAL A C 1
ATOM 3831 O O . VAL A 1 476 ? 3.181 7.019 -23.392 1.00 95.31 476 VAL A O 1
ATOM 3834 N N . SER A 1 477 ? 4.326 7.358 -21.478 1.00 92.38 477 SER A N 1
ATOM 3835 C CA . SER A 1 477 ? 4.307 8.821 -21.510 1.00 92.38 477 SER A CA 1
ATOM 3836 C C . SER A 1 477 ? 5.585 9.425 -22.103 1.00 92.38 477 SER A C 1
ATOM 3838 O O . SER A 1 477 ? 6.612 8.762 -22.264 1.00 92.38 477 SER A O 1
ATOM 3840 N N . ASP A 1 478 ? 5.524 10.720 -22.412 1.00 92.38 478 ASP A N 1
ATOM 3841 C CA . ASP A 1 478 ? 6.617 11.517 -22.973 1.00 92.38 478 ASP A CA 1
ATOM 3842 C C . ASP A 1 478 ? 7.298 12.436 -21.932 1.00 92.38 478 ASP A C 1
ATOM 3844 O O . ASP A 1 478 ? 8.178 13.239 -22.256 1.00 92.38 478 ASP A O 1
ATOM 3848 N N . ASP A 1 479 ? 6.929 12.303 -20.657 1.00 90.56 479 ASP A N 1
ATOM 3849 C CA . ASP A 1 479 ? 7.391 13.145 -19.551 1.00 90.56 479 ASP A CA 1
ATOM 3850 C C . ASP A 1 479 ? 8.438 12.465 -18.646 1.00 90.56 479 ASP A C 1
ATOM 3852 O O . ASP A 1 479 ? 9.138 13.156 -17.893 1.00 90.56 479 ASP A O 1
ATOM 3856 N N . SER A 1 480 ? 8.651 11.152 -18.786 1.00 88.00 480 SER A N 1
ATOM 3857 C CA . SER A 1 480 ? 9.579 10.365 -17.965 1.00 88.00 480 SER A CA 1
ATOM 3858 C C . SER A 1 480 ? 10.492 9.440 -18.789 1.00 88.00 480 SER A C 1
ATOM 3860 O O . SER A 1 480 ? 10.162 9.006 -19.892 1.00 88.00 480 SER A O 1
ATOM 3862 N N . GLY A 1 481 ? 11.701 9.181 -18.273 1.00 92.56 481 GLY A N 1
ATOM 3863 C CA . GLY A 1 481 ? 12.688 8.302 -18.910 1.00 92.56 481 GLY A CA 1
ATOM 3864 C C . GLY A 1 481 ? 13.052 8.685 -20.351 1.00 92.56 481 GLY A C 1
ATOM 3865 O O . GLY A 1 481 ? 13.266 9.861 -20.660 1.00 92.56 481 GLY A O 1
ATOM 3866 N N . THR A 1 482 ? 13.136 7.674 -21.219 1.00 96.50 482 THR A N 1
ATOM 3867 C CA . THR A 1 482 ? 13.455 7.780 -22.657 1.00 96.50 482 THR A CA 1
ATOM 3868 C C . THR A 1 482 ? 12.225 7.655 -23.566 1.00 96.50 482 THR A C 1
ATOM 3870 O O . THR A 1 482 ? 12.364 7.721 -24.786 1.00 96.50 482 THR A O 1
ATOM 3873 N N . GLY A 1 483 ? 11.030 7.445 -23.000 1.00 95.50 483 GLY A N 1
ATOM 3874 C CA . GLY A 1 483 ? 9.815 7.104 -23.751 1.00 95.50 483 GLY A CA 1
ATOM 3875 C C . GLY A 1 483 ? 9.818 5.690 -24.351 1.00 95.50 483 GLY A C 1
ATOM 3876 O O . GLY A 1 483 ? 8.968 5.376 -25.179 1.00 95.50 483 GLY A O 1
ATOM 3877 N N . ILE A 1 484 ? 10.763 4.832 -23.951 1.00 97.69 484 ILE A N 1
ATOM 3878 C CA . ILE A 1 484 ? 10.723 3.379 -24.168 1.00 97.69 484 ILE A CA 1
ATOM 3879 C C . ILE A 1 484 ? 10.784 2.717 -22.792 1.00 97.69 484 ILE A C 1
ATOM 3881 O O . ILE A 1 484 ? 11.709 2.971 -22.015 1.00 97.69 484 ILE A O 1
ATOM 3885 N N . VAL A 1 485 ? 9.802 1.874 -22.491 1.00 97.38 485 VAL A N 1
ATOM 3886 C CA . VAL A 1 485 ? 9.660 1.217 -21.186 1.00 97.38 485 VAL A CA 1
ATOM 3887 C C . VAL A 1 485 ? 10.078 -0.240 -21.317 1.00 97.38 485 VAL A C 1
ATOM 3889 O O . VAL A 1 485 ? 9.605 -0.939 -22.210 1.00 97.38 485 VAL A O 1
ATOM 3892 N N . HIS A 1 486 ? 10.968 -0.723 -20.449 1.00 97.50 486 HIS A N 1
ATOM 3893 C CA . HIS A 1 486 ? 11.198 -2.165 -20.361 1.00 97.50 486 HIS A CA 1
ATOM 3894 C C . HIS A 1 486 ? 10.023 -2.802 -19.614 1.00 97.50 486 HIS A C 1
ATOM 3896 O O . HIS A 1 486 ? 9.641 -2.311 -18.557 1.00 97.50 486 HIS A O 1
ATOM 3902 N N . CYS A 1 487 ? 9.472 -3.892 -20.141 1.00 97.12 487 CYS A N 1
ATOM 3903 C CA . CYS A 1 487 ? 8.348 -4.576 -19.512 1.00 97.12 487 CYS A CA 1
ATOM 3904 C C . CYS A 1 487 ? 8.818 -5.842 -18.798 1.00 97.12 487 CYS A C 1
ATOM 3906 O O . CYS A 1 487 ? 9.476 -6.694 -19.411 1.00 97.12 487 CYS A O 1
ATOM 3908 N N . ALA A 1 488 ? 8.449 -5.972 -17.525 1.00 96.25 488 ALA A N 1
ATOM 3909 C CA . ALA A 1 488 ? 8.622 -7.163 -16.703 1.00 96.25 488 ALA A CA 1
ATOM 3910 C C . ALA A 1 488 ? 7.259 -7.581 -16.101 1.00 96.25 488 ALA A C 1
ATOM 3912 O O . ALA A 1 488 ? 6.912 -7.166 -14.993 1.00 96.25 488 ALA A O 1
ATOM 3913 N N . PRO A 1 489 ? 6.480 -8.433 -16.800 1.00 93.44 489 PRO A N 1
ATOM 3914 C CA . PRO A 1 489 ? 5.081 -8.752 -16.470 1.00 93.44 489 PRO A CA 1
ATOM 3915 C C . PRO A 1 489 ? 4.813 -9.274 -15.057 1.00 93.44 489 PRO A C 1
ATOM 3917 O O . PRO A 1 489 ? 3.692 -9.192 -14.575 1.00 93.44 489 PRO A O 1
ATOM 3920 N N . ALA A 1 490 ? 5.819 -9.828 -14.380 1.00 92.44 490 ALA A N 1
ATOM 3921 C CA . ALA A 1 490 ? 5.684 -10.305 -13.005 1.00 92.44 490 ALA A CA 1
ATOM 3922 C C . ALA A 1 490 ? 5.719 -9.179 -11.950 1.00 92.44 490 ALA A C 1
ATOM 3924 O O . ALA A 1 490 ? 5.471 -9.450 -10.777 1.00 92.44 490 ALA A O 1
ATOM 3925 N N . PHE A 1 491 ? 6.041 -7.939 -12.341 1.00 95.12 491 PHE A N 1
ATOM 3926 C CA . PHE A 1 491 ? 6.308 -6.831 -11.415 1.00 95.12 491 PHE A CA 1
ATOM 3927 C C . PHE A 1 491 ? 5.564 -5.528 -11.747 1.00 95.12 491 PHE A C 1
ATOM 3929 O O . PHE A 1 491 ? 5.546 -4.630 -10.908 1.00 95.12 491 PHE A O 1
ATOM 3936 N N . GLY A 1 492 ? 4.924 -5.421 -12.917 1.00 93.94 492 GLY A N 1
ATOM 3937 C CA . GLY A 1 492 ? 4.134 -4.252 -13.325 1.00 93.94 492 GLY A CA 1
ATOM 3938 C C . GLY A 1 492 ? 2.723 -4.633 -13.776 1.00 93.94 492 GLY A C 1
ATOM 3939 O O . GLY A 1 492 ? 2.555 -5.582 -14.538 1.00 93.94 492 GLY A O 1
ATOM 3940 N N . GLU A 1 493 ? 1.699 -3.901 -13.319 1.00 93.56 493 GLU A N 1
ATOM 3941 C CA . GLU A 1 493 ? 0.300 -4.144 -13.720 1.00 93.56 493 GLU A CA 1
ATOM 3942 C C . GLU A 1 493 ? 0.084 -3.862 -15.215 1.00 93.56 493 GLU A C 1
ATOM 3944 O O . GLU A 1 493 ? -0.477 -4.705 -15.919 1.00 93.56 493 GLU A O 1
ATOM 3949 N N . ASP A 1 494 ? 0.586 -2.729 -15.714 1.00 94.81 494 ASP A N 1
ATOM 3950 C CA . ASP A 1 494 ? 0.537 -2.405 -17.144 1.00 94.81 494 ASP A CA 1
ATOM 3951 C C . ASP A 1 494 ? 1.416 -3.342 -17.972 1.00 94.81 494 ASP A C 1
ATOM 3953 O O . ASP A 1 494 ? 0.967 -3.843 -18.999 1.00 94.81 494 ASP A O 1
ATOM 3957 N N . ASP A 1 495 ? 2.617 -3.675 -17.493 1.00 95.81 495 ASP A N 1
ATOM 3958 C CA . ASP A 1 495 ? 3.497 -4.642 -18.154 1.00 95.81 495 ASP A CA 1
ATOM 3959 C C . ASP A 1 495 ? 2.805 -5.999 -18.334 1.00 95.81 495 ASP A C 1
ATOM 3961 O O . ASP A 1 495 ? 2.881 -6.602 -19.407 1.00 95.81 495 ASP A O 1
ATOM 3965 N N . PHE A 1 496 ? 2.112 -6.471 -17.290 1.00 94.56 496 PHE A N 1
ATOM 3966 C CA . PHE A 1 496 ? 1.334 -7.703 -17.329 1.00 94.56 496 PHE A CA 1
ATOM 3967 C C . PHE A 1 496 ? 0.202 -7.613 -18.348 1.00 94.56 496 PHE A C 1
ATOM 3969 O O . PHE A 1 496 ? 0.090 -8.483 -19.208 1.00 94.56 496 PHE A O 1
ATOM 3976 N N . ARG A 1 497 ? -0.612 -6.553 -18.280 1.00 95.38 497 ARG A N 1
ATOM 3977 C CA . ARG A 1 497 ? -1.736 -6.325 -19.196 1.00 95.38 497 ARG A CA 1
ATOM 3978 C C . ARG A 1 497 ? -1.272 -6.296 -20.653 1.00 95.38 497 ARG A C 1
ATOM 3980 O O . ARG A 1 497 ? -1.786 -7.059 -21.465 1.00 95.38 497 ARG A O 1
ATOM 3987 N N . VAL A 1 498 ? -0.276 -5.468 -20.965 1.00 94.56 498 VAL A N 1
ATOM 3988 C CA . VAL A 1 498 ? 0.234 -5.283 -22.330 1.00 94.56 498 VAL A CA 1
ATOM 3989 C C . VAL A 1 498 ? 0.843 -6.572 -22.864 1.00 94.56 498 VAL A C 1
ATOM 3991 O O . VAL A 1 498 ? 0.546 -6.961 -23.990 1.00 94.56 498 VAL A O 1
ATOM 3994 N N . CYS A 1 499 ? 1.664 -7.271 -22.075 1.00 93.00 499 CYS A N 1
ATOM 3995 C CA . CYS A 1 499 ? 2.253 -8.524 -22.542 1.00 93.00 499 CYS A CA 1
ATOM 3996 C C . CYS A 1 499 ? 1.177 -9.593 -22.760 1.00 93.00 499 CYS A C 1
ATOM 3998 O O . CYS A 1 499 ? 1.159 -10.205 -23.819 1.00 93.00 499 CYS A O 1
ATOM 4000 N N . MET A 1 500 ? 0.219 -9.742 -21.840 1.00 91.38 500 MET A N 1
ATOM 4001 C CA . MET A 1 500 ? -0.893 -10.688 -21.997 1.00 91.38 500 MET A CA 1
ATOM 4002 C C . MET A 1 500 ? -1.738 -10.420 -23.251 1.00 91.38 500 MET A C 1
ATOM 4004 O O . MET A 1 500 ? -2.165 -11.364 -23.913 1.00 91.38 500 MET A O 1
ATOM 4008 N N . GLU A 1 501 ? -1.977 -9.154 -23.602 1.00 92.12 501 GLU A N 1
ATOM 4009 C CA . GLU A 1 501 ? -2.703 -8.778 -24.824 1.00 92.12 501 GLU A CA 1
ATOM 4010 C C . GLU A 1 501 ? -1.919 -9.086 -26.110 1.00 92.12 501 GLU A C 1
ATOM 4012 O O . GLU A 1 501 ? -2.521 -9.294 -27.165 1.00 92.12 501 GLU A O 1
ATOM 4017 N N . GLN A 1 502 ? -0.585 -9.116 -26.044 1.00 87.75 502 GLN A N 1
ATOM 4018 C CA . GLN A 1 502 ? 0.279 -9.399 -27.192 1.00 87.75 502 GLN A CA 1
ATOM 4019 C C . GLN A 1 502 ? 0.643 -10.888 -27.337 1.00 87.75 502 GLN A C 1
ATOM 4021 O O . GLN A 1 502 ? 1.323 -11.230 -28.308 1.00 87.75 502 GLN A O 1
ATOM 4026 N N . GLY A 1 503 ? 0.170 -11.765 -26.445 1.00 83.19 503 GLY A N 1
ATOM 4027 C CA . GLY A 1 503 ? 0.503 -13.199 -26.417 1.00 83.19 503 GLY A CA 1
ATOM 4028 C C . GLY A 1 503 ? 1.914 -13.460 -25.913 1.00 83.19 503 GLY A C 1
ATOM 4029 O O . GLY A 1 503 ? 2.566 -14.370 -26.476 1.00 83.19 503 GLY A O 1
#

Mean predicted aligned error: 17.32 Å

Foldseek 3Di:
DDDDDDDDDDDDPPPPPPDDDDDDDDDDDDDDDDDDDDDDDDDDDDDDDDDDDDDDDDDDDDDDDDDDDDDDDDDDDDDDDDDDDDDDDDDDDDDDDDDDDDDDDDDDDDDDDDDDDDDDDDDDDDDDDDDDDDDDDDDDDDDDPPPDDDDDPDDPVLVVLVVVLVVCVVVVVLVVLLVVLPPWAADEDDDDADELQDADDVVNLVVLVVSQVVQVVCSVVRHNYAFAHEHEQDDDSLLVSLCVVVVPQDPVVCVVVPVVVSVVSSVVSSVVSLVNRVVVSSSSVRRHDSPPHYYCPDPVNVVVVVVVVVVCVVVVNDDDDDAAADADPRVRGGDDPVVVPPDDDDDDFDKDWDWWWFPDDDPVAIETEIAIDRCVVLQQLFFEKEAAQAFKKWWKAFPVVRHIYIFGPLCPVVVCVVVVHDCVPGIDTDDMDGPNVQFFTATDRPDCQQQDDDDPPDPRHHCHPQTRGYFYDNPQDSPDTRRMHGARLNNDRVSVVRSVVSD

Solvent-accessible surface area (backbone atoms only — not comparable to full-atom values): 32867 Å² total; per-residue (Å²): 137,85,85,84,78,83,92,76,90,76,95,61,87,82,71,70,79,79,75,85,84,80,86,85,75,92,78,82,87,83,88,79,86,83,83,82,86,83,82,86,85,86,82,91,81,82,87,86,90,81,90,82,94,79,85,83,89,88,84,84,78,84,82,84,76,88,83,80,96,85,91,88,83,92,84,91,88,85,90,86,83,87,83,88,79,86,83,82,88,89,85,85,91,81,90,81,84,89,90,82,90,85,86,86,85,85,91,88,83,89,84,88,84,83,91,85,90,85,90,86,84,91,86,90,83,88,84,89,86,87,83,85,89,87,79,90,84,81,92,72,80,75,76,83,73,78,90,67,84,86,77,67,97,74,74,60,60,74,61,50,50,53,53,52,52,51,51,38,57,77,66,38,43,63,64,50,53,47,60,75,20,63,93,38,58,78,46,91,63,84,56,84,46,52,67,38,66,60,81,83,50,72,69,54,50,54,54,47,50,54,56,33,52,53,50,49,50,44,39,76,73,58,22,21,52,66,48,49,39,39,37,36,63,70,60,67,69,41,52,52,54,46,27,64,74,72,68,57,80,50,71,66,58,47,60,72,70,28,62,67,59,52,50,51,52,45,53,52,48,31,59,58,32,51,56,57,44,49,55,54,41,53,73,71,65,49,77,60,33,75,88,70,43,47,45,58,75,37,67,71,49,44,51,51,50,51,51,52,52,48,55,38,44,79,70,66,75,58,86,86,79,93,72,71,66,57,65,41,79,84,75,72,42,77,49,54,75,70,63,64,67,72,69,81,72,96,76,92,68,63,79,47,78,45,77,35,41,41,71,66,89,51,93,88,38,59,40,25,43,35,26,34,48,60,56,75,86,48,54,76,54,51,42,33,37,39,25,19,40,82,46,53,28,30,33,32,32,33,69,83,82,58,34,33,39,34,35,24,48,82,23,47,68,59,52,29,62,75,72,73,55,48,63,83,82,47,34,43,83,73,50,75,46,46,27,54,77,46,48,66,47,42,38,53,67,96,50,70,79,41,59,43,81,70,51,97,89,50,98,56,76,53,43,61,91,64,43,37,27,28,41,66,43,78,84,51,51,73,88,55,72,24,35,25,38,70,23,26,47,88,78,31,61,66,32,30,52,55,47,64,76,72,94

Nearest PDB structures (foldseek):
  6ldk-assembly1_A  TM=9.655E-01  e=1.283E-37  Candida albicans SC5314
  8c8v-assembly1_A  TM=9.181E-01  e=7.040E-32  Priestia megaterium NBRC 15308 = ATCC 14581
  8c8w-assembly1_A  TM=9.180E-01  e=8.417E-32  Priestia megaterium
  8c9d-assembly1_A  TM=9.181E-01  e=1.068E-31  Priestia megaterium
  1jzs-assembly1_A  TM=9.317E-01  e=8.238E-30  Thermus thermophilus